Protein AF-A0A1U7Y5A4-F1 (afdb_monomer)

Sequence (460 aa):
MAQNDIEDMLDNLRRIKIRGHDLNNIKIKTLEMELRFLSTFLKYHHLLLPDSLVKIAKKAQLIDEMLQSVFDECKTNLNVERLVSQLLEFIEGNTSLRYNFELNHSHLSEYMDCLDKNLNDVQMFFELDATEWILELDATEWTNEMLQLNRFLEQVKIIQKKMKFLRYLYATEINSYIDHEKLEGLETRIQFMADNVGQFCLALWLTKVEDDIDSDEDTDEDENDLVSKPPYLLCLIKLVELEMKKTFLGEIRASKFSQSRTFKKQKFPKDFSKQLHSLLVCLKCKKRNNFSDTISVRNINVAIEFLLVFLADVPNHVINGKKLNEVLEEVGALVGDVLCLIHSSIIKDDTSKINLCFIQILEKTENLKAQLERYYKSLKFTPSQFPTAGGLTFLSSLLRKLNTMIKSKLGLDFMMKPHIVILEKELSYLTSVFRAIAKVQHEHEILKDLQRHTINLAYE

Foldseek 3Di:
DLLVLLVVVLVVLVVVVVVPPPDPVLLSLVLNLLSLLLSLCLVVVLLADLVLLVLVLVSLVVSLVSCCVVCVVVVDPRDSVVSSVVSNVSSVPPPPPRFADDQDPVRLLVLLVSLLVLLVSLLVVVVSVVVVVVVPDDDPVVPPVVVVVVVQNVLSVVLSVLSVVLSCCCVPPNVPQDDVVLCLLLVLLSVVLSSLSSNLSSCSSSVVVVVVDPPPDPPPPPDSVLSNGSLLSLLSSLLSLLSVLVCCVPRVVVDPVVVDPSNVDDDGGVLSLVSLLSLLVVLVVLQVVQDDPDPLSVLVVVLSVLSNLCSVQPLCVLDPPVVSSVLVSLSSNLSSLSSSLSSCSSHDDPPPVSSVSSVVSNVSSVVSVVVVVVSVVVPDDDCVQADPDDLLRRLVSLLVVLVVVLVDPPSCPGSNNVVSVVVSVVSVVLSVVLVVVVVVPDDDPPNVVVSVVVSVVSVD

Nearest PDB structures (foldseek):
  8s5z-assembly1_A  TM=1.627E-01  e=8.752E+00  Homo sapiens

Secondary structure (DSSP, 8-state):
-HHHHHHHHHHHHHHHHHTT-S--HHHHHHHHHHHHHHHHHHHTGGG--HHHHHHHHHHHHHHHHHHHHHHHHHT----HHHHHHHHHHHHHHGGG-TT-----HHHHHHHHHHHHHHHHHHHHHHHHHHHHHTTT--TTTHHHHHHHHHHHHHHHHHHHHHHHHHHHHIIIIITTTS-HHHHHHHHHHHHHHHHHHHHHHHHHHHGGGTTTS-------SSSHHHHT-HHHHHHHHHHHHHHHHHHHHHT-TTSTTTTSGGGTS-PPPTTHHHHHHHHHHHHHHHHHHH----HHHHHHHHHHHHHHHHHHT--TTTS-HHHHHHHHHHHHHHHHHHHHHHHHHHH---HHHHHHHHHHHHHHHHHHHHHHHHHHGGG---GGGS-SS-THHHHHHHHHHHHHHHH--SS-TTTTHHHHHHHHHHHHHHHHHHHHHTTSTTS-HHHHHHHHHHHHHHH-

Structure (mmCIF, N/CA/C/O backbone):
data_AF-A0A1U7Y5A4-F1
#
_entry.id   AF-A0A1U7Y5A4-F1
#
loop_
_atom_site.group_PDB
_atom_site.id
_atom_site.type_symbol
_atom_site.label_atom_id
_atom_site.label_alt_id
_atom_site.label_comp_id
_atom_site.label_asym_id
_atom_site.label_entity_id
_atom_site.label_seq_id
_atom_site.pdbx_PDB_ins_code
_atom_site.Cartn_x
_atom_site.Cartn_y
_atom_site.Cartn_z
_atom_site.occupancy
_atom_site.B_iso_or_equiv
_atom_site.auth_seq_id
_atom_site.auth_comp_id
_atom_site.auth_asym_id
_atom_site.auth_atom_id
_atom_site.pdbx_PDB_model_num
ATOM 1 N N . MET A 1 1 ? 10.182 -13.863 -26.834 1.00 54.16 1 MET A N 1
ATOM 2 C CA . MET A 1 1 ? 10.701 -13.499 -28.170 1.00 54.16 1 MET A CA 1
ATOM 3 C C . MET A 1 1 ? 10.794 -11.982 -28.288 1.00 54.16 1 MET A C 1
ATOM 5 O O . MET A 1 1 ? 11.910 -11.504 -28.395 1.00 54.16 1 MET A O 1
ATOM 9 N N . ALA A 1 2 ? 9.697 -11.246 -28.063 1.00 62.25 2 ALA A N 1
ATOM 10 C CA . ALA A 1 2 ? 9.689 -9.775 -28.051 1.00 62.25 2 ALA A CA 1
ATOM 11 C C . ALA A 1 2 ? 10.698 -9.111 -27.082 1.00 62.25 2 ALA A C 1
ATOM 13 O O . ALA A 1 2 ? 11.257 -8.070 -27.398 1.00 62.25 2 ALA A O 1
ATOM 14 N N . GLN A 1 3 ? 10.977 -9.708 -25.916 1.00 69.25 3 GLN A N 1
ATOM 15 C CA . GLN A 1 3 ? 11.890 -9.103 -24.934 1.00 69.25 3 GLN A CA 1
ATOM 16 C C . GLN A 1 3 ? 13.355 -9.036 -25.408 1.00 69.25 3 GLN A C 1
ATOM 18 O O . GLN A 1 3 ? 14.006 -8.016 -25.207 1.00 69.25 3 GLN A O 1
ATOM 23 N N . ASN A 1 4 ? 13.849 -10.078 -26.085 1.00 74.00 4 ASN A N 1
ATOM 24 C CA . ASN A 1 4 ? 15.214 -10.084 -26.628 1.00 74.00 4 ASN A CA 1
ATOM 25 C C . ASN A 1 4 ? 15.365 -9.025 -27.729 1.00 74.00 4 ASN A C 1
ATOM 27 O O . ASN A 1 4 ? 16.381 -8.344 -27.797 1.00 74.00 4 ASN A O 1
ATOM 31 N N . ASP A 1 5 ? 14.319 -8.840 -28.538 1.00 75.81 5 ASP A N 1
ATOM 32 C CA . ASP A 1 5 ? 14.296 -7.830 -29.595 1.00 75.81 5 ASP A CA 1
ATOM 33 C C . ASP A 1 5 ? 14.356 -6.401 -29.013 1.00 75.81 5 ASP A C 1
ATOM 35 O O . ASP A 1 5 ? 15.044 -5.542 -29.562 1.00 75.81 5 ASP A O 1
ATOM 39 N N . ILE A 1 6 ? 13.704 -6.139 -27.870 1.00 78.94 6 ILE A N 1
ATOM 40 C CA . ILE A 1 6 ? 13.806 -4.841 -27.174 1.00 78.94 6 ILE A CA 1
ATOM 41 C C . ILE A 1 6 ? 15.206 -4.628 -26.584 1.00 78.94 6 ILE A C 1
ATOM 43 O O . ILE A 1 6 ? 15.750 -3.525 -26.670 1.00 78.94 6 ILE A O 1
ATOM 47 N N . GLU A 1 7 ? 15.811 -5.661 -25.996 1.00 82.31 7 GLU A N 1
ATOM 48 C CA . GLU A 1 7 ? 17.176 -5.576 -25.460 1.00 82.31 7 GLU A CA 1
ATOM 49 C C . GLU A 1 7 ? 18.200 -5.270 -26.566 1.00 82.31 7 GLU A C 1
ATOM 51 O O . GLU A 1 7 ? 19.029 -4.369 -26.401 1.00 82.31 7 GLU A O 1
ATOM 56 N N . ASP A 1 8 ? 18.074 -5.916 -27.729 1.00 82.06 8 ASP A N 1
ATOM 57 C CA . ASP A 1 8 ? 18.900 -5.640 -28.909 1.00 82.06 8 ASP A CA 1
ATOM 58 C C . ASP A 1 8 ? 18.742 -4.184 -29.395 1.00 82.06 8 ASP A C 1
ATOM 60 O O . ASP A 1 8 ? 19.724 -3.522 -29.754 1.00 82.06 8 ASP A O 1
ATOM 64 N N . MET A 1 9 ? 17.518 -3.641 -29.382 1.00 81.19 9 MET A N 1
ATOM 65 C CA . MET A 1 9 ? 17.252 -2.236 -29.726 1.00 81.19 9 MET A CA 1
ATOM 66 C C . MET A 1 9 ? 17.930 -1.274 -28.743 1.00 81.19 9 MET A C 1
ATOM 68 O O . MET A 1 9 ? 18.610 -0.333 -29.164 1.00 81.19 9 MET A O 1
ATOM 72 N N . LEU A 1 10 ? 17.804 -1.526 -27.437 1.00 85.06 10 LEU A N 1
ATOM 73 C CA . LEU A 1 10 ? 18.434 -0.714 -26.392 1.00 85.06 10 LEU A CA 1
ATOM 74 C C . LEU A 1 10 ? 19.963 -0.690 -26.534 1.00 85.06 10 LEU A C 1
ATOM 76 O O . LEU A 1 10 ? 20.587 0.367 -26.396 1.00 85.06 10 LEU A O 1
ATOM 80 N N . ASP A 1 11 ? 20.580 -1.825 -26.861 1.00 84.81 11 ASP A N 1
ATOM 81 C CA . ASP A 1 11 ? 22.022 -1.899 -27.097 1.00 84.81 11 ASP A CA 1
ATOM 82 C C . ASP A 1 11 ? 22.460 -1.138 -28.355 1.00 84.81 11 ASP A C 1
ATOM 84 O O . ASP A 1 11 ? 23.515 -0.491 -28.356 1.00 84.81 11 ASP A O 1
ATOM 88 N N . ASN A 1 12 ? 21.640 -1.127 -29.406 1.00 82.19 12 ASN A N 1
ATOM 89 C CA . ASN A 1 12 ? 21.899 -0.305 -30.587 1.00 82.19 12 ASN A CA 1
ATOM 90 C C . ASN A 1 12 ? 21.788 1.198 -30.285 1.00 82.19 12 ASN A C 1
ATOM 92 O O . ASN A 1 12 ? 22.681 1.954 -30.677 1.00 82.19 12 ASN A O 1
ATOM 96 N N . LEU A 1 13 ? 20.789 1.636 -29.509 1.00 83.38 13 LEU A N 1
ATOM 97 C CA . LEU A 1 13 ? 20.677 3.035 -29.068 1.00 83.38 13 LEU A CA 1
ATOM 98 C C . LEU A 1 13 ? 21.901 3.476 -28.248 1.00 83.38 13 LEU A C 1
ATOM 100 O O . LEU A 1 13 ? 22.420 4.578 -28.443 1.00 83.38 13 LEU A O 1
ATOM 104 N N . ARG A 1 14 ? 22.435 2.601 -27.383 1.00 84.06 14 ARG A N 1
ATOM 105 C CA . ARG A 1 14 ? 23.690 2.863 -26.651 1.00 84.06 14 ARG A CA 1
ATOM 106 C C . ARG A 1 14 ? 24.876 3.051 -27.595 1.00 84.06 14 ARG A C 1
ATOM 108 O O . ARG A 1 14 ? 25.672 3.968 -27.398 1.00 84.06 14 ARG A O 1
ATOM 115 N N . ARG A 1 15 ? 24.997 2.220 -28.638 1.00 81.25 15 ARG A N 1
ATOM 116 C CA . ARG A 1 15 ? 26.063 2.348 -29.650 1.00 81.25 15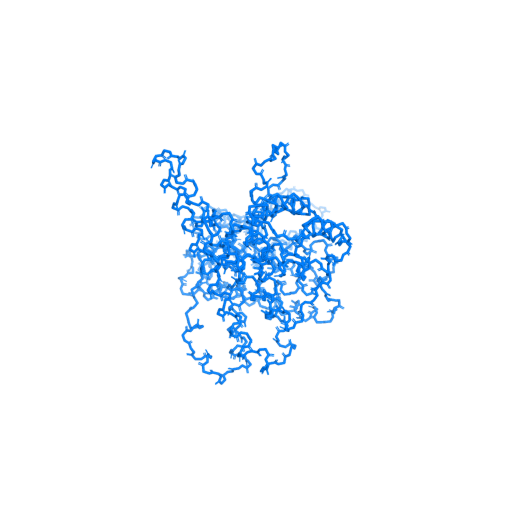 ARG A CA 1
ATOM 117 C C . ARG A 1 15 ? 25.953 3.654 -30.433 1.00 81.25 15 ARG A C 1
ATOM 119 O O . ARG A 1 15 ? 26.980 4.284 -30.679 1.00 81.25 15 ARG A O 1
ATOM 126 N N . ILE A 1 16 ? 24.737 4.069 -30.789 1.00 78.31 16 ILE A N 1
ATOM 127 C CA . ILE A 1 16 ? 24.482 5.344 -31.474 1.00 78.31 16 ILE A CA 1
ATOM 128 C C . ILE A 1 16 ? 24.934 6.518 -30.597 1.00 78.31 16 ILE A C 1
ATOM 130 O O . ILE A 1 16 ? 25.695 7.364 -31.066 1.00 78.31 16 ILE A O 1
ATOM 134 N N . LYS A 1 17 ? 24.576 6.521 -29.303 1.00 76.81 17 LYS A N 1
ATOM 135 C CA . LYS A 1 17 ? 25.017 7.556 -28.347 1.00 76.81 17 LYS A CA 1
ATOM 136 C C . LYS A 1 17 ? 26.540 7.665 -28.242 1.00 76.81 17 LYS A C 1
ATOM 138 O O . LYS A 1 17 ? 27.069 8.771 -28.213 1.00 76.81 17 LYS A O 1
ATOM 143 N N . ILE A 1 18 ? 27.250 6.536 -28.204 1.00 76.50 18 ILE A N 1
ATOM 144 C CA . ILE A 1 18 ? 28.721 6.512 -28.102 1.00 76.50 18 ILE A CA 1
ATOM 145 C C . ILE A 1 18 ? 29.389 7.073 -29.367 1.00 76.50 18 ILE A C 1
ATOM 147 O O . ILE A 1 18 ? 30.458 7.672 -29.278 1.00 76.50 18 ILE A O 1
ATOM 151 N N . ARG A 1 19 ? 28.773 6.900 -30.544 1.00 68.50 19 ARG A N 1
ATOM 152 C CA . ARG A 1 19 ? 29.326 7.380 -31.822 1.00 68.50 19 ARG A CA 1
ATOM 153 C C . ARG A 1 19 ? 29.217 8.894 -32.025 1.00 68.50 19 ARG A C 1
ATOM 155 O O . ARG A 1 19 ? 29.830 9.390 -32.962 1.00 68.50 19 ARG A O 1
ATOM 162 N N . GLY A 1 20 ? 28.498 9.618 -31.164 1.00 60.09 20 GLY A N 1
ATOM 163 C CA . GLY A 1 20 ? 28.491 11.085 -31.152 1.00 60.09 20 GLY A CA 1
ATOM 164 C C . GLY A 1 20 ? 27.917 11.741 -32.412 1.00 60.09 20 GLY A C 1
ATOM 165 O O . GLY A 1 20 ? 28.325 12.847 -32.745 1.00 60.09 20 GLY A O 1
ATOM 166 N N . HIS A 1 21 ? 27.012 11.070 -33.130 1.00 57.66 21 HIS A N 1
ATOM 167 C CA . HIS A 1 21 ? 26.299 11.694 -34.248 1.00 57.66 21 HIS A CA 1
ATOM 168 C C . HIS A 1 21 ? 25.457 12.893 -33.756 1.00 57.66 21 HIS A C 1
ATOM 170 O O . HIS A 1 21 ? 24.889 12.811 -32.667 1.00 57.66 21 HIS A O 1
ATOM 176 N N . ASP A 1 22 ? 25.348 13.954 -34.575 1.00 56.41 22 ASP A N 1
ATOM 177 C CA . ASP A 1 22 ? 24.505 15.169 -34.415 1.00 56.41 22 ASP A CA 1
ATOM 178 C C . ASP A 1 22 ? 22.985 14.862 -34.432 1.00 56.41 22 ASP A C 1
ATOM 180 O O . ASP A 1 22 ? 22.178 15.527 -35.077 1.00 56.41 22 ASP A O 1
ATOM 184 N N . LEU A 1 23 ? 22.575 13.795 -33.756 1.00 59.44 23 LEU A N 1
ATOM 185 C CA . LEU A 1 23 ? 21.186 13.381 -33.633 1.00 59.44 23 LEU A CA 1
ATOM 186 C C . LEU A 1 23 ? 20.519 14.160 -32.507 1.00 59.44 23 LEU A C 1
ATOM 188 O O . LEU A 1 23 ? 21.163 14.566 -31.533 1.00 59.44 23 LEU A O 1
ATOM 192 N N . ASN A 1 24 ? 19.198 14.304 -32.600 1.00 69.25 24 ASN A N 1
ATOM 193 C CA . ASN A 1 24 ? 18.410 14.883 -31.525 1.00 69.25 24 ASN A CA 1
ATOM 194 C C . ASN A 1 24 ? 18.475 13.959 -30.291 1.00 69.25 24 ASN A C 1
ATOM 196 O O . ASN A 1 24 ? 17.692 13.023 -30.138 1.00 69.25 24 ASN A O 1
ATOM 200 N N . ASN A 1 25 ? 19.457 14.200 -29.415 1.00 76.75 25 ASN A N 1
ATOM 201 C CA . ASN A 1 25 ? 19.742 13.418 -28.207 1.00 76.75 25 ASN A CA 1
ATOM 202 C C . ASN A 1 25 ? 18.502 13.274 -27.308 1.00 76.75 25 ASN A C 1
ATOM 204 O O . ASN A 1 25 ? 18.385 12.296 -26.571 1.00 76.75 25 ASN A O 1
ATOM 208 N N . ILE A 1 26 ? 17.568 14.227 -27.396 1.00 77.69 26 ILE A N 1
ATOM 209 C CA . ILE A 1 26 ? 16.266 14.171 -26.731 1.00 77.69 26 ILE A CA 1
ATOM 210 C C . ILE A 1 26 ? 15.450 12.996 -27.284 1.00 77.69 26 ILE A C 1
ATOM 212 O O . ILE A 1 26 ? 15.131 12.099 -26.512 1.00 77.69 26 ILE A O 1
ATOM 216 N N . LYS A 1 27 ? 15.236 12.901 -28.608 1.00 79.56 27 LYS A N 1
ATOM 217 C CA . LYS A 1 27 ? 14.501 11.785 -29.246 1.00 79.56 27 LYS A CA 1
ATOM 218 C C . LYS A 1 27 ? 15.059 10.411 -28.866 1.00 79.56 27 LYS A C 1
ATOM 220 O O . LYS A 1 27 ? 14.300 9.516 -28.508 1.00 79.56 27 LYS A O 1
ATOM 225 N N . ILE A 1 28 ? 16.387 10.246 -28.889 1.00 82.31 28 ILE A N 1
ATOM 226 C CA . ILE A 1 28 ? 17.037 8.972 -28.531 1.00 82.31 28 ILE A CA 1
ATOM 227 C C . ILE A 1 28 ? 16.805 8.634 -27.051 1.00 82.31 28 ILE A C 1
ATOM 229 O O . ILE A 1 28 ? 16.566 7.477 -26.709 1.00 82.31 28 ILE A O 1
ATOM 233 N N . LYS A 1 29 ? 16.894 9.622 -26.150 1.00 83.81 29 LYS A N 1
ATOM 234 C CA . LYS A 1 29 ? 16.603 9.417 -24.723 1.00 83.81 29 LYS A CA 1
ATOM 235 C C . LYS A 1 29 ? 15.133 9.077 -24.490 1.00 83.81 29 LYS A C 1
ATOM 237 O O . LYS A 1 29 ? 14.874 8.169 -23.707 1.00 83.81 29 LYS A O 1
ATOM 242 N N . THR A 1 30 ? 14.208 9.747 -25.175 1.00 84.38 30 THR A N 1
ATOM 243 C CA . THR A 1 30 ? 12.770 9.457 -25.092 1.00 84.38 30 THR A CA 1
ATOM 244 C C . THR A 1 30 ? 12.477 8.033 -25.542 1.00 84.38 30 THR A C 1
ATOM 246 O O . THR A 1 30 ? 11.886 7.268 -24.787 1.00 84.38 30 THR A O 1
ATOM 249 N N . LEU A 1 31 ? 12.996 7.630 -26.704 1.00 85.81 31 LEU A N 1
ATOM 250 C CA . LEU A 1 31 ? 12.829 6.274 -27.222 1.00 85.81 31 LEU A CA 1
ATOM 251 C C . LEU A 1 31 ? 13.416 5.207 -26.281 1.00 85.81 31 LEU A C 1
ATOM 253 O O . LEU A 1 31 ? 12.807 4.164 -26.061 1.00 85.81 31 LEU A O 1
ATOM 257 N N . GLU A 1 32 ? 14.587 5.465 -25.689 1.00 87.31 32 GLU A N 1
ATOM 258 C CA . GLU A 1 32 ? 15.184 4.547 -24.716 1.00 87.31 32 GLU A CA 1
ATOM 259 C C . GLU A 1 32 ? 14.283 4.336 -23.487 1.00 87.31 32 GLU A C 1
ATOM 261 O O . GLU A 1 32 ? 14.165 3.207 -23.013 1.00 87.31 32 GLU A O 1
ATOM 266 N N . MET A 1 33 ? 13.641 5.392 -22.973 1.00 87.06 33 MET A N 1
ATOM 267 C CA . MET A 1 33 ? 12.700 5.274 -21.850 1.00 87.06 33 MET A CA 1
ATOM 268 C C . MET A 1 33 ? 11.452 4.484 -22.239 1.00 87.06 33 MET A C 1
ATOM 270 O O . MET A 1 33 ? 11.075 3.555 -21.530 1.00 87.06 33 MET A O 1
ATOM 274 N N . GLU A 1 34 ? 10.841 4.822 -23.375 1.00 87.12 34 GLU A N 1
ATOM 275 C CA . GLU A 1 34 ? 9.633 4.164 -23.883 1.00 87.12 34 GLU A CA 1
ATOM 276 C C . GLU A 1 34 ? 9.851 2.645 -24.040 1.00 87.12 34 GLU A C 1
ATOM 278 O O . GLU A 1 34 ? 9.052 1.839 -23.559 1.00 87.12 34 GLU A O 1
ATOM 283 N N . LEU A 1 35 ? 10.999 2.233 -24.596 1.00 86.88 35 LEU A N 1
ATOM 284 C CA . LEU A 1 35 ? 11.376 0.820 -24.720 1.00 86.88 35 LEU A CA 1
ATOM 285 C C . LEU A 1 35 ? 11.576 0.121 -23.366 1.00 86.88 35 LEU A C 1
ATOM 287 O O . LEU A 1 35 ? 11.227 -1.052 -23.223 1.00 86.88 35 LEU A O 1
ATOM 291 N N . ARG A 1 36 ? 12.125 0.806 -22.354 1.00 87.25 36 ARG A N 1
ATOM 292 C CA . ARG A 1 36 ? 12.312 0.230 -21.008 1.00 87.25 36 ARG A CA 1
ATOM 293 C C . ARG A 1 36 ? 10.992 0.046 -20.264 1.00 87.25 36 ARG A C 1
ATOM 295 O O . ARG A 1 36 ? 10.801 -1.002 -19.635 1.00 87.25 36 ARG A O 1
ATOM 302 N N . PHE A 1 37 ? 10.077 1.013 -20.361 1.00 86.19 37 PHE A N 1
ATOM 303 C CA . PHE A 1 37 ? 8.724 0.864 -19.823 1.00 86.19 37 PHE A CA 1
ATOM 304 C C . PHE A 1 37 ? 8.026 -0.323 -20.477 1.00 86.19 37 PHE A C 1
ATOM 306 O O . PHE A 1 37 ? 7.614 -1.251 -19.779 1.00 86.19 37 PHE A O 1
ATOM 313 N N . LEU A 1 38 ? 8.000 -0.350 -21.811 1.00 84.06 38 LEU A N 1
ATOM 314 C CA . LEU A 1 38 ? 7.412 -1.436 -22.583 1.00 84.06 38 LEU A CA 1
ATOM 315 C C . LEU A 1 38 ? 8.007 -2.799 -22.192 1.00 84.06 38 LEU A C 1
ATOM 317 O O . LEU A 1 38 ? 7.266 -3.721 -21.853 1.00 84.06 38 LEU A O 1
ATOM 321 N N . SER A 1 39 ? 9.339 -2.920 -22.141 1.00 83.50 39 SER A N 1
ATOM 322 C CA . SER A 1 39 ? 10.015 -4.153 -21.716 1.00 83.50 39 SER A CA 1
ATOM 323 C C . SER A 1 39 ? 9.577 -4.615 -20.327 1.00 83.50 39 SER A C 1
ATOM 325 O O . SER A 1 39 ? 9.433 -5.818 -20.100 1.00 83.50 39 SER A O 1
ATOM 327 N N . THR A 1 40 ? 9.384 -3.685 -19.390 1.00 83.56 40 THR A N 1
ATOM 328 C CA . THR A 1 40 ? 8.951 -4.019 -18.030 1.00 83.56 40 THR A CA 1
ATOM 329 C C . THR A 1 40 ? 7.544 -4.600 -18.034 1.00 83.56 40 THR A C 1
ATOM 331 O O . THR A 1 40 ? 7.315 -5.652 -17.439 1.00 83.56 40 THR A O 1
ATOM 334 N N . PHE A 1 41 ? 6.605 -3.952 -18.721 1.00 81.00 41 PHE A N 1
ATOM 335 C CA . PHE A 1 41 ? 5.202 -4.370 -18.716 1.00 81.00 41 PHE A CA 1
ATOM 336 C C . PHE A 1 41 ? 4.938 -5.636 -19.537 1.00 81.00 41 PHE A C 1
ATOM 338 O O . PHE A 1 41 ? 3.995 -6.365 -19.239 1.00 81.00 41 PHE A O 1
ATOM 345 N N . LEU A 1 42 ? 5.809 -5.969 -20.493 1.00 78.00 42 LEU A N 1
ATOM 346 C CA . LEU A 1 42 ? 5.808 -7.289 -21.132 1.00 78.00 42 LEU A CA 1
ATOM 347 C C . LEU A 1 42 ? 6.285 -8.385 -20.175 1.00 78.00 42 LEU A C 1
ATOM 349 O O . LEU A 1 42 ? 5.671 -9.451 -20.098 1.00 78.00 42 LEU A O 1
ATOM 353 N N . LYS A 1 43 ? 7.368 -8.129 -19.422 1.00 79.31 43 LYS A N 1
ATOM 354 C CA . LYS A 1 43 ? 7.894 -9.089 -18.437 1.00 79.31 43 LYS A CA 1
ATOM 355 C C . LYS A 1 43 ? 6.883 -9.330 -17.308 1.00 79.31 43 LYS A C 1
ATOM 357 O O . LYS A 1 43 ? 6.698 -10.471 -16.894 1.00 79.31 43 LYS A O 1
ATOM 362 N N . TYR A 1 44 ? 6.202 -8.277 -16.852 1.00 78.88 44 TYR A N 1
ATOM 363 C CA . TYR A 1 44 ? 5.252 -8.294 -15.732 1.00 78.88 44 TYR A CA 1
ATOM 364 C C . TYR A 1 44 ? 3.820 -7.989 -16.194 1.00 78.88 44 TYR A C 1
ATOM 366 O O . TYR A 1 44 ? 3.163 -7.059 -15.725 1.00 78.88 44 TYR A O 1
ATOM 374 N N . HIS A 1 45 ? 3.336 -8.793 -17.139 1.00 75.50 45 HIS A N 1
ATOM 375 C CA . HIS A 1 45 ? 2.027 -8.624 -17.774 1.00 75.50 45 HIS A CA 1
ATOM 376 C C . HIS A 1 45 ? 0.833 -8.817 -16.824 1.00 75.50 45 HIS A C 1
ATOM 378 O O . HIS A 1 45 ? -0.282 -8.423 -17.162 1.00 75.50 45 HIS A O 1
ATOM 384 N N . HIS A 1 46 ? 1.048 -9.366 -15.621 1.00 74.69 46 HIS A N 1
ATOM 385 C CA . HIS A 1 46 ? 0.025 -9.472 -14.571 1.00 74.69 46 HIS A CA 1
ATOM 386 C C . HIS A 1 46 ? -0.490 -8.104 -14.097 1.00 74.69 46 HIS A C 1
ATOM 388 O O . HIS A 1 46 ? -1.557 -8.019 -13.497 1.00 74.69 46 HIS A O 1
ATOM 394 N N . LEU A 1 47 ? 0.250 -7.031 -14.387 1.00 72.00 47 LEU A N 1
ATOM 395 C CA . LEU A 1 47 ? -0.143 -5.652 -14.105 1.00 72.00 47 LEU A CA 1
ATOM 396 C C . LEU A 1 47 ? -1.086 -5.065 -15.157 1.00 72.00 47 LEU A C 1
ATOM 398 O O . LEU A 1 47 ? -1.691 -4.025 -14.923 1.00 72.00 47 LEU A O 1
ATOM 402 N N . LEU A 1 48 ? -1.203 -5.666 -16.336 1.00 73.38 48 LEU A N 1
ATOM 403 C CA . LEU A 1 48 ? -1.976 -5.056 -17.408 1.00 73.38 48 LEU A CA 1
ATOM 404 C C . LEU A 1 48 ? -3.466 -5.227 -17.120 1.00 73.38 48 LEU A C 1
ATOM 406 O O . LEU A 1 48 ? -3.942 -6.351 -16.989 1.00 73.38 48 LEU A O 1
ATOM 410 N N . LEU A 1 49 ? -4.223 -4.131 -17.044 1.00 69.56 49 LEU A N 1
ATOM 411 C CA . LEU A 1 49 ? -5.690 -4.140 -16.977 1.00 69.56 49 LEU A CA 1
ATOM 412 C C . LEU A 1 49 ? -6.277 -4.299 -18.393 1.00 69.56 49 LEU A C 1
ATOM 414 O O . LEU A 1 49 ? -5.546 -4.117 -19.368 1.00 69.56 49 LEU A O 1
ATOM 418 N N . PRO A 1 50 ? -7.533 -4.755 -18.572 1.00 67.06 50 PRO A N 1
ATOM 419 C CA . PRO A 1 50 ? -8.075 -4.965 -19.918 1.00 67.06 50 PRO A CA 1
ATOM 420 C C . PRO A 1 50 ? -8.088 -3.642 -20.682 1.00 67.06 50 PRO A C 1
ATOM 422 O O . PRO A 1 50 ? -7.589 -3.557 -21.802 1.00 67.06 50 PRO A O 1
ATOM 425 N N . ASP A 1 51 ? -8.496 -2.591 -19.982 1.00 68.25 51 ASP A N 1
ATOM 426 C CA . ASP A 1 51 ? -8.642 -1.238 -20.509 1.00 68.25 51 ASP A CA 1
ATOM 427 C C . ASP A 1 51 ? -7.286 -0.591 -20.839 1.00 68.25 51 ASP A C 1
ATOM 429 O O . ASP A 1 51 ? -7.194 0.287 -21.697 1.00 68.25 51 ASP A O 1
ATOM 433 N N . SER A 1 52 ? -6.191 -1.060 -20.223 1.00 72.00 52 SER A N 1
ATOM 434 C CA . SER A 1 52 ? -4.849 -0.559 -20.529 1.00 72.00 52 SER A CA 1
ATOM 435 C C . SER A 1 52 ? -4.270 -1.160 -21.813 1.00 72.00 52 SER A C 1
ATOM 437 O O . SER A 1 52 ? -3.356 -0.573 -22.384 1.00 72.00 52 SER A O 1
ATOM 439 N N . LEU A 1 53 ? -4.773 -2.305 -22.296 1.00 74.69 53 LEU A N 1
ATOM 440 C CA . LEU A 1 53 ? -4.221 -2.974 -23.484 1.00 74.69 53 LEU A CA 1
ATOM 441 C C . LEU A 1 53 ? -4.356 -2.116 -24.745 1.00 74.69 53 LEU A C 1
ATOM 443 O O . LEU A 1 53 ? -3.409 -2.027 -25.523 1.00 74.69 53 LEU A O 1
ATOM 447 N N . VAL A 1 54 ? -5.493 -1.436 -24.914 1.00 75.38 54 VAL A N 1
ATOM 448 C CA . VAL A 1 54 ? -5.726 -0.531 -26.052 1.00 75.38 54 VAL A CA 1
ATOM 449 C C . VAL A 1 54 ? -4.734 0.635 -26.023 1.00 75.38 54 VAL A C 1
ATOM 451 O O . VAL A 1 54 ? -4.119 0.957 -27.039 1.00 75.38 54 VAL A O 1
ATOM 454 N N . LYS A 1 55 ? -4.522 1.235 -24.845 1.00 78.94 55 LYS A N 1
ATOM 455 C CA . LYS A 1 55 ? -3.559 2.332 -24.658 1.00 78.94 55 LYS A CA 1
ATOM 456 C C . LYS A 1 55 ? -2.120 1.873 -24.925 1.00 78.94 55 LYS A C 1
ATOM 458 O O . LYS A 1 55 ? -1.355 2.587 -25.566 1.00 78.94 55 LYS A O 1
ATOM 463 N N . ILE A 1 56 ? -1.763 0.660 -24.501 1.00 77.88 56 ILE A N 1
ATOM 464 C CA . ILE A 1 56 ? -0.441 0.069 -24.757 1.00 77.88 56 ILE A CA 1
ATOM 465 C C . ILE A 1 56 ? -0.237 -0.209 -26.247 1.00 77.88 56 ILE A C 1
ATOM 467 O O . ILE A 1 56 ? 0.845 0.056 -26.761 1.00 77.88 56 ILE A O 1
ATOM 471 N N . ALA A 1 57 ? -1.258 -0.697 -26.957 1.00 76.25 57 ALA A N 1
ATOM 472 C CA . ALA A 1 57 ? -1.181 -0.907 -28.401 1.00 76.25 57 ALA A CA 1
ATOM 473 C C . ALA A 1 57 ? -0.913 0.413 -29.147 1.00 76.25 57 ALA A C 1
ATOM 475 O O . ALA A 1 57 ? -0.026 0.464 -29.998 1.00 76.25 57 ALA A O 1
ATOM 476 N N . LYS A 1 58 ? -1.594 1.502 -28.761 1.00 79.00 58 LYS A N 1
ATOM 477 C CA . LYS A 1 58 ? -1.311 2.852 -29.280 1.00 79.00 58 LYS A CA 1
ATOM 478 C C . LYS A 1 58 ? 0.118 3.303 -28.955 1.00 79.00 58 LYS A C 1
ATOM 480 O O . LYS A 1 58 ? 0.828 3.770 -29.839 1.00 79.00 58 LYS A O 1
ATOM 485 N N . LYS A 1 59 ? 0.588 3.104 -27.716 1.00 82.44 59 LYS A N 1
ATOM 486 C CA . LYS A 1 59 ? 1.988 3.387 -27.348 1.00 82.44 59 LYS A CA 1
ATOM 487 C C . LYS A 1 59 ? 2.988 2.598 -28.188 1.00 82.44 59 LYS A C 1
ATOM 489 O O . LYS A 1 59 ? 3.999 3.157 -28.594 1.00 82.44 59 LYS A O 1
ATOM 494 N N . ALA A 1 60 ? 2.716 1.327 -28.470 1.00 78.69 60 ALA A N 1
ATOM 495 C CA . ALA A 1 60 ? 3.586 0.507 -29.305 1.00 78.69 60 ALA A CA 1
ATOM 496 C C . ALA A 1 60 ? 3.689 1.049 -30.743 1.00 78.69 60 ALA A C 1
ATOM 498 O O . ALA A 1 60 ? 4.780 1.031 -31.306 1.00 78.69 60 ALA A O 1
ATOM 499 N N . GLN A 1 61 ? 2.597 1.584 -31.303 1.00 78.00 61 GLN A N 1
ATOM 500 C CA . GLN A 1 61 ? 2.609 2.263 -32.607 1.00 78.00 61 GLN A CA 1
ATOM 501 C C . GLN A 1 61 ? 3.440 3.554 -32.575 1.00 78.00 61 GLN A C 1
ATOM 503 O O . GLN A 1 61 ? 4.283 3.758 -33.439 1.00 78.00 61 GLN A O 1
ATOM 508 N N . LEU A 1 62 ? 3.296 4.384 -31.537 1.00 83.12 62 LEU A N 1
ATOM 509 C CA . LEU A 1 62 ? 4.134 5.583 -31.383 1.00 83.12 62 LEU A CA 1
ATOM 510 C C . LEU A 1 62 ? 5.626 5.231 -31.260 1.00 83.12 62 LEU A C 1
ATOM 512 O O . LEU A 1 62 ? 6.485 5.907 -31.822 1.00 83.12 62 LEU A O 1
ATOM 516 N N . ILE A 1 63 ? 5.947 4.148 -30.548 1.00 81.62 63 ILE A N 1
ATOM 517 C CA . ILE A 1 63 ? 7.321 3.644 -30.437 1.00 81.62 63 ILE A CA 1
ATOM 518 C C . ILE A 1 63 ? 7.859 3.205 -31.805 1.00 81.62 63 ILE A C 1
ATOM 520 O O . ILE A 1 63 ? 9.026 3.467 -32.087 1.00 81.62 63 ILE A O 1
ATOM 524 N N . ASP A 1 64 ? 7.041 2.578 -32.656 1.00 79.44 64 ASP A N 1
ATOM 525 C CA . ASP A 1 64 ? 7.415 2.232 -34.035 1.00 79.44 64 ASP A CA 1
ATOM 526 C C . ASP A 1 64 ? 7.792 3.479 -34.838 1.00 79.44 64 ASP A C 1
ATOM 528 O O . ASP A 1 64 ? 8.898 3.567 -35.366 1.00 79.44 64 ASP A O 1
ATOM 532 N N . GLU A 1 65 ? 6.940 4.503 -34.834 1.00 82.56 65 GLU A N 1
ATOM 533 C CA . GLU A 1 65 ? 7.208 5.767 -35.530 1.00 82.56 65 GLU A CA 1
ATOM 534 C C . GLU A 1 65 ? 8.504 6.434 -35.037 1.00 82.56 65 GLU A C 1
ATOM 536 O O . GLU A 1 65 ? 9.326 6.906 -35.833 1.00 82.56 65 GLU A O 1
ATOM 541 N N . MET A 1 66 ? 8.740 6.422 -33.719 1.00 82.94 66 MET A N 1
ATOM 542 C CA . MET A 1 66 ? 9.985 6.914 -33.125 1.00 82.94 66 MET A CA 1
ATOM 543 C C . MET A 1 66 ? 11.201 6.085 -33.554 1.00 82.94 66 MET A C 1
ATOM 545 O O . MET A 1 66 ? 12.265 6.652 -33.818 1.00 82.94 66 MET A O 1
ATOM 549 N N . LEU A 1 67 ? 11.064 4.758 -33.618 1.00 79.56 67 LEU A N 1
ATOM 550 C CA . LEU A 1 67 ? 12.115 3.852 -34.074 1.00 79.56 67 LEU A CA 1
ATOM 551 C C . LEU A 1 67 ? 12.470 4.132 -35.533 1.00 79.56 67 LEU A C 1
ATOM 553 O O . LEU A 1 67 ? 13.654 4.311 -35.819 1.00 79.56 67 LEU A O 1
ATOM 557 N N . GLN A 1 68 ? 11.478 4.245 -36.420 1.00 79.38 68 GLN A N 1
ATOM 558 C CA . GLN A 1 68 ? 11.701 4.596 -37.825 1.00 79.38 68 GLN A CA 1
ATOM 559 C C . GLN A 1 68 ? 12.411 5.946 -37.938 1.00 79.38 68 GLN A C 1
ATOM 561 O O . GLN A 1 68 ? 13.465 6.028 -38.559 1.00 79.38 68 GLN A O 1
ATOM 566 N N . SER A 1 69 ? 11.939 6.985 -37.235 1.00 81.75 69 SER A N 1
ATOM 567 C CA . SER A 1 69 ? 12.585 8.307 -37.270 1.00 81.75 69 SER A CA 1
ATOM 568 C C . SER A 1 69 ? 14.050 8.269 -36.820 1.00 81.75 69 SER A C 1
ATOM 570 O O . SER A 1 69 ? 14.886 8.914 -37.448 1.00 81.75 69 SER A O 1
ATOM 572 N N . VAL A 1 70 ? 14.384 7.553 -35.742 1.00 77.81 70 VAL A N 1
ATOM 573 C CA . VAL A 1 70 ? 15.764 7.501 -35.223 1.00 77.81 7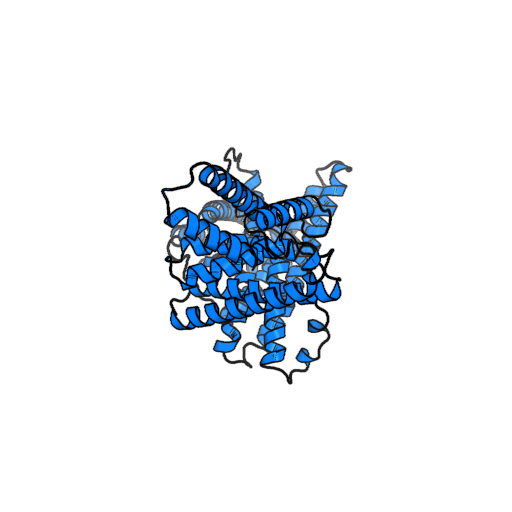0 VAL A CA 1
ATOM 574 C C . VAL A 1 70 ? 16.665 6.643 -36.113 1.00 77.81 70 VAL A C 1
ATOM 576 O O . VAL A 1 70 ? 17.833 6.978 -36.325 1.00 77.81 70 VAL A O 1
ATOM 579 N N . PHE A 1 71 ? 16.155 5.523 -36.624 1.00 75.12 71 PHE A N 1
ATOM 580 C CA . PHE A 1 71 ? 16.961 4.545 -37.347 1.00 75.12 71 PHE A CA 1
ATOM 581 C C . PHE A 1 71 ? 17.037 4.783 -38.861 1.00 75.12 71 PHE A C 1
ATOM 583 O O . PHE A 1 71 ? 18.072 4.442 -39.441 1.00 75.12 71 PHE A O 1
ATOM 590 N N . ASP A 1 72 ? 16.062 5.453 -39.482 1.00 70.69 72 ASP A N 1
ATOM 591 C CA . ASP A 1 72 ? 16.181 5.979 -40.851 1.00 70.69 72 ASP A CA 1
ATOM 592 C C . ASP A 1 72 ? 17.300 7.024 -40.936 1.00 70.69 72 ASP A C 1
ATOM 594 O O . ASP A 1 72 ? 18.130 6.989 -41.850 1.00 70.69 72 ASP A O 1
ATOM 598 N N . GLU A 1 73 ? 17.404 7.896 -39.926 1.00 66.31 73 GLU A N 1
ATOM 599 C CA . GLU A 1 73 ? 18.522 8.837 -39.781 1.00 66.31 73 GLU A CA 1
ATOM 600 C C . GLU A 1 73 ? 19.874 8.101 -39.603 1.00 66.31 73 GLU A C 1
ATOM 602 O O . GLU A 1 73 ? 20.917 8.601 -40.035 1.00 66.31 73 GLU A O 1
ATOM 607 N N . CYS A 1 74 ? 19.873 6.884 -39.034 1.00 61.88 74 CYS A N 1
ATOM 608 C CA . CYS A 1 74 ? 21.078 6.095 -38.728 1.00 61.88 74 CYS A CA 1
ATOM 609 C C . CYS A 1 74 ? 21.425 4.974 -39.735 1.00 61.88 74 CYS A C 1
ATOM 611 O O . CYS A 1 74 ? 22.492 4.367 -39.599 1.00 61.88 74 CYS A O 1
ATOM 613 N N . LYS A 1 75 ? 20.572 4.682 -40.730 1.00 59.91 75 LYS A N 1
ATOM 614 C CA . LYS A 1 75 ? 20.723 3.583 -41.714 1.00 59.91 75 LYS A CA 1
ATOM 615 C C . LYS A 1 75 ? 21.049 2.215 -41.089 1.00 59.91 75 LYS A C 1
ATOM 617 O O . LYS A 1 75 ? 22.024 1.561 -41.468 1.00 59.91 75 LYS A O 1
ATOM 622 N N . THR A 1 76 ? 20.256 1.767 -40.120 1.00 60.16 76 THR A N 1
ATOM 623 C CA . THR A 1 76 ? 20.430 0.450 -39.470 1.00 60.16 76 THR A CA 1
ATOM 624 C C . THR A 1 76 ? 19.385 -0.573 -39.925 1.00 60.16 76 THR A C 1
ATOM 626 O O . THR A 1 76 ? 18.209 -0.250 -40.011 1.00 60.16 76 THR A O 1
ATOM 629 N N . ASN A 1 77 ? 19.787 -1.835 -40.124 1.00 56.31 77 ASN A N 1
ATOM 630 C CA . ASN A 1 77 ? 18.917 -2.937 -40.575 1.00 56.31 77 ASN A CA 1
ATOM 631 C C . ASN A 1 77 ? 18.107 -3.590 -39.430 1.00 56.31 77 ASN A C 1
ATOM 633 O O . ASN A 1 77 ? 18.229 -4.795 -39.202 1.00 56.31 77 ASN A O 1
ATOM 637 N N . LEU A 1 78 ? 17.328 -2.820 -38.668 1.00 61.91 78 LEU A N 1
ATOM 638 C CA . LEU A 1 78 ? 16.475 -3.368 -37.604 1.00 61.91 78 LEU A CA 1
ATOM 639 C C . LEU A 1 78 ? 15.055 -3.629 -38.114 1.00 61.91 78 LEU A C 1
ATOM 641 O O . LEU A 1 78 ? 14.467 -2.795 -38.791 1.00 61.91 78 LEU A O 1
ATOM 645 N N . ASN A 1 79 ? 14.506 -4.802 -37.788 1.00 66.06 79 ASN A N 1
ATOM 646 C CA . ASN A 1 79 ? 13.157 -5.192 -38.197 1.00 66.06 79 ASN A CA 1
ATOM 647 C C . ASN A 1 79 ? 12.135 -4.737 -37.146 1.00 66.06 79 ASN A C 1
ATOM 649 O O . ASN A 1 79 ? 11.748 -5.506 -36.265 1.00 66.06 79 ASN A O 1
ATOM 653 N N . VAL A 1 80 ? 11.756 -3.462 -37.225 1.00 61.38 80 VAL A N 1
ATOM 654 C CA . VAL A 1 80 ? 10.813 -2.828 -36.295 1.00 61.38 80 VAL A CA 1
ATOM 655 C C . VAL A 1 80 ? 9.396 -3.397 -36.450 1.00 61.38 80 VAL A C 1
ATOM 657 O O . VAL A 1 80 ? 8.749 -3.699 -35.449 1.00 61.38 80 VAL A O 1
ATOM 660 N N . GLU A 1 81 ? 8.963 -3.685 -37.683 1.00 65.12 81 GLU A N 1
ATOM 661 C CA . GLU A 1 81 ? 7.654 -4.295 -37.973 1.00 65.12 81 GLU A CA 1
ATOM 662 C C . GLU A 1 81 ? 7.453 -5.633 -37.243 1.00 65.12 81 GLU A C 1
ATOM 664 O O . GLU A 1 81 ? 6.365 -5.925 -36.734 1.00 65.12 81 GLU A O 1
ATOM 669 N N . ARG A 1 82 ? 8.514 -6.448 -37.136 1.00 70.94 82 ARG A N 1
ATOM 670 C CA . ARG A 1 82 ? 8.483 -7.705 -36.374 1.00 70.94 82 ARG A CA 1
ATOM 671 C C . ARG A 1 82 ? 8.227 -7.462 -34.892 1.00 70.94 82 ARG A C 1
ATOM 673 O O . ARG A 1 82 ? 7.449 -8.203 -34.295 1.00 70.94 82 ARG A O 1
ATOM 680 N N . LEU A 1 83 ? 8.878 -6.460 -34.304 1.00 64.44 83 LEU A N 1
ATOM 681 C CA . LEU A 1 83 ? 8.714 -6.132 -32.891 1.00 64.44 83 LEU A CA 1
ATOM 682 C C . LEU A 1 83 ? 7.268 -5.703 -32.618 1.00 64.44 83 LEU A C 1
ATOM 684 O O . LEU A 1 83 ? 6.625 -6.279 -31.749 1.00 64.44 83 LEU A O 1
ATOM 688 N N . VAL A 1 84 ? 6.729 -4.771 -33.407 1.00 62.41 84 VAL A N 1
ATOM 689 C CA . VAL A 1 84 ? 5.342 -4.289 -33.273 1.00 62.41 84 VAL A CA 1
ATOM 690 C C . VAL A 1 84 ? 4.338 -5.432 -33.408 1.00 62.41 84 VAL A C 1
ATOM 692 O O . VAL A 1 84 ? 3.451 -5.577 -32.569 1.00 62.41 84 VAL A O 1
ATOM 695 N N . SER A 1 85 ? 4.520 -6.300 -34.405 1.00 69.38 85 SER A N 1
ATOM 696 C CA . SER A 1 85 ? 3.638 -7.452 -34.626 1.00 69.38 85 SER A CA 1
ATOM 697 C C . SER A 1 85 ? 3.656 -8.426 -33.444 1.00 69.38 85 SER A C 1
ATOM 699 O O . SER A 1 85 ? 2.603 -8.854 -32.980 1.00 69.38 85 SER A O 1
ATOM 701 N N . GLN A 1 86 ? 4.840 -8.731 -32.903 1.00 67.75 86 GLN A N 1
ATOM 702 C CA . GLN A 1 86 ? 4.975 -9.612 -31.738 1.00 67.75 86 GLN A CA 1
ATOM 703 C C . GLN A 1 86 ? 4.396 -9.000 -30.458 1.00 67.75 86 GLN A C 1
ATOM 705 O O . GLN A 1 86 ? 3.918 -9.728 -29.588 1.00 67.75 86 GLN A O 1
ATOM 710 N N . LEU A 1 87 ? 4.453 -7.674 -30.317 1.00 64.75 87 LEU A N 1
ATOM 711 C CA . LEU A 1 87 ? 3.857 -6.961 -29.189 1.00 64.75 87 LEU A CA 1
ATOM 712 C C . LEU A 1 87 ? 2.332 -6.999 -29.254 1.00 64.75 87 LEU A C 1
ATOM 714 O O . LEU A 1 87 ? 1.695 -7.288 -28.245 1.00 64.75 87 LEU A O 1
ATOM 718 N N . LEU A 1 88 ? 1.754 -6.760 -30.432 1.00 67.06 88 LEU A N 1
ATOM 719 C CA . LEU A 1 88 ? 0.309 -6.843 -30.643 1.00 67.06 88 LEU A CA 1
ATOM 720 C C . LEU A 1 88 ? -0.205 -8.274 -30.428 1.00 67.06 88 LEU A C 1
ATOM 722 O O . LEU A 1 88 ? -1.168 -8.466 -29.691 1.00 67.06 88 LEU A O 1
ATOM 726 N N . GLU A 1 89 ? 0.501 -9.281 -30.950 1.00 69.88 89 GLU A N 1
ATOM 727 C CA . GLU A 1 89 ? 0.170 -10.697 -30.732 1.00 69.88 89 GLU A CA 1
ATOM 728 C C . GLU A 1 89 ? 0.239 -11.080 -29.239 1.00 69.88 89 GLU A C 1
ATOM 730 O O . GLU A 1 89 ? -0.625 -11.790 -28.720 1.00 69.88 89 GLU A O 1
ATOM 735 N N . PHE A 1 90 ? 1.230 -10.558 -28.505 1.00 66.38 90 PHE A N 1
ATOM 736 C CA . PHE A 1 90 ? 1.342 -10.753 -27.057 1.00 66.38 90 PHE A CA 1
ATOM 737 C C . PHE A 1 90 ? 0.186 -10.103 -26.281 1.00 66.38 90 PHE A C 1
ATOM 739 O O . PHE A 1 90 ? -0.299 -10.672 -25.301 1.00 66.38 90 PHE A O 1
ATOM 746 N N . ILE A 1 91 ? -0.248 -8.913 -26.697 1.00 64.06 91 ILE A N 1
ATOM 747 C CA . ILE A 1 91 ? -1.349 -8.168 -26.075 1.00 64.06 91 ILE A CA 1
ATOM 748 C C . ILE A 1 91 ? -2.687 -8.885 -26.315 1.00 64.06 91 ILE A C 1
ATOM 750 O O . ILE A 1 91 ? -3.478 -9.017 -25.379 1.00 64.06 91 ILE A O 1
ATOM 754 N N . GLU A 1 92 ? -2.915 -9.414 -27.521 1.00 63.75 92 GLU A N 1
ATOM 755 C CA . GLU A 1 92 ? -4.124 -10.172 -27.873 1.00 63.75 92 GLU A CA 1
ATOM 756 C C . GLU A 1 92 ? -4.188 -11.540 -27.170 1.00 63.75 92 GLU A C 1
ATOM 758 O O . GLU A 1 92 ? -5.238 -11.921 -26.645 1.00 63.75 92 GLU A O 1
ATOM 763 N N . GLY A 1 93 ? -3.064 -12.263 -27.085 1.00 60.69 93 GLY A N 1
ATOM 764 C CA . GLY A 1 93 ? -3.009 -13.620 -26.524 1.00 60.69 93 GLY A CA 1
ATOM 765 C C . GLY A 1 93 ? -3.135 -13.721 -24.994 1.00 60.69 93 GLY A C 1
ATOM 766 O O . GLY A 1 93 ? -3.534 -14.767 -24.480 1.00 60.69 93 GLY A O 1
ATOM 767 N N . ASN A 1 94 ? -2.830 -12.655 -24.243 1.00 55.47 94 ASN A N 1
ATOM 768 C CA . ASN A 1 94 ? -2.731 -12.682 -22.770 1.00 55.47 94 ASN A CA 1
ATOM 769 C C . ASN A 1 94 ? -3.979 -12.196 -22.014 1.00 55.47 94 ASN A C 1
ATOM 771 O O . ASN A 1 94 ? -3.930 -11.898 -20.817 1.00 55.47 94 ASN A O 1
ATOM 775 N N . THR A 1 95 ? -5.138 -12.163 -22.663 1.00 52.00 95 THR A N 1
ATOM 776 C CA . THR A 1 95 ? -6.414 -11.829 -22.010 1.00 52.00 95 THR A CA 1
ATOM 777 C C . THR A 1 95 ? -6.843 -12.844 -20.932 1.00 52.00 95 THR A C 1
ATOM 779 O O . THR A 1 95 ? -7.650 -12.495 -20.075 1.00 52.00 95 THR A O 1
ATOM 782 N N . SER A 1 96 ? -6.275 -14.060 -20.898 1.00 48.47 96 SER A N 1
ATOM 783 C CA . SER A 1 96 ? -6.738 -15.165 -20.032 1.00 48.47 96 SER A CA 1
ATOM 784 C C . SER A 1 96 ? -5.914 -15.462 -18.760 1.00 48.47 96 SER A C 1
ATOM 786 O O . SER A 1 96 ? -6.422 -16.143 -17.873 1.00 48.47 96 SER A O 1
ATOM 788 N N . LEU A 1 97 ? -4.680 -14.953 -18.606 1.00 48.75 97 LEU A N 1
ATOM 789 C CA . LEU A 1 97 ? -3.745 -15.372 -17.529 1.00 48.75 97 LEU A CA 1
ATOM 790 C C . LEU A 1 97 ? -3.682 -14.431 -16.303 1.00 48.75 97 LEU A C 1
ATOM 792 O O . LEU A 1 97 ? -2.805 -14.549 -15.450 1.00 48.75 97 LEU A O 1
ATOM 796 N N . ARG A 1 98 ? -4.635 -13.503 -16.186 1.00 52.31 98 ARG A N 1
ATOM 797 C CA . ARG A 1 98 ? -4.550 -12.283 -15.356 1.00 52.31 98 ARG A CA 1
ATOM 798 C C . ARG A 1 98 ? -4.604 -12.439 -13.831 1.00 52.31 98 ARG A C 1
ATOM 800 O O . ARG A 1 98 ? -4.357 -11.451 -13.150 1.00 52.31 98 ARG A O 1
ATOM 807 N N . TYR A 1 99 ? -4.911 -13.614 -13.276 1.00 47.34 99 TYR A N 1
ATOM 808 C CA . TYR A 1 99 ? -5.298 -13.698 -11.855 1.00 47.34 99 TYR A CA 1
ATOM 809 C C . TYR A 1 99 ? -4.470 -14.624 -10.952 1.00 47.34 99 TYR A C 1
ATOM 811 O O . TYR A 1 99 ? -4.720 -14.631 -9.754 1.00 47.34 99 TYR A O 1
ATOM 819 N N . ASN A 1 100 ? -3.443 -15.321 -11.458 1.00 49.25 100 ASN A N 1
ATOM 820 C CA . ASN A 1 100 ? -2.707 -16.333 -10.674 1.00 49.25 100 ASN A CA 1
ATOM 821 C C . ASN A 1 100 ? -1.172 -16.203 -10.755 1.00 49.25 100 ASN A C 1
ATOM 823 O O . ASN A 1 100 ? -0.467 -17.212 -10.816 1.00 49.25 100 ASN A O 1
ATOM 827 N N . PHE A 1 101 ? -0.627 -14.983 -10.804 1.00 53.75 101 PHE A N 1
ATOM 828 C CA . PHE A 1 101 ? 0.827 -14.800 -10.846 1.00 53.75 101 PHE A CA 1
ATOM 829 C C . PHE A 1 101 ? 1.419 -14.721 -9.432 1.00 53.75 101 PHE A C 1
ATOM 831 O O . PHE A 1 101 ? 1.333 -13.692 -8.765 1.00 53.75 101 PHE A O 1
ATOM 838 N N . GLU A 1 102 ? 2.024 -15.818 -8.973 1.00 56.66 102 GLU A N 1
ATOM 839 C CA . GLU A 1 102 ? 2.804 -15.855 -7.733 1.00 56.66 102 GLU A CA 1
ATOM 840 C C . GLU A 1 102 ? 4.277 -15.546 -8.049 1.00 56.66 102 GLU A C 1
ATOM 842 O O . GLU A 1 102 ? 4.977 -16.321 -8.708 1.00 56.66 102 GLU A O 1
ATOM 847 N N . LEU A 1 103 ? 4.761 -14.388 -7.594 1.00 60.84 103 LEU A N 1
ATOM 848 C CA . LEU A 1 103 ? 6.180 -14.047 -7.671 1.00 60.84 103 LEU A CA 1
ATOM 849 C C . LEU A 1 103 ? 6.937 -14.811 -6.581 1.00 60.84 103 LEU A C 1
ATOM 851 O O . LEU A 1 103 ? 6.776 -14.546 -5.393 1.00 60.84 103 LEU A O 1
ATOM 855 N N . ASN A 1 104 ? 7.793 -15.751 -6.985 1.00 63.03 104 ASN A N 1
ATOM 856 C CA . ASN A 1 104 ? 8.738 -16.381 -6.062 1.00 63.03 104 ASN A CA 1
ATOM 857 C C . ASN A 1 104 ? 9.767 -15.350 -5.532 1.00 63.03 104 ASN A C 1
ATOM 859 O O . ASN A 1 104 ? 9.944 -14.271 -6.106 1.00 63.03 104 ASN A O 1
ATOM 863 N N . HIS A 1 105 ? 10.496 -15.689 -4.461 1.00 61.38 105 HIS A N 1
ATOM 864 C CA . HIS A 1 105 ? 11.428 -14.760 -3.798 1.00 61.38 105 HIS A CA 1
ATOM 865 C C . HIS A 1 105 ? 12.492 -14.163 -4.734 1.00 61.38 105 HIS A C 1
ATOM 867 O O . HIS A 1 105 ? 12.798 -12.972 -4.644 1.00 61.38 105 HIS A O 1
ATOM 873 N N . SER A 1 106 ? 13.054 -14.970 -5.644 1.00 62.66 106 SER A N 1
ATOM 874 C CA . SER A 1 106 ? 14.026 -14.491 -6.637 1.00 62.66 106 SER A CA 1
ATOM 875 C C . SER A 1 106 ? 13.406 -13.467 -7.585 1.00 62.66 106 SER A C 1
ATOM 877 O O . SER A 1 106 ? 14.010 -12.431 -7.857 1.00 62.66 106 SER A O 1
ATOM 879 N N . HIS A 1 107 ? 12.175 -13.709 -8.030 1.00 75.62 107 HIS A N 1
ATOM 880 C CA . HIS A 1 107 ? 11.500 -12.837 -8.977 1.00 75.62 107 HIS A CA 1
ATOM 881 C C . HIS A 1 107 ? 11.027 -11.535 -8.315 1.00 75.62 107 HIS A C 1
ATOM 883 O O . HIS A 1 107 ? 11.026 -10.496 -8.969 1.00 75.62 107 HIS A O 1
ATOM 889 N N . LEU A 1 108 ? 10.684 -11.545 -7.021 1.00 81.88 108 LEU A N 1
ATOM 890 C CA . LEU A 1 108 ? 10.266 -10.334 -6.307 1.00 81.88 108 LEU A CA 1
ATOM 891 C C . LEU A 1 108 ? 11.401 -9.299 -6.198 1.00 81.88 108 LEU A C 1
ATOM 893 O O . LEU A 1 108 ? 11.172 -8.101 -6.380 1.00 81.88 108 LEU A O 1
ATOM 897 N N . SER A 1 109 ? 12.636 -9.744 -5.934 1.00 83.38 109 SER A N 1
ATOM 898 C CA . SER A 1 109 ? 13.794 -8.839 -5.907 1.00 83.38 109 SER A CA 1
ATOM 899 C C . SER A 1 109 ? 14.072 -8.242 -7.287 1.00 83.38 109 SER A C 1
ATOM 901 O O . SER A 1 109 ? 14.258 -7.030 -7.400 1.00 83.38 109 SER A O 1
ATOM 903 N N . GLU A 1 110 ? 14.071 -9.073 -8.333 1.00 86.06 110 GLU A N 1
ATOM 904 C CA . GLU A 1 110 ? 14.240 -8.611 -9.716 1.00 86.06 110 GLU A CA 1
ATOM 905 C C . GLU A 1 110 ? 13.141 -7.635 -10.141 1.00 86.06 110 GLU A C 1
ATOM 907 O O . GLU A 1 110 ? 13.398 -6.669 -10.862 1.00 86.06 110 GLU A O 1
ATOM 912 N N . TYR A 1 111 ? 11.909 -7.879 -9.698 1.00 86.75 111 TYR A N 1
ATOM 913 C CA . TYR A 1 111 ? 10.779 -7.016 -9.985 1.00 86.75 111 TYR A CA 1
ATOM 914 C C . TYR A 1 111 ? 10.952 -5.643 -9.338 1.00 86.75 111 TYR A C 1
ATOM 916 O O . TYR A 1 111 ? 10.851 -4.629 -10.029 1.00 86.75 111 TYR A O 1
ATOM 924 N N . MET A 1 112 ? 11.333 -5.589 -8.059 1.00 88.88 112 MET A N 1
ATOM 925 C CA . MET A 1 112 ? 11.651 -4.322 -7.396 1.00 88.88 112 MET A CA 1
ATOM 926 C C . MET A 1 112 ? 12.818 -3.573 -8.060 1.00 88.88 112 MET A C 1
ATOM 928 O O . MET A 1 112 ? 12.763 -2.348 -8.153 1.00 88.88 112 MET A O 1
ATOM 932 N N . ASP A 1 113 ? 13.846 -4.273 -8.555 1.00 89.38 113 ASP A N 1
ATOM 933 C CA . ASP A 1 113 ? 14.945 -3.652 -9.314 1.00 89.38 113 ASP A CA 1
ATOM 934 C C . ASP A 1 113 ? 14.473 -3.089 -10.668 1.00 89.38 113 ASP A C 1
ATOM 936 O O . ASP A 1 113 ? 14.992 -2.079 -11.146 1.00 89.38 113 ASP A O 1
ATOM 940 N N . CYS A 1 114 ? 13.473 -3.713 -11.293 1.00 87.25 114 CYS A N 1
ATOM 941 C CA . CYS A 1 114 ? 12.849 -3.209 -12.515 1.00 87.25 114 CYS A CA 1
ATOM 942 C C . CYS A 1 114 ? 12.020 -1.947 -12.245 1.00 87.25 114 CYS A C 1
ATOM 944 O O . CYS A 1 114 ? 12.177 -0.941 -12.933 1.00 87.25 114 CYS A O 1
ATOM 946 N N . LEU A 1 115 ? 11.193 -1.971 -11.197 1.00 88.69 115 LEU A N 1
ATOM 947 C CA . LEU A 1 115 ? 10.408 -0.812 -10.768 1.00 88.69 115 LEU A CA 1
ATOM 948 C C . LEU A 1 115 ? 11.300 0.365 -10.378 1.00 88.69 115 LEU A C 1
ATOM 950 O O . LEU A 1 115 ? 10.967 1.511 -10.662 1.00 88.69 115 LEU A O 1
ATOM 954 N N . ASP A 1 116 ? 12.456 0.097 -9.772 1.00 91.25 116 ASP A N 1
ATOM 955 C CA . ASP A 1 116 ? 13.428 1.138 -9.466 1.00 91.25 116 ASP A CA 1
ATOM 956 C C . ASP A 1 116 ? 13.929 1.878 -10.714 1.00 91.25 116 ASP A C 1
ATOM 958 O O . ASP A 1 116 ? 14.034 3.110 -10.707 1.00 91.25 116 ASP A O 1
ATOM 962 N N . LYS A 1 117 ? 14.222 1.124 -11.781 1.00 89.12 117 LYS A N 1
ATOM 963 C CA . LYS A 1 117 ? 14.620 1.685 -13.077 1.00 89.12 117 LYS A CA 1
ATOM 964 C C . LYS A 1 117 ? 13.479 2.498 -13.678 1.00 89.12 117 LYS A C 1
ATOM 966 O O . LYS A 1 117 ? 13.711 3.638 -14.057 1.00 89.12 117 LYS A O 1
ATOM 971 N N . ASN A 1 118 ? 12.251 1.984 -13.649 1.00 88.50 118 ASN A N 1
ATOM 972 C CA . ASN A 1 118 ? 11.086 2.716 -14.148 1.00 88.50 118 ASN A CA 1
ATOM 973 C C . ASN A 1 118 ? 10.835 4.015 -13.374 1.00 88.50 118 ASN A C 1
ATOM 975 O O . ASN A 1 118 ? 10.595 5.044 -13.987 1.00 88.50 118 ASN A O 1
ATOM 979 N N . LEU A 1 119 ? 10.957 4.022 -12.044 1.00 90.19 119 LEU A N 1
ATOM 980 C CA . LEU A 1 119 ? 10.836 5.248 -11.242 1.00 90.19 119 LEU A CA 1
ATOM 981 C C . LEU A 1 119 ? 11.951 6.264 -11.537 1.00 90.19 119 LEU A C 1
ATOM 983 O O . LEU A 1 119 ? 11.746 7.467 -11.362 1.00 90.19 119 LEU A O 1
ATOM 987 N N . ASN A 1 120 ? 13.134 5.799 -11.947 1.00 89.44 120 ASN A N 1
ATOM 988 C CA . ASN A 1 120 ? 14.201 6.667 -12.442 1.00 89.44 120 ASN A CA 1
ATOM 989 C C . ASN A 1 120 ? 13.856 7.238 -13.824 1.00 89.44 120 ASN A C 1
ATOM 991 O O . ASN A 1 120 ? 14.056 8.425 -14.065 1.00 89.44 120 ASN A O 1
ATOM 995 N N . ASP A 1 121 ? 13.324 6.400 -14.710 1.00 86.38 121 ASP A N 1
ATOM 996 C CA . ASP A 1 121 ? 12.928 6.797 -16.057 1.00 86.38 121 ASP A CA 1
ATOM 997 C C . ASP A 1 121 ? 11.736 7.767 -16.017 1.00 86.38 121 ASP A C 1
ATOM 999 O O . ASP A 1 121 ? 11.757 8.751 -16.741 1.00 86.38 121 ASP A O 1
ATOM 1003 N N . VAL A 1 122 ? 10.783 7.607 -15.088 1.00 83.25 122 VAL A N 1
ATOM 1004 C CA . VAL A 1 122 ? 9.722 8.595 -14.804 1.00 83.25 122 VAL A CA 1
ATOM 1005 C C . VAL A 1 122 ? 10.319 9.967 -14.480 1.00 83.25 122 VAL A C 1
ATOM 1007 O O . VAL A 1 122 ? 9.876 10.978 -15.014 1.00 83.25 122 VAL A O 1
ATOM 1010 N N . GLN A 1 123 ? 11.326 10.025 -13.604 1.00 82.81 123 GLN A N 1
ATOM 1011 C CA . GLN A 1 123 ? 11.959 11.300 -13.247 1.00 82.81 123 GLN A CA 1
ATOM 1012 C C . GLN A 1 123 ? 12.623 11.943 -14.465 1.00 82.81 123 GLN A C 1
ATOM 1014 O O . GLN A 1 123 ? 12.415 13.126 -14.717 1.00 82.81 123 GLN A O 1
ATOM 1019 N N . MET A 1 124 ? 13.369 11.154 -15.241 1.00 82.00 124 MET A N 1
ATOM 1020 C CA . MET A 1 124 ? 14.026 11.634 -16.456 1.00 82.00 124 MET A CA 1
ATOM 1021 C C . MET A 1 124 ? 13.013 12.081 -17.516 1.00 82.00 124 MET A C 1
ATOM 1023 O O . MET A 1 124 ? 13.250 13.071 -18.202 1.00 82.00 124 MET A O 1
ATOM 1027 N N . PHE A 1 125 ? 11.884 11.381 -17.628 1.00 76.75 125 PHE A N 1
ATOM 1028 C CA . PHE A 1 125 ? 10.802 11.709 -18.546 1.00 76.75 125 PHE A CA 1
ATOM 1029 C C . PHE A 1 125 ? 10.245 13.100 -18.260 1.00 76.75 125 PHE A C 1
ATOM 1031 O O . PHE A 1 125 ? 10.241 13.939 -19.151 1.00 76.75 125 PHE A O 1
ATOM 1038 N N . PHE A 1 126 ? 9.883 13.387 -17.009 1.00 73.94 126 PHE A N 1
ATOM 1039 C CA . PHE A 1 126 ? 9.389 14.710 -16.623 1.00 73.94 126 PHE A CA 1
ATOM 1040 C C . PHE A 1 126 ? 10.454 15.809 -16.699 1.00 73.94 126 PHE A C 1
ATOM 1042 O O . PHE A 1 126 ? 10.118 16.955 -16.975 1.00 73.94 126 PHE A O 1
ATOM 1049 N N . GLU A 1 127 ? 11.732 15.493 -16.472 1.00 73.94 127 GLU A N 1
ATOM 1050 C CA . GLU A 1 127 ? 12.823 16.455 -16.676 1.00 73.94 127 GLU A CA 1
ATOM 1051 C C . GLU A 1 127 ? 12.988 16.830 -18.160 1.00 73.94 127 GLU A C 1
ATOM 1053 O O . GLU A 1 127 ? 13.263 17.989 -18.462 1.00 73.94 127 GLU A O 1
ATOM 1058 N N . LEU A 1 128 ? 12.794 15.875 -19.078 1.00 72.75 128 LEU A N 1
ATOM 1059 C CA . LEU A 1 128 ? 12.822 16.114 -20.526 1.00 72.75 128 LEU A CA 1
ATOM 1060 C C . LEU A 1 128 ? 11.565 16.851 -21.008 1.00 72.75 128 LEU A C 1
ATOM 1062 O O . LEU A 1 128 ? 11.682 17.817 -21.758 1.00 72.75 128 LEU A O 1
ATOM 1066 N N . ASP A 1 129 ? 10.387 16.456 -20.531 1.00 66.38 129 ASP A N 1
ATOM 1067 C CA . ASP A 1 129 ? 9.116 17.094 -20.894 1.00 66.38 129 ASP A CA 1
ATOM 1068 C C . ASP A 1 129 ? 9.069 18.548 -20.407 1.00 66.38 129 ASP A C 1
ATOM 1070 O O . ASP A 1 129 ? 8.741 19.459 -21.161 1.00 66.38 129 ASP A O 1
ATOM 1074 N N . ALA A 1 130 ? 9.536 18.803 -19.179 1.00 63.66 130 ALA A N 1
ATOM 1075 C CA . ALA A 1 130 ? 9.666 20.158 -18.658 1.00 63.66 130 ALA A CA 1
ATOM 1076 C C . ALA A 1 130 ? 10.579 21.029 -19.535 1.00 63.66 130 ALA A C 1
ATOM 1078 O O . ALA A 1 130 ? 10.312 22.216 -19.683 1.00 63.66 130 ALA A O 1
ATOM 1079 N N . THR A 1 131 ? 11.640 20.475 -20.140 1.00 63.50 131 THR A N 1
ATOM 1080 C CA . THR A 1 131 ? 12.493 21.245 -21.063 1.00 63.50 131 THR A CA 1
ATOM 1081 C C . THR A 1 131 ? 11.835 21.575 -22.399 1.00 63.50 131 THR A C 1
ATOM 1083 O O . THR A 1 131 ? 12.181 22.597 -22.987 1.00 63.50 131 THR A O 1
ATOM 1086 N N . GLU A 1 132 ? 10.891 20.755 -22.855 1.00 60.28 132 GLU A N 1
ATOM 1087 C CA . GLU A 1 132 ? 10.116 20.983 -24.078 1.00 60.28 132 GLU A CA 1
ATOM 1088 C C . GLU A 1 132 ? 9.018 22.033 -23.830 1.00 60.28 132 GLU A C 1
ATOM 1090 O O . GLU A 1 132 ? 8.920 23.012 -24.567 1.00 60.28 132 GLU A O 1
ATOM 1095 N N . TRP A 1 133 ? 8.320 21.938 -22.692 1.00 56.91 133 TRP A N 1
ATOM 1096 C CA . TRP A 1 133 ? 7.285 22.890 -22.264 1.00 56.91 133 TRP A CA 1
ATOM 1097 C C . TRP A 1 133 ? 7.827 24.307 -21.982 1.00 56.91 133 TRP A C 1
ATOM 1099 O O . TRP A 1 133 ? 7.100 25.286 -22.143 1.00 56.91 133 TRP A O 1
ATOM 1109 N N . ILE A 1 134 ? 9.113 24.452 -21.612 1.00 56.41 134 ILE A N 1
ATOM 1110 C CA . ILE A 1 134 ? 9.793 25.758 -21.396 1.00 56.41 134 ILE A CA 1
ATOM 1111 C C . ILE A 1 134 ? 9.755 26.659 -22.634 1.00 56.41 134 ILE A C 1
ATOM 1113 O O . ILE A 1 134 ? 9.906 27.875 -22.509 1.00 56.41 134 ILE A O 1
ATOM 1117 N N . LEU A 1 135 ? 9.531 26.096 -23.819 1.00 55.47 135 LEU A N 1
ATOM 1118 C CA . LEU A 1 135 ? 9.542 26.844 -25.068 1.00 55.47 135 LEU A CA 1
ATOM 1119 C C . LEU A 1 135 ? 8.177 27.452 -25.446 1.00 55.47 135 LEU A C 1
ATOM 1121 O O . LEU A 1 135 ? 8.153 28.277 -26.358 1.00 55.47 135 LEU A O 1
ATOM 1125 N N . GLU A 1 136 ? 7.074 27.105 -24.761 1.00 55.47 136 GLU A N 1
ATOM 1126 C CA . GLU A 1 136 ? 5.713 27.334 -25.294 1.00 55.47 136 GLU A CA 1
ATOM 1127 C C . GLU A 1 136 ? 4.725 28.139 -24.407 1.00 55.47 136 GLU A C 1
ATOM 1129 O O . GLU A 1 136 ? 3.660 28.500 -24.905 1.00 55.47 136 GLU A O 1
ATOM 1134 N N . LEU A 1 137 ? 5.038 28.512 -23.152 1.00 56.28 137 LEU A N 1
ATOM 1135 C CA . LEU A 1 137 ? 4.066 29.147 -22.221 1.00 56.28 137 LEU A CA 1
ATOM 1136 C C . LEU A 1 137 ? 4.479 30.511 -21.614 1.00 56.28 137 LEU A C 1
ATOM 1138 O O . LEU A 1 137 ? 5.658 30.812 -21.436 1.00 56.28 137 LEU A O 1
ATOM 1142 N N . ASP A 1 138 ? 3.474 31.329 -21.253 1.00 58.16 138 ASP A N 1
ATOM 1143 C CA . ASP A 1 138 ? 3.610 32.655 -20.615 1.00 58.16 138 ASP A CA 1
ATOM 1144 C C . ASP A 1 138 ? 3.885 32.559 -19.090 1.00 58.16 138 ASP A C 1
ATOM 1146 O O . ASP A 1 138 ? 3.449 31.643 -18.391 1.00 58.16 138 ASP A O 1
ATOM 1150 N N . ALA A 1 139 ? 4.629 33.519 -18.536 1.00 58.84 139 ALA A N 1
ATOM 1151 C CA . ALA A 1 139 ? 5.441 33.352 -17.320 1.00 58.84 139 ALA A CA 1
ATOM 1152 C C . ALA A 1 139 ? 4.684 33.250 -15.972 1.00 58.84 139 ALA A C 1
ATOM 1154 O O . ALA A 1 139 ? 5.319 33.018 -14.938 1.00 58.84 139 ALA A O 1
ATOM 1155 N N . THR A 1 140 ? 3.362 33.458 -15.925 1.00 58.22 140 THR A N 1
ATOM 1156 C CA . THR A 1 140 ? 2.614 33.602 -14.653 1.00 58.22 140 THR A CA 1
ATOM 1157 C C . THR A 1 140 ? 1.795 32.372 -14.236 1.00 58.22 140 THR A C 1
ATOM 1159 O O . THR A 1 140 ? 1.843 32.022 -13.053 1.00 58.22 140 THR A O 1
ATOM 1162 N N . GLU A 1 141 ? 1.147 31.652 -15.161 1.00 55.94 141 GLU A N 1
ATOM 1163 C CA . GLU A 1 141 ? 0.498 30.345 -14.890 1.00 55.94 141 GLU A CA 1
ATOM 1164 C C . GLU A 1 141 ? 1.526 29.242 -14.568 1.00 55.94 141 GLU A C 1
ATOM 1166 O O . GLU A 1 141 ? 1.324 28.425 -13.666 1.00 55.94 141 GLU A O 1
ATOM 1171 N N . TRP A 1 142 ? 2.715 29.354 -15.167 1.00 60.56 142 TRP A N 1
ATOM 1172 C CA . TRP A 1 142 ? 3.894 28.502 -14.985 1.00 60.56 142 TRP A CA 1
ATOM 1173 C C . TRP A 1 142 ? 4.259 28.188 -13.521 1.00 60.56 142 TRP A C 1
ATOM 1175 O O . TRP A 1 142 ? 4.702 27.090 -13.172 1.00 60.56 142 TRP A O 1
ATOM 1185 N N . THR A 1 143 ? 4.130 29.167 -12.623 1.00 62.59 143 THR A N 1
ATOM 1186 C CA . THR A 1 143 ? 4.727 29.075 -11.278 1.00 62.59 143 THR A CA 1
ATOM 1187 C C . THR A 1 143 ? 4.025 28.076 -10.357 1.00 62.59 143 THR A C 1
ATOM 1189 O O . THR A 1 143 ? 4.690 27.428 -9.543 1.00 62.59 143 THR A O 1
ATOM 1192 N N . ASN A 1 144 ? 2.705 27.917 -10.484 1.00 66.56 144 ASN A N 1
ATOM 1193 C CA . ASN A 1 144 ? 1.929 27.020 -9.627 1.00 66.56 144 ASN A CA 1
ATOM 1194 C C . ASN A 1 144 ? 2.031 25.563 -10.089 1.00 66.56 144 ASN A C 1
ATOM 1196 O O . ASN A 1 144 ? 2.250 24.680 -9.257 1.00 66.56 144 ASN A O 1
ATOM 1200 N N . GLU A 1 145 ? 1.933 25.317 -11.392 1.00 67.44 145 GLU A N 1
ATOM 1201 C CA . GLU A 1 145 ? 2.038 23.982 -11.990 1.00 67.44 145 GLU A CA 1
ATOM 1202 C C . GLU A 1 145 ? 3.442 23.405 -11.822 1.00 67.44 145 GLU A C 1
ATOM 1204 O O . GLU A 1 145 ? 3.601 22.289 -11.326 1.00 67.44 145 GLU A O 1
ATOM 1209 N N . MET A 1 146 ? 4.485 24.206 -12.069 1.00 70.25 146 MET A N 1
ATOM 1210 C CA . MET A 1 146 ? 5.867 23.782 -11.842 1.00 70.25 146 MET A CA 1
ATOM 1211 C C . MET A 1 146 ? 6.122 23.444 -10.366 1.00 70.25 146 MET A C 1
ATOM 1213 O O . MET A 1 146 ? 6.875 22.525 -10.038 1.00 70.25 146 MET A O 1
ATOM 1217 N N . LEU A 1 147 ? 5.491 24.162 -9.433 1.00 73.00 147 LEU A N 1
ATOM 1218 C CA . LEU A 1 147 ? 5.603 23.868 -8.006 1.00 73.00 147 LEU A CA 1
ATOM 1219 C C . LEU A 1 147 ? 4.871 22.569 -7.626 1.00 73.00 147 LEU A C 1
ATOM 1221 O O . LEU A 1 147 ? 5.343 21.839 -6.749 1.00 73.00 147 LEU A O 1
ATOM 1225 N N . GLN A 1 148 ? 3.749 22.258 -8.278 1.00 74.81 148 GLN A N 1
ATOM 1226 C CA . GLN A 1 148 ? 3.049 20.982 -8.120 1.00 74.81 148 GLN A CA 1
ATOM 1227 C C . GLN A 1 148 ? 3.859 19.817 -8.702 1.00 74.81 148 GLN A C 1
ATOM 1229 O O . GLN A 1 148 ? 4.081 18.838 -7.986 1.00 74.81 148 GLN A O 1
ATOM 1234 N N . LEU A 1 149 ? 4.394 19.958 -9.918 1.00 76.88 149 LEU A N 1
ATOM 1235 C CA . LEU A 1 149 ? 5.261 18.968 -10.562 1.00 76.88 149 LEU A CA 1
ATOM 1236 C C . LEU A 1 149 ? 6.522 18.699 -9.730 1.00 76.88 149 LEU A C 1
ATOM 1238 O O . LEU A 1 149 ? 6.860 17.551 -9.453 1.00 76.88 149 LEU A O 1
ATOM 1242 N N . ASN A 1 150 ? 7.178 19.748 -9.226 1.00 78.69 150 ASN A N 1
ATOM 1243 C CA . ASN A 1 150 ? 8.338 19.596 -8.345 1.00 78.69 150 ASN A CA 1
ATOM 1244 C C . ASN A 1 150 ? 7.989 18.844 -7.053 1.00 78.69 150 ASN A C 1
ATOM 1246 O O . ASN A 1 150 ? 8.734 17.963 -6.622 1.00 78.69 150 ASN A O 1
ATOM 1250 N N . ARG A 1 151 ? 6.844 19.149 -6.425 1.00 81.94 151 ARG A N 1
ATOM 1251 C CA . ARG A 1 151 ? 6.376 18.404 -5.241 1.00 81.94 151 ARG A CA 1
ATOM 1252 C C . ARG A 1 151 ? 6.104 16.939 -5.571 1.00 81.94 151 ARG A C 1
ATOM 1254 O O . ARG A 1 151 ? 6.429 16.079 -4.753 1.00 81.94 151 ARG A O 1
ATOM 1261 N N . PHE A 1 152 ? 5.521 16.664 -6.733 1.00 83.44 152 PHE A N 1
ATOM 1262 C CA . PHE A 1 152 ? 5.261 15.314 -7.217 1.00 83.44 152 PHE A CA 1
ATOM 1263 C C . PHE A 1 152 ? 6.566 14.533 -7.431 1.00 83.44 152 PHE A C 1
ATOM 1265 O O . PHE A 1 152 ? 6.741 13.463 -6.848 1.00 83.44 152 PHE A O 1
ATOM 1272 N N . LEU A 1 153 ? 7.534 15.104 -8.155 1.00 83.62 153 LEU A N 1
ATOM 1273 C CA . LEU A 1 153 ? 8.842 14.487 -8.402 1.00 83.62 153 LEU A CA 1
ATOM 1274 C C . LEU A 1 153 ? 9.617 14.215 -7.111 1.00 83.62 153 LEU A C 1
ATOM 1276 O O . LEU A 1 153 ? 10.228 13.157 -6.963 1.00 83.62 153 LEU A O 1
ATOM 1280 N N . GLU A 1 154 ? 9.557 15.120 -6.133 1.00 86.69 154 GLU A N 1
ATOM 1281 C CA . GLU A 1 154 ? 10.157 14.869 -4.821 1.00 86.69 154 GLU A CA 1
ATOM 1282 C C . GLU A 1 154 ? 9.495 13.689 -4.096 1.00 86.69 154 GLU A C 1
ATOM 1284 O O . GLU A 1 154 ? 10.184 12.891 -3.455 1.00 86.69 154 GLU A O 1
ATOM 1289 N N . GLN A 1 155 ? 8.178 13.504 -4.229 1.00 87.81 155 GLN A N 1
ATOM 1290 C CA . GLN A 1 155 ? 7.507 12.322 -3.683 1.00 87.81 155 GLN A CA 1
ATOM 1291 C C . GLN A 1 155 ? 7.936 11.037 -4.403 1.00 87.81 155 GLN A C 1
ATOM 1293 O O . GLN A 1 155 ? 8.228 10.050 -3.725 1.00 87.81 155 GLN A O 1
ATOM 1298 N N . VAL A 1 156 ? 8.067 11.057 -5.734 1.00 88.69 156 VAL A N 1
ATOM 1299 C CA . VAL A 1 156 ? 8.590 9.927 -6.528 1.00 88.69 156 VAL A CA 1
ATOM 1300 C C . VAL A 1 156 ? 10.012 9.558 -6.089 1.00 88.69 156 VAL A C 1
ATOM 1302 O O . VAL A 1 156 ? 10.289 8.391 -5.806 1.00 88.69 156 VAL A O 1
ATOM 1305 N N . LYS A 1 157 ? 10.896 10.547 -5.899 1.00 90.94 157 LYS A N 1
ATOM 1306 C CA . LYS A 1 157 ? 12.257 10.335 -5.370 1.00 90.94 157 LYS A CA 1
ATOM 1307 C C . LYS A 1 157 ? 12.251 9.702 -3.981 1.00 90.94 157 LYS A C 1
ATOM 1309 O O . LYS A 1 157 ? 13.092 8.852 -3.677 1.00 90.94 157 LYS A O 1
ATOM 1314 N N . ILE A 1 158 ? 11.331 10.116 -3.107 1.00 91.19 158 ILE A N 1
ATOM 1315 C CA . ILE A 1 158 ? 11.190 9.531 -1.767 1.00 91.19 158 ILE A CA 1
ATOM 1316 C C . ILE A 1 158 ? 10.728 8.073 -1.863 1.00 91.19 158 ILE A C 1
ATOM 1318 O O . ILE A 1 158 ? 11.296 7.227 -1.166 1.00 91.19 158 ILE A O 1
ATOM 1322 N N . ILE A 1 159 ? 9.738 7.775 -2.710 1.00 91.88 159 ILE A N 1
ATOM 1323 C CA . ILE A 1 159 ? 9.244 6.411 -2.957 1.00 91.88 159 ILE A CA 1
ATOM 1324 C C . ILE A 1 159 ? 10.391 5.528 -3.434 1.00 91.88 159 ILE A C 1
ATOM 1326 O O . ILE A 1 159 ? 10.687 4.523 -2.790 1.00 91.88 159 ILE A O 1
ATOM 1330 N N . GLN A 1 160 ? 11.105 5.957 -4.476 1.00 92.69 160 GLN A N 1
ATOM 1331 C CA . GLN A 1 160 ? 12.228 5.220 -5.044 1.00 92.69 160 GLN A CA 1
ATOM 1332 C C . GLN A 1 160 ? 13.307 4.923 -3.990 1.00 92.69 160 GLN A C 1
ATOM 1334 O O . GLN A 1 160 ? 13.709 3.776 -3.798 1.00 92.69 160 GLN A O 1
ATOM 1339 N N . LYS A 1 161 ? 13.743 5.936 -3.225 1.00 92.62 161 LYS A N 1
ATOM 1340 C CA . LYS A 1 161 ? 14.744 5.757 -2.155 1.00 92.62 161 LYS A CA 1
ATOM 1341 C C . LYS A 1 161 ? 14.281 4.771 -1.085 1.00 92.62 161 LYS A C 1
ATOM 1343 O O . LYS A 1 161 ? 15.079 3.956 -0.619 1.00 92.62 161 LYS A O 1
ATOM 1348 N N . LYS A 1 162 ? 13.011 4.844 -0.677 1.00 91.25 162 LYS A N 1
ATOM 1349 C CA . LYS A 1 162 ? 12.448 3.922 0.315 1.00 91.25 162 LYS A CA 1
ATOM 1350 C C . LYS A 1 162 ? 12.349 2.502 -0.234 1.00 91.25 162 LYS A C 1
ATOM 1352 O O . LYS A 1 162 ? 12.741 1.581 0.472 1.00 91.25 162 LYS A O 1
ATOM 1357 N N . MET A 1 163 ? 11.914 2.321 -1.478 1.00 91.56 163 MET A N 1
ATOM 1358 C CA . MET A 1 163 ? 11.884 1.009 -2.125 1.00 91.56 163 MET A CA 1
ATOM 1359 C C . MET A 1 163 ? 13.273 0.384 -2.223 1.00 91.56 163 MET A C 1
ATOM 1361 O O . MET A 1 163 ? 13.443 -0.750 -1.785 1.00 91.56 163 MET A O 1
ATOM 1365 N N . LYS A 1 164 ? 14.290 1.132 -2.684 1.00 91.44 164 LYS A N 1
ATOM 1366 C CA . LYS A 1 164 ? 15.691 0.663 -2.698 1.00 91.44 164 LYS A CA 1
ATOM 1367 C C . LYS A 1 164 ? 16.132 0.158 -1.332 1.00 91.44 164 LYS A C 1
ATOM 1369 O O . LYS A 1 164 ? 16.751 -0.900 -1.229 1.00 91.44 164 LYS A O 1
ATOM 1374 N N . PHE A 1 165 ? 15.818 0.929 -0.290 1.00 89.62 165 PHE A N 1
ATOM 1375 C CA . PHE A 1 165 ? 16.175 0.591 1.080 1.00 89.62 165 PHE A CA 1
ATOM 1376 C C . PHE A 1 165 ? 15.463 -0.677 1.567 1.00 89.62 165 PHE A C 1
ATOM 1378 O O . PHE A 1 165 ? 16.116 -1.561 2.115 1.00 89.62 165 PHE A O 1
ATOM 1385 N N . LEU A 1 166 ? 14.151 -0.790 1.340 1.00 89.38 166 LEU A N 1
ATOM 1386 C CA . LEU A 1 166 ? 13.374 -1.972 1.718 1.00 89.38 166 LEU A CA 1
ATOM 1387 C C . LEU A 1 166 ? 13.840 -3.221 0.970 1.00 89.38 166 LEU A C 1
ATOM 1389 O O . LEU A 1 166 ? 14.032 -4.257 1.595 1.00 89.38 166 LEU A O 1
ATOM 1393 N N . ARG A 1 167 ? 14.082 -3.112 -0.339 1.00 90.50 167 ARG A N 1
ATOM 1394 C CA . ARG A 1 167 ? 14.614 -4.199 -1.166 1.00 90.50 167 ARG A CA 1
ATOM 1395 C C . ARG A 1 167 ? 15.969 -4.673 -0.654 1.00 90.50 167 ARG A C 1
ATOM 1397 O O . ARG A 1 167 ? 16.150 -5.869 -0.461 1.00 90.50 167 ARG A O 1
ATOM 1404 N N . TYR A 1 168 ? 16.897 -3.743 -0.402 1.00 89.12 168 TYR A N 1
ATOM 1405 C CA . TYR A 1 168 ? 18.197 -4.062 0.193 1.00 89.12 168 TYR A CA 1
ATOM 1406 C C . TYR A 1 168 ? 18.006 -4.835 1.497 1.00 89.12 168 TYR A C 1
ATOM 1408 O O . TYR A 1 168 ? 18.503 -5.944 1.628 1.00 89.12 168 TYR A O 1
ATOM 1416 N N . LEU A 1 169 ? 17.216 -4.283 2.419 1.00 86.25 169 LEU A N 1
ATOM 1417 C CA . LEU A 1 169 ? 17.014 -4.867 3.736 1.00 86.25 169 LEU A CA 1
ATOM 1418 C C . LEU A 1 169 ? 16.376 -6.260 3.660 1.00 86.25 169 LEU A C 1
ATOM 1420 O O . LEU A 1 169 ? 16.824 -7.176 4.342 1.00 86.25 169 LEU A O 1
ATOM 1424 N N . TYR A 1 170 ? 15.363 -6.434 2.813 1.00 87.31 170 TYR A N 1
ATOM 1425 C CA . TYR A 1 170 ? 14.720 -7.725 2.600 1.00 87.31 170 TYR A CA 1
ATOM 1426 C C . TYR A 1 170 ? 15.708 -8.755 2.038 1.00 87.31 170 TYR A C 1
ATOM 1428 O O . TYR A 1 170 ? 15.877 -9.825 2.621 1.00 87.31 170 TYR A O 1
ATOM 1436 N N . ALA A 1 171 ? 16.405 -8.417 0.951 1.00 86.19 171 ALA A N 1
ATOM 1437 C CA . ALA A 1 171 ? 17.305 -9.339 0.267 1.00 86.19 171 ALA A CA 1
ATOM 1438 C C . ALA A 1 171 ? 18.537 -9.709 1.107 1.00 86.19 171 ALA A C 1
ATOM 1440 O O . ALA A 1 171 ? 18.975 -10.856 1.061 1.00 86.19 171 ALA A O 1
ATOM 1441 N N . THR A 1 172 ? 19.104 -8.762 1.864 1.00 82.94 172 THR A N 1
ATOM 1442 C CA . THR A 1 172 ? 20.366 -8.989 2.585 1.00 82.94 172 THR A CA 1
ATOM 1443 C C . THR A 1 172 ? 20.187 -9.412 4.032 1.00 82.94 172 THR A C 1
ATOM 1445 O O . THR A 1 172 ? 21.048 -10.116 4.542 1.00 82.94 172 THR A O 1
ATOM 1448 N N . GLU A 1 173 ? 19.119 -8.988 4.713 1.00 82.44 173 GLU A N 1
ATOM 1449 C CA . GLU A 1 173 ? 18.959 -9.230 6.155 1.00 82.44 173 GLU A CA 1
ATOM 1450 C C . GLU A 1 173 ? 17.823 -10.200 6.493 1.00 82.44 173 GLU A C 1
ATOM 1452 O O . GLU A 1 173 ? 17.788 -10.684 7.619 1.00 82.44 173 GLU A O 1
ATOM 1457 N N . ILE A 1 174 ? 16.884 -10.473 5.575 1.00 82.81 174 ILE A N 1
ATOM 1458 C CA . ILE A 1 174 ? 15.630 -11.173 5.908 1.00 82.81 174 ILE A CA 1
ATOM 1459 C C . ILE A 1 174 ? 15.459 -12.482 5.128 1.00 82.81 174 ILE A C 1
ATOM 1461 O O . ILE A 1 174 ? 15.339 -13.534 5.750 1.00 82.81 174 ILE A O 1
ATOM 1465 N N . ASN A 1 175 ? 15.459 -12.426 3.792 1.00 79.19 175 ASN A N 1
ATOM 1466 C CA . ASN A 1 175 ? 14.967 -13.493 2.906 1.00 79.19 175 ASN A CA 1
ATOM 1467 C C . ASN A 1 175 ? 15.630 -14.872 3.121 1.00 79.19 175 ASN A C 1
ATOM 1469 O O . ASN A 1 175 ? 14.998 -15.898 2.915 1.00 79.19 175 ASN A O 1
ATOM 1473 N N . SER A 1 176 ? 16.883 -14.910 3.582 1.00 80.88 176 SER A N 1
ATOM 1474 C CA . SER A 1 176 ? 17.624 -16.163 3.821 1.00 80.88 176 SER A CA 1
ATOM 1475 C C . SER A 1 176 ? 17.814 -16.511 5.303 1.00 80.88 176 SER A C 1
ATOM 1477 O O . SER A 1 176 ? 18.483 -17.493 5.619 1.00 80.88 176 SER A O 1
ATOM 1479 N N . TYR A 1 177 ? 17.288 -15.690 6.216 1.00 82.50 177 TYR A N 1
ATOM 1480 C CA . TYR A 1 177 ? 17.512 -15.814 7.663 1.00 82.50 177 TYR A CA 1
ATOM 1481 C C . TYR A 1 177 ? 16.259 -16.202 8.450 1.00 82.50 177 TYR A C 1
ATOM 1483 O O . TYR A 1 177 ? 16.366 -16.513 9.636 1.00 82.50 177 TYR A O 1
ATOM 1491 N N . ILE A 1 178 ? 15.083 -16.159 7.823 1.00 83.69 178 ILE A N 1
ATOM 1492 C CA . ILE A 1 178 ? 13.794 -16.428 8.460 1.00 83.69 178 ILE A CA 1
ATOM 1493 C C . ILE A 1 178 ? 13.029 -17.452 7.626 1.00 83.69 178 ILE A C 1
ATOM 1495 O O . ILE A 1 178 ? 13.024 -17.378 6.400 1.00 83.69 178 ILE A O 1
ATOM 1499 N N . ASP A 1 179 ? 12.351 -18.376 8.305 1.00 84.38 179 ASP A N 1
ATOM 1500 C CA . ASP A 1 179 ? 11.471 -19.356 7.674 1.00 84.38 179 ASP A CA 1
ATOM 1501 C C . ASP A 1 179 ? 10.379 -18.677 6.830 1.00 84.38 179 ASP A C 1
ATOM 1503 O O . ASP A 1 179 ? 9.714 -17.743 7.288 1.00 84.38 179 ASP A O 1
ATOM 1507 N N . HIS A 1 180 ? 10.134 -19.203 5.628 1.00 80.75 180 HIS A N 1
ATOM 1508 C CA . HIS A 1 180 ? 9.167 -18.641 4.677 1.00 80.75 180 HIS A CA 1
ATOM 1509 C C . HIS A 1 180 ? 7.757 -18.467 5.260 1.00 80.75 180 HIS A C 1
ATOM 1511 O O . HIS A 1 180 ? 7.102 -17.464 4.996 1.00 80.75 180 HIS A O 1
ATOM 1517 N N . GLU A 1 181 ? 7.302 -19.380 6.123 1.00 81.44 181 GLU A N 1
ATOM 1518 C CA . GLU A 1 181 ? 5.990 -19.271 6.782 1.00 81.44 181 GLU A CA 1
ATOM 1519 C C . GLU A 1 181 ? 5.860 -17.991 7.624 1.00 81.44 181 GLU A C 1
ATOM 1521 O O . GLU A 1 181 ? 4.799 -17.374 7.688 1.00 81.44 181 GLU A O 1
ATOM 1526 N N . LYS A 1 182 ? 6.957 -17.541 8.236 1.00 83.62 182 LYS A N 1
ATOM 1527 C CA . LYS A 1 182 ? 6.980 -16.313 9.038 1.00 83.62 182 LYS A CA 1
ATOM 1528 C C . LYS A 1 182 ? 7.152 -15.059 8.181 1.00 83.62 182 LYS A C 1
ATOM 1530 O O . LYS A 1 182 ? 6.834 -13.964 8.645 1.00 83.62 182 LYS A O 1
ATOM 1535 N N . LEU A 1 183 ? 7.646 -15.210 6.950 1.00 87.00 183 LEU A N 1
ATOM 1536 C CA . LEU A 1 183 ? 7.807 -14.129 5.977 1.00 87.00 183 LEU A CA 1
ATOM 1537 C C . LEU A 1 183 ? 6.576 -13.902 5.105 1.00 87.00 183 LEU A C 1
ATOM 1539 O O . LEU A 1 183 ? 6.440 -12.805 4.569 1.00 87.00 183 LEU A O 1
ATOM 1543 N N . GLU A 1 184 ? 5.661 -14.867 5.021 1.00 84.38 184 GLU A N 1
ATOM 1544 C CA . GLU A 1 184 ? 4.497 -14.825 4.127 1.00 84.38 184 GLU A CA 1
ATOM 1545 C C . GLU A 1 184 ? 3.711 -13.504 4.236 1.00 84.38 184 GLU A C 1
ATOM 1547 O O . GLU A 1 184 ? 3.369 -12.875 3.230 1.00 84.38 184 GLU A O 1
ATOM 1552 N N . GLY A 1 185 ? 3.492 -13.012 5.460 1.00 87.00 185 GLY A N 1
ATOM 1553 C CA . GLY A 1 185 ? 2.828 -11.728 5.689 1.00 87.00 185 GLY A CA 1
ATOM 1554 C C . GLY A 1 185 ? 3.642 -10.513 5.222 1.00 87.00 185 GLY A C 1
ATOM 1555 O O . GLY A 1 185 ? 3.071 -9.530 4.745 1.00 87.00 185 GLY A O 1
ATOM 1556 N N . LEU A 1 186 ? 4.967 -10.530 5.359 1.00 90.62 186 LEU A N 1
ATOM 1557 C CA . LEU A 1 186 ? 5.830 -9.448 4.878 1.00 90.62 186 LEU A CA 1
ATOM 1558 C C . LEU A 1 186 ? 5.900 -9.448 3.347 1.00 90.62 186 LEU A C 1
ATOM 1560 O O . LEU A 1 186 ? 5.753 -8.400 2.725 1.00 90.62 186 LEU A O 1
ATOM 1564 N N . GLU A 1 187 ? 6.074 -10.618 2.749 1.00 88.19 187 GLU A N 1
ATOM 1565 C CA . GLU A 1 187 ? 6.190 -10.808 1.302 1.00 88.19 187 GLU A CA 1
ATOM 1566 C C . GLU A 1 187 ? 4.920 -10.407 0.580 1.00 88.19 187 GLU A C 1
ATOM 1568 O O . GLU A 1 187 ? 4.983 -9.634 -0.370 1.00 88.19 187 GLU A O 1
ATOM 1573 N N . THR A 1 188 ? 3.766 -10.809 1.111 1.00 88.19 188 THR A N 1
ATOM 1574 C CA . THR A 1 188 ? 2.460 -10.381 0.605 1.00 88.19 188 THR A CA 1
ATOM 1575 C C . THR A 1 188 ? 2.347 -8.853 0.556 1.00 88.19 188 THR A C 1
ATOM 1577 O O . THR A 1 188 ? 1.857 -8.285 -0.419 1.00 88.19 188 THR A O 1
ATOM 1580 N N . ARG A 1 189 ? 2.840 -8.149 1.585 1.00 91.69 189 ARG A N 1
ATOM 1581 C CA . ARG A 1 189 ? 2.815 -6.676 1.624 1.00 91.69 189 ARG A CA 1
ATOM 1582 C C . ARG A 1 189 ? 3.819 -6.052 0.661 1.00 91.69 189 ARG A C 1
ATOM 1584 O O . ARG A 1 189 ? 3.499 -5.030 0.058 1.00 91.69 189 ARG A O 1
ATOM 1591 N N . ILE A 1 190 ? 5.016 -6.630 0.526 1.00 91.88 190 ILE A N 1
ATOM 1592 C CA . ILE A 1 190 ? 6.022 -6.165 -0.439 1.00 91.88 190 ILE A CA 1
ATOM 1593 C C . ILE A 1 190 ? 5.485 -6.331 -1.859 1.00 91.88 190 ILE A C 1
ATOM 1595 O O . ILE A 1 190 ? 5.550 -5.379 -2.629 1.00 91.88 190 ILE A O 1
ATOM 1599 N N . GLN A 1 191 ? 4.913 -7.493 -2.173 1.00 88.88 191 GLN A N 1
ATOM 1600 C CA . GLN A 1 191 ? 4.315 -7.790 -3.467 1.00 88.88 191 GLN A CA 1
ATOM 1601 C C . GLN A 1 191 ? 3.191 -6.805 -3.789 1.00 88.88 191 GLN A C 1
ATOM 1603 O O . GLN A 1 191 ? 3.249 -6.117 -4.803 1.00 88.88 191 GLN A O 1
ATOM 1608 N N . PHE A 1 192 ? 2.233 -6.638 -2.871 1.00 88.75 192 PHE A N 1
ATOM 1609 C CA . PHE A 1 192 ? 1.145 -5.679 -3.045 1.00 88.75 192 PHE A CA 1
ATOM 1610 C C . PHE A 1 192 ? 1.667 -4.251 -3.264 1.00 88.75 192 PHE A C 1
ATOM 1612 O O . PHE A 1 192 ? 1.199 -3.544 -4.153 1.00 88.75 192 PHE A O 1
ATOM 1619 N N . MET A 1 193 ? 2.653 -3.809 -2.477 1.00 92.62 193 MET A N 1
ATOM 1620 C CA . MET A 1 193 ? 3.279 -2.494 -2.646 1.00 92.62 193 MET A CA 1
ATOM 1621 C C . MET A 1 193 ? 3.956 -2.361 -4.017 1.00 92.62 193 MET A C 1
ATOM 1623 O O . MET A 1 193 ? 3.737 -1.358 -4.695 1.00 92.62 193 MET A O 1
ATOM 1627 N N . ALA A 1 194 ? 4.723 -3.368 -4.438 1.00 91.12 194 ALA A N 1
ATOM 1628 C CA . ALA A 1 194 ? 5.420 -3.383 -5.719 1.00 91.12 194 ALA A CA 1
ATOM 1629 C C . ALA A 1 194 ? 4.436 -3.335 -6.896 1.00 91.12 194 ALA A C 1
ATOM 1631 O O . ALA A 1 194 ? 4.618 -2.527 -7.801 1.00 91.12 194 ALA A O 1
ATOM 1632 N N . ASP A 1 195 ? 3.346 -4.101 -6.849 1.00 87.56 195 ASP A N 1
ATOM 1633 C CA . ASP A 1 195 ? 2.309 -4.060 -7.884 1.00 87.56 195 ASP A CA 1
ATOM 1634 C C . ASP A 1 195 ? 1.658 -2.687 -8.001 1.00 87.56 195 ASP A C 1
ATOM 1636 O O . ASP A 1 195 ? 1.501 -2.184 -9.109 1.00 87.56 195 ASP A O 1
ATOM 1640 N N . ASN A 1 196 ? 1.355 -2.023 -6.882 1.00 88.62 196 ASN A N 1
ATOM 1641 C CA . ASN A 1 196 ? 0.801 -0.666 -6.923 1.00 88.62 196 ASN A CA 1
ATOM 1642 C C . ASN A 1 196 ? 1.814 0.359 -7.468 1.00 88.62 196 ASN A C 1
ATOM 1644 O O . ASN A 1 196 ? 1.424 1.295 -8.160 1.00 88.62 196 ASN A O 1
ATOM 1648 N N . VAL A 1 197 ? 3.116 0.181 -7.218 1.00 90.12 197 VAL A N 1
ATOM 1649 C CA . VAL A 1 197 ? 4.163 1.005 -7.851 1.00 90.12 197 VAL A CA 1
ATOM 1650 C C . VAL A 1 197 ? 4.258 0.724 -9.353 1.00 90.12 197 VAL A C 1
ATOM 1652 O O . VAL A 1 197 ? 4.445 1.655 -10.136 1.00 90.12 197 VAL A O 1
ATOM 1655 N N . GLY A 1 198 ? 4.101 -0.534 -9.765 1.00 88.50 198 GLY A N 1
ATOM 1656 C CA . GLY A 1 198 ? 4.012 -0.929 -11.168 1.00 88.50 198 GLY A CA 1
ATOM 1657 C C . GLY A 1 198 ? 2.833 -0.265 -11.876 1.00 88.50 198 GLY A C 1
ATOM 1658 O O . GLY A 1 198 ? 3.031 0.349 -12.920 1.00 88.50 198 GLY A O 1
ATOM 1659 N N . GLN A 1 199 ? 1.644 -0.297 -11.263 1.00 85.75 199 GLN A N 1
ATOM 1660 C CA . GLN A 1 199 ? 0.450 0.404 -11.755 1.00 85.75 199 GLN A CA 1
ATOM 1661 C C . GLN A 1 199 ? 0.665 1.914 -11.861 1.00 85.75 199 GLN A C 1
ATOM 1663 O O . GLN A 1 199 ? 0.301 2.524 -12.859 1.00 85.75 199 GLN A O 1
ATOM 1668 N N . PHE A 1 200 ? 1.307 2.523 -10.864 1.00 87.25 200 PHE A N 1
ATOM 1669 C CA . PHE A 1 200 ? 1.656 3.940 -10.908 1.00 87.25 200 PHE A CA 1
ATOM 1670 C C . PHE A 1 200 ? 2.595 4.275 -12.076 1.00 87.25 200 PHE A C 1
ATOM 1672 O O . PHE A 1 200 ? 2.357 5.239 -12.799 1.00 87.25 200 PHE A O 1
ATOM 1679 N N . CYS A 1 201 ? 3.636 3.467 -12.303 1.00 87.19 201 CYS A N 1
ATOM 1680 C CA . CYS A 1 201 ? 4.525 3.651 -13.452 1.00 87.19 201 CYS A CA 1
ATOM 1681 C C . CYS A 1 201 ? 3.782 3.454 -14.783 1.00 87.19 201 CYS A C 1
ATOM 1683 O O . CYS A 1 201 ? 4.063 4.172 -15.737 1.00 87.19 201 CYS A O 1
ATOM 1685 N N . LEU A 1 202 ? 2.844 2.502 -14.845 1.00 84.88 202 LEU A N 1
ATOM 1686 C CA . LEU A 1 202 ? 2.026 2.245 -16.031 1.00 84.88 202 LEU A CA 1
ATOM 1687 C C . LEU A 1 202 ? 1.138 3.449 -16.343 1.00 84.88 202 LEU A C 1
ATOM 1689 O O . LEU A 1 202 ? 1.145 3.928 -17.470 1.00 84.88 202 LEU A O 1
ATOM 1693 N N . ALA A 1 203 ? 0.429 3.966 -15.339 1.00 83.75 203 ALA A N 1
ATOM 1694 C CA . ALA A 1 203 ? -0.433 5.134 -15.483 1.00 83.75 203 ALA A CA 1
ATOM 1695 C C . ALA A 1 203 ? 0.345 6.345 -16.019 1.00 83.75 203 ALA A C 1
ATOM 1697 O O . ALA A 1 203 ? -0.089 6.965 -16.982 1.00 83.75 203 ALA A O 1
ATOM 1698 N N . LEU A 1 204 ? 1.530 6.621 -15.459 1.00 82.69 204 LEU A N 1
ATOM 1699 C CA . LEU A 1 204 ? 2.394 7.714 -15.917 1.00 82.69 204 LEU A CA 1
ATOM 1700 C C . LEU A 1 204 ? 2.925 7.520 -17.335 1.00 82.69 204 LEU A C 1
ATOM 1702 O O . LEU A 1 204 ? 3.038 8.474 -18.098 1.00 82.69 204 LEU A O 1
ATOM 1706 N N . TRP A 1 205 ? 3.274 6.286 -17.692 1.00 83.44 205 TRP A N 1
ATOM 1707 C CA . TRP A 1 205 ? 3.726 5.983 -19.041 1.00 83.44 205 TRP A CA 1
ATOM 1708 C C . TRP A 1 205 ? 2.609 6.208 -20.072 1.00 83.44 205 TRP A C 1
ATOM 1710 O O . TRP A 1 205 ? 2.871 6.692 -21.174 1.00 83.44 205 TRP A O 1
ATOM 1720 N N . LEU A 1 206 ? 1.358 5.911 -19.707 1.00 80.94 206 LEU A N 1
ATOM 1721 C CA . LEU A 1 206 ? 0.195 6.022 -20.588 1.00 80.94 206 LEU A CA 1
ATOM 1722 C C . LEU A 1 206 ? -0.432 7.427 -20.655 1.00 80.94 206 LEU A C 1
ATOM 1724 O O . LEU A 1 206 ? -1.235 7.646 -21.558 1.00 80.94 206 LEU A O 1
ATOM 1728 N N . THR A 1 207 ? -0.057 8.374 -19.783 1.00 74.56 207 THR A N 1
ATOM 1729 C CA . THR A 1 207 ? -0.699 9.705 -19.679 1.00 74.56 207 THR A CA 1
ATOM 1730 C C . THR A 1 207 ? -0.749 10.460 -21.014 1.00 74.56 207 THR A C 1
ATOM 1732 O O . THR A 1 207 ? -1.798 10.963 -21.384 1.00 74.56 207 THR A O 1
ATOM 1735 N N . LYS A 1 208 ? 0.325 10.443 -21.819 1.00 63.53 208 LYS A N 1
ATOM 1736 C CA . LYS A 1 208 ? 0.354 11.143 -23.125 1.00 63.53 208 LYS A CA 1
ATOM 1737 C C . LYS A 1 208 ? -0.616 10.594 -24.184 1.00 63.53 208 LYS A C 1
ATOM 1739 O O . LYS A 1 208 ? -0.784 11.221 -25.215 1.00 63.53 208 LYS A O 1
ATOM 1744 N N . VAL A 1 209 ? -1.209 9.414 -23.981 1.00 58.44 209 VAL A N 1
ATOM 1745 C CA . VAL A 1 209 ? -2.221 8.852 -24.902 1.00 58.44 209 VAL A CA 1
ATOM 1746 C C . VAL A 1 209 ? -3.636 9.301 -24.515 1.00 58.44 209 VAL A C 1
ATOM 1748 O O . VAL A 1 209 ? -4.562 9.127 -25.303 1.00 58.44 209 VAL A O 1
ATOM 1751 N N . GLU A 1 210 ? -3.823 9.844 -23.308 1.00 53.22 210 GLU A N 1
ATOM 1752 C CA . GLU A 1 210 ? -5.122 10.326 -22.820 1.00 53.22 210 GLU A CA 1
ATOM 1753 C C . GLU A 1 210 ? -5.497 11.675 -23.444 1.00 53.22 210 GLU A C 1
ATOM 1755 O O . GLU A 1 210 ? -6.661 11.863 -23.779 1.00 53.22 210 GLU A O 1
ATOM 1760 N N . ASP A 1 211 ? -4.515 12.542 -23.710 1.00 48.38 211 ASP A N 1
ATOM 1761 C CA . ASP A 1 211 ? -4.736 13.879 -24.287 1.00 48.38 211 ASP A CA 1
ATOM 1762 C C . ASP A 1 211 ? -5.172 13.859 -25.774 1.00 48.38 211 ASP A C 1
ATOM 1764 O O . ASP A 1 211 ? -5.723 14.841 -26.264 1.00 48.38 211 ASP A O 1
ATOM 1768 N N . ASP A 1 212 ? -4.980 12.738 -26.487 1.00 44.59 212 ASP A N 1
ATOM 1769 C CA . ASP A 1 212 ? -5.354 12.561 -27.908 1.00 44.59 212 ASP A CA 1
ATOM 1770 C C . ASP A 1 212 ? -6.754 11.940 -28.108 1.00 44.59 212 ASP A C 1
ATOM 1772 O O . ASP A 1 212 ? -7.187 11.693 -29.240 1.00 44.59 212 ASP A O 1
ATOM 1776 N N . ILE A 1 213 ? -7.463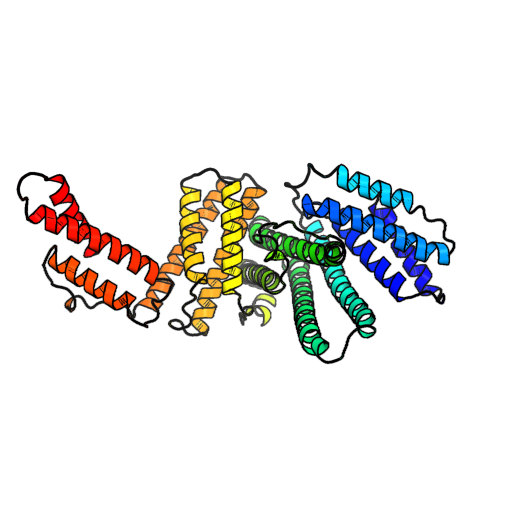 11.619 -27.023 1.00 45.78 213 ILE A N 1
ATOM 1777 C CA . ILE A 1 213 ? -8.811 11.049 -27.075 1.00 45.78 213 ILE A CA 1
ATOM 1778 C C . ILE A 1 213 ? -9.768 12.095 -26.507 1.00 45.78 213 ILE A C 1
ATOM 1780 O O . ILE A 1 213 ? -9.814 12.274 -25.291 1.00 45.78 213 ILE A O 1
ATOM 1784 N N . ASP A 1 214 ? -10.567 12.729 -27.374 1.00 43.81 214 ASP A N 1
ATOM 1785 C CA . ASP A 1 214 ? -11.807 13.418 -26.987 1.00 43.81 214 ASP A CA 1
ATOM 1786 C C . ASP A 1 214 ? -12.702 12.400 -26.258 1.00 43.81 214 ASP A C 1
ATOM 1788 O O . ASP A 1 214 ? -13.501 11.681 -26.863 1.00 43.81 214 ASP A O 1
ATOM 1792 N N . SER A 1 215 ? -12.493 12.244 -24.955 1.00 42.56 215 SER A N 1
ATOM 1793 C CA . SER A 1 215 ? -13.217 11.296 -24.121 1.00 42.56 215 SER A CA 1
ATOM 1794 C C . SER A 1 215 ? -14.406 12.015 -23.499 1.00 42.56 215 SER A C 1
ATOM 1796 O O . SER A 1 215 ? -14.401 12.388 -22.335 1.00 42.56 215 SER A O 1
ATOM 1798 N N . ASP A 1 216 ? -15.459 12.154 -24.305 1.00 39.03 216 ASP A N 1
ATOM 1799 C CA . ASP A 1 216 ? -16.847 12.390 -23.870 1.00 39.03 216 ASP A CA 1
ATOM 1800 C C . ASP A 1 216 ? -17.449 11.132 -23.188 1.00 39.03 216 ASP A C 1
ATOM 1802 O O . ASP A 1 216 ? -18.639 10.838 -23.307 1.00 39.03 216 ASP A O 1
ATOM 1806 N N . GLU A 1 217 ? -16.637 10.343 -22.483 1.00 41.72 217 GLU A N 1
ATOM 1807 C CA . GLU A 1 217 ? -17.124 9.226 -21.681 1.00 41.72 217 GLU A CA 1
ATOM 1808 C C . GLU A 1 217 ? -16.903 9.549 -20.208 1.00 41.72 217 GLU A C 1
ATOM 1810 O O . GLU A 1 217 ? -15.784 9.504 -19.699 1.00 41.72 217 GLU A O 1
ATOM 1815 N N . ASP A 1 218 ? -18.016 9.862 -19.538 1.00 40.00 218 ASP A N 1
ATOM 1816 C CA . ASP A 1 218 ? -18.194 9.819 -18.088 1.00 40.00 218 ASP A CA 1
ATOM 1817 C C . ASP A 1 218 ? -17.863 8.399 -17.575 1.00 40.00 218 ASP A C 1
ATOM 1819 O O . ASP A 1 218 ? -18.745 7.613 -17.224 1.00 40.00 218 ASP A O 1
ATOM 1823 N N . THR A 1 219 ? -16.589 8.010 -17.569 1.00 38.84 219 THR A N 1
ATOM 1824 C CA . THR A 1 219 ? -16.140 6.862 -16.783 1.00 38.84 219 THR A CA 1
ATOM 1825 C C . THR A 1 219 ? -16.112 7.293 -15.329 1.00 38.84 219 THR A C 1
ATOM 1827 O O . THR A 1 219 ? -15.312 8.152 -14.959 1.00 38.84 219 THR A O 1
ATOM 1830 N N . ASP A 1 220 ? -17.007 6.701 -14.536 1.00 35.59 220 ASP A N 1
ATOM 1831 C CA . ASP A 1 220 ? -17.107 6.859 -13.087 1.00 35.59 220 ASP A CA 1
ATOM 1832 C C . ASP A 1 220 ? -15.716 7.037 -12.440 1.00 35.59 220 ASP A C 1
ATOM 1834 O O . ASP A 1 220 ? -14.844 6.173 -12.559 1.00 35.59 220 ASP A O 1
ATOM 1838 N N . GLU A 1 221 ? -15.517 8.160 -11.739 1.00 40.09 221 GLU A N 1
ATOM 1839 C CA . GLU A 1 221 ? -14.267 8.597 -11.079 1.00 40.09 221 GLU A CA 1
ATOM 1840 C C . GLU A 1 221 ? -13.703 7.618 -10.017 1.00 40.09 221 GLU A C 1
ATOM 1842 O O . GLU A 1 221 ? -12.685 7.881 -9.372 1.00 40.09 221 GLU A O 1
ATOM 1847 N N . ASP A 1 222 ? -14.313 6.457 -9.810 1.00 46.56 222 ASP A N 1
ATOM 1848 C CA . ASP A 1 222 ? -14.174 5.686 -8.583 1.00 46.56 222 ASP A CA 1
ATOM 1849 C C . ASP A 1 222 ? -13.476 4.336 -8.811 1.00 46.56 222 ASP A C 1
ATOM 1851 O O . ASP A 1 222 ? -14.119 3.297 -8.877 1.00 46.56 222 ASP A O 1
ATOM 1855 N N . GLU A 1 223 ? -12.137 4.353 -8.910 1.00 42.09 223 GLU A N 1
ATOM 1856 C CA . GLU A 1 223 ? -11.205 3.357 -8.313 1.00 42.09 223 GLU A CA 1
ATOM 1857 C C . GLU A 1 223 ? -9.740 3.575 -8.765 1.00 42.09 223 GLU A C 1
ATOM 1859 O O . GLU A 1 223 ? -8.809 3.301 -7.998 1.00 42.09 223 GLU A O 1
ATOM 1864 N N . ASN A 1 224 ? -9.513 4.137 -9.961 1.00 42.25 224 ASN A N 1
ATOM 1865 C CA . ASN A 1 224 ? -8.170 4.350 -10.532 1.00 42.25 224 ASN A CA 1
ATOM 1866 C C . ASN A 1 224 ? -7.439 5.610 -10.020 1.00 42.25 224 ASN A C 1
ATOM 1868 O O . ASN A 1 224 ? -6.210 5.667 -10.078 1.00 42.25 224 ASN A O 1
ATOM 1872 N N . ASP A 1 225 ? -8.146 6.588 -9.444 1.00 52.38 225 ASP A N 1
ATOM 1873 C CA . ASP A 1 225 ? -7.553 7.860 -8.990 1.00 52.38 225 ASP A CA 1
ATOM 1874 C C . ASP A 1 225 ? -6.781 7.753 -7.647 1.00 52.38 225 ASP A C 1
ATOM 1876 O O . ASP A 1 225 ? -6.036 8.655 -7.247 1.00 52.38 225 ASP A O 1
ATOM 1880 N N . LEU A 1 226 ? -6.909 6.626 -6.927 1.00 49.44 226 LEU A N 1
ATOM 1881 C CA . LEU A 1 226 ? -6.170 6.385 -5.677 1.00 49.44 226 LEU A CA 1
ATOM 1882 C C . LEU A 1 226 ? -4.776 5.779 -5.920 1.00 49.44 226 LEU A C 1
ATOM 1884 O O . LEU A 1 226 ? -3.802 6.169 -5.270 1.00 49.44 226 LEU A O 1
ATOM 1888 N N . VAL A 1 227 ? -4.684 4.813 -6.842 1.00 50.62 227 VAL A N 1
ATOM 1889 C CA . VAL A 1 227 ? -3.466 4.023 -7.119 1.00 50.62 227 VAL A CA 1
ATOM 1890 C C . VAL A 1 227 ? -2.394 4.866 -7.821 1.00 50.62 227 VAL A C 1
ATOM 1892 O O . VAL A 1 227 ? -1.199 4.615 -7.662 1.00 50.62 227 VAL A O 1
ATOM 1895 N N . SER A 1 228 ? -2.803 5.933 -8.505 1.00 56.78 228 SER A N 1
ATOM 1896 C CA . SER A 1 228 ? -1.941 6.848 -9.258 1.00 56.78 228 SER A CA 1
ATOM 1897 C C . SER A 1 228 ? -1.268 7.940 -8.410 1.00 56.78 228 SER A C 1
ATOM 1899 O O . SER A 1 228 ? -0.531 8.768 -8.949 1.00 56.78 228 SER A O 1
ATOM 1901 N N . LYS A 1 229 ? -1.467 7.968 -7.080 1.00 76.56 229 LYS A N 1
ATOM 1902 C CA . LYS A 1 229 ? -0.995 9.082 -6.234 1.00 76.56 229 LYS A CA 1
ATOM 1903 C C . LYS A 1 229 ? 0.165 8.690 -5.304 1.00 76.56 229 LYS A C 1
ATOM 1905 O O . LYS A 1 229 ? 0.031 7.779 -4.480 1.00 76.56 229 LYS A O 1
ATOM 1910 N N . PRO A 1 230 ? 1.288 9.437 -5.305 1.00 83.81 230 PRO A N 1
ATOM 1911 C CA . PRO A 1 230 ? 2.434 9.133 -4.446 1.00 83.81 230 PRO A CA 1
ATOM 1912 C C . PRO A 1 230 ? 2.133 9.027 -2.930 1.00 83.81 230 PRO A C 1
ATOM 1914 O O . PRO A 1 230 ? 2.735 8.175 -2.269 1.00 83.81 230 PRO A O 1
ATOM 1917 N N . PRO A 1 231 ? 1.210 9.812 -2.325 1.00 86.50 231 PRO A N 1
ATOM 1918 C CA . PRO A 1 231 ? 0.846 9.650 -0.913 1.00 86.50 231 PRO A CA 1
ATOM 1919 C C . PRO A 1 231 ? 0.314 8.255 -0.557 1.00 86.50 231 PRO A C 1
ATOM 1921 O O . PRO A 1 231 ? 0.601 7.756 0.534 1.00 86.50 231 PRO A O 1
ATOM 1924 N N . TYR A 1 232 ? -0.422 7.617 -1.469 1.00 89.12 232 TYR A N 1
ATOM 1925 C CA . TYR A 1 232 ? -0.935 6.263 -1.284 1.00 89.12 232 TYR A CA 1
ATOM 1926 C C . TYR A 1 232 ? 0.205 5.234 -1.319 1.00 89.12 232 TYR A C 1
ATOM 1928 O O . TYR A 1 232 ? 0.336 4.420 -0.404 1.00 89.12 232 TYR A O 1
ATOM 1936 N N . LEU A 1 233 ? 1.132 5.347 -2.274 1.00 91.44 233 LEU A N 1
ATOM 1937 C CA . LEU A 1 233 ? 2.323 4.487 -2.329 1.00 91.44 233 LEU A CA 1
ATOM 1938 C C . LEU A 1 233 ? 3.199 4.626 -1.076 1.00 91.44 233 LEU A C 1
ATOM 1940 O O . LEU A 1 233 ? 3.687 3.633 -0.533 1.00 91.44 233 LEU A O 1
ATOM 1944 N N . LEU A 1 234 ? 3.351 5.845 -0.547 1.00 91.69 234 LEU A N 1
ATOM 1945 C CA . LEU A 1 234 ? 4.043 6.081 0.725 1.00 91.69 234 LEU A CA 1
ATOM 1946 C C . LEU A 1 234 ? 3.332 5.420 1.916 1.00 91.69 234 LEU A C 1
ATOM 1948 O O . LEU A 1 234 ? 4.004 5.006 2.864 1.00 91.69 234 LEU A O 1
ATOM 1952 N N . CYS A 1 235 ? 2.001 5.308 1.884 1.00 92.62 235 CYS A N 1
ATOM 1953 C CA . CYS A 1 235 ? 1.230 4.557 2.873 1.00 92.62 235 CYS A CA 1
ATOM 1954 C C . CYS A 1 235 ? 1.531 3.053 2.783 1.00 92.62 235 CYS A C 1
ATOM 1956 O O . CYS A 1 235 ? 1.862 2.449 3.803 1.00 92.62 235 CYS A O 1
ATOM 1958 N N . LEU A 1 236 ? 1.532 2.467 1.580 1.00 93.81 236 LEU A N 1
ATOM 1959 C CA . LEU A 1 236 ? 1.864 1.049 1.374 1.00 93.81 236 LEU A CA 1
ATOM 1960 C C . LEU A 1 236 ? 3.301 0.723 1.793 1.00 93.81 236 LEU A C 1
ATOM 1962 O O . LEU A 1 236 ? 3.535 -0.228 2.538 1.00 93.81 236 LEU A O 1
ATOM 1966 N N . ILE A 1 237 ? 4.261 1.567 1.410 1.00 93.31 237 ILE A N 1
ATOM 1967 C CA . ILE A 1 237 ? 5.648 1.476 1.882 1.00 93.31 237 ILE A CA 1
ATOM 1968 C C . ILE A 1 237 ? 5.696 1.507 3.413 1.00 93.31 237 ILE A C 1
ATOM 1970 O O . ILE A 1 237 ? 6.459 0.763 4.033 1.00 93.31 237 ILE A O 1
ATOM 1974 N N . LYS A 1 238 ? 4.865 2.343 4.049 1.00 93.00 238 LYS A N 1
ATOM 1975 C CA . LYS A 1 238 ? 4.824 2.422 5.506 1.00 93.00 238 LYS A CA 1
ATOM 1976 C C . LYS A 1 238 ? 4.283 1.144 6.150 1.00 93.00 238 LYS A C 1
ATOM 1978 O O . LYS A 1 238 ? 4.791 0.766 7.202 1.00 93.00 238 LYS A O 1
ATOM 1983 N N . LEU A 1 239 ? 3.320 0.464 5.528 1.00 94.50 239 LEU A N 1
ATOM 1984 C CA . LEU A 1 239 ? 2.843 -0.848 5.981 1.00 94.50 239 LEU A CA 1
ATOM 1985 C C . LEU A 1 239 ? 3.948 -1.910 5.915 1.00 94.50 239 LEU A C 1
ATOM 1987 O O . LEU A 1 239 ? 4.123 -2.667 6.869 1.00 94.50 239 LEU A O 1
ATOM 1991 N N . VAL A 1 240 ? 4.746 -1.916 4.843 1.00 93.75 240 VAL A N 1
ATOM 1992 C CA . VAL A 1 240 ? 5.916 -2.803 4.725 1.00 93.75 240 VAL A CA 1
ATOM 1993 C C . VAL A 1 240 ? 6.942 -2.504 5.822 1.00 93.75 240 VAL A C 1
ATOM 1995 O O . VAL A 1 240 ? 7.416 -3.420 6.489 1.00 93.75 240 VAL A O 1
ATOM 1998 N N . GLU A 1 241 ? 7.252 -1.228 6.079 1.00 91.69 241 GLU A N 1
ATOM 1999 C CA . GLU A 1 241 ? 8.168 -0.834 7.162 1.00 91.69 241 GLU A CA 1
ATOM 2000 C C . GLU A 1 241 ? 7.699 -1.315 8.546 1.00 91.69 241 GLU A C 1
ATOM 2002 O O . GLU A 1 241 ? 8.529 -1.679 9.384 1.00 91.69 241 GLU A O 1
ATOM 2007 N N . LEU A 1 242 ? 6.386 -1.286 8.807 1.00 91.56 242 LEU A N 1
ATOM 2008 C CA . LEU A 1 242 ? 5.802 -1.759 10.065 1.00 91.56 242 LEU A CA 1
ATOM 2009 C C . LEU A 1 242 ? 5.984 -3.270 10.230 1.00 91.56 242 LEU A C 1
ATOM 2011 O O . LEU A 1 242 ? 6.445 -3.713 11.285 1.00 91.56 242 LEU A O 1
ATOM 2015 N N . GLU A 1 243 ? 5.703 -4.049 9.186 1.00 92.12 243 GLU A N 1
ATOM 2016 C CA . GLU A 1 243 ? 5.874 -5.503 9.246 1.00 92.12 243 GLU A CA 1
ATOM 2017 C C . GLU A 1 243 ? 7.353 -5.901 9.317 1.00 92.12 243 GLU A C 1
ATOM 2019 O O . GLU A 1 243 ? 7.720 -6.789 10.089 1.00 92.12 243 GLU A O 1
ATOM 2024 N N . MET A 1 244 ? 8.241 -5.199 8.605 1.00 89.06 244 MET A N 1
ATOM 2025 C CA . MET A 1 244 ? 9.685 -5.412 8.735 1.00 89.06 244 MET A CA 1
ATOM 2026 C C . MET A 1 244 ? 10.154 -5.160 10.165 1.00 89.06 244 MET A C 1
ATOM 2028 O O . MET A 1 244 ? 10.875 -5.980 10.728 1.00 89.06 244 MET A O 1
ATOM 2032 N N . LYS A 1 245 ? 9.720 -4.059 10.794 1.00 86.12 245 LYS A N 1
ATOM 2033 C CA . LYS A 1 245 ? 10.055 -3.761 12.195 1.00 86.12 245 LYS A CA 1
ATOM 2034 C C . LYS A 1 245 ? 9.621 -4.891 13.127 1.00 86.12 245 LYS A C 1
ATOM 2036 O O . LYS A 1 245 ? 10.414 -5.324 13.962 1.00 86.12 245 LYS A O 1
ATOM 2041 N N . LYS A 1 246 ? 8.386 -5.378 12.977 1.00 86.62 246 LYS A N 1
ATOM 2042 C CA . LYS A 1 246 ? 7.865 -6.525 13.736 1.00 86.62 246 LYS A CA 1
ATOM 2043 C C . LYS A 1 246 ? 8.728 -7.769 13.516 1.00 86.62 246 LYS A C 1
ATOM 2045 O O . LYS A 1 246 ? 9.109 -8.411 14.488 1.00 86.62 246 LYS A O 1
ATOM 2050 N N . THR A 1 247 ? 9.109 -8.042 12.273 1.00 85.38 247 THR A N 1
ATOM 2051 C CA . THR A 1 247 ? 9.961 -9.175 11.888 1.00 85.38 247 THR A CA 1
ATOM 2052 C C . THR A 1 247 ? 11.356 -9.088 12.524 1.00 85.38 247 THR A C 1
ATOM 2054 O O . THR A 1 247 ? 11.810 -10.044 13.148 1.00 85.38 247 THR A O 1
ATOM 2057 N N . PHE A 1 248 ? 12.017 -7.923 12.494 1.00 81.88 248 PHE A N 1
ATOM 2058 C CA . PHE A 1 248 ? 13.311 -7.718 13.166 1.00 81.88 248 PHE A CA 1
ATOM 2059 C C . PHE A 1 248 ? 13.233 -7.889 14.686 1.00 81.88 248 PHE A C 1
ATOM 2061 O O . PHE A 1 248 ? 14.154 -8.425 15.300 1.00 81.88 248 PHE A O 1
ATOM 2068 N N . LEU A 1 249 ? 12.150 -7.419 15.310 1.00 79.94 249 LEU A N 1
ATOM 2069 C CA . LEU A 1 249 ? 11.947 -7.543 16.755 1.00 79.94 249 LEU A CA 1
ATOM 2070 C C . LEU A 1 249 ? 11.495 -8.948 17.175 1.00 79.94 249 LEU A C 1
ATOM 2072 O O . LEU A 1 249 ? 11.713 -9.335 18.323 1.00 79.94 249 LEU A O 1
ATOM 2076 N N . GLY A 1 250 ? 10.850 -9.701 16.289 1.00 80.62 250 GLY A N 1
ATOM 2077 C CA . GLY A 1 250 ? 10.386 -11.064 16.536 1.00 80.62 250 GLY A CA 1
ATOM 2078 C C . GLY A 1 250 ? 11.480 -12.095 16.295 1.00 80.62 250 GLY A C 1
ATOM 2079 O O . GLY A 1 250 ? 11.873 -12.798 17.224 1.00 80.62 250 GLY A O 1
ATOM 2080 N N . GLU A 1 251 ? 12.003 -12.116 15.072 1.00 82.88 251 GLU A N 1
ATOM 2081 C CA . GLU A 1 251 ? 12.791 -13.224 14.527 1.00 82.88 251 GLU A CA 1
ATOM 2082 C C . GLU A 1 251 ? 14.299 -12.944 14.528 1.00 82.88 251 GLU A C 1
ATOM 2084 O O . GLU A 1 251 ? 15.089 -13.818 14.866 1.00 82.88 251 GLU A O 1
ATOM 2089 N N . ILE A 1 252 ? 14.724 -11.707 14.233 1.00 76.12 252 ILE A N 1
ATOM 2090 C CA . ILE A 1 252 ? 16.154 -11.351 14.109 1.00 76.12 252 ILE A CA 1
ATOM 2091 C C . ILE A 1 252 ? 16.594 -10.370 15.203 1.00 76.12 252 ILE A C 1
ATOM 2093 O O . ILE A 1 252 ? 17.285 -9.374 14.962 1.00 76.12 252 ILE A O 1
ATOM 2097 N N . ARG A 1 253 ? 16.214 -10.665 16.453 1.00 71.00 253 ARG A N 1
ATOM 2098 C CA . ARG A 1 253 ? 16.470 -9.798 17.621 1.00 71.00 253 ARG A CA 1
ATOM 2099 C C . ARG A 1 253 ? 17.940 -9.415 17.791 1.00 71.00 253 ARG A C 1
ATOM 2101 O O . ARG A 1 253 ? 18.233 -8.291 18.198 1.00 71.00 253 ARG A O 1
ATOM 2108 N N . ALA A 1 254 ? 18.852 -10.333 17.471 1.00 69.25 254 ALA A N 1
ATOM 2109 C CA . ALA A 1 254 ? 20.294 -10.140 17.606 1.00 69.25 254 ALA A CA 1
ATOM 2110 C C . ALA A 1 254 ? 20.931 -9.312 16.470 1.00 69.25 254 ALA A C 1
ATOM 2112 O O . ALA A 1 254 ? 22.107 -8.962 16.569 1.00 69.25 254 ALA A O 1
ATOM 2113 N N . SER A 1 255 ? 20.191 -8.979 15.403 1.00 72.88 255 SER A N 1
ATOM 2114 C CA . SER A 1 255 ? 20.732 -8.156 14.317 1.00 72.88 255 SER A CA 1
ATOM 2115 C C . SER A 1 255 ? 21.102 -6.762 14.821 1.00 72.88 255 SER A C 1
ATOM 2117 O O . SER A 1 255 ? 20.359 -6.131 15.571 1.00 72.88 255 SER A O 1
ATOM 2119 N N . LYS A 1 256 ? 22.223 -6.215 14.336 1.00 70.81 256 LYS A N 1
ATOM 2120 C CA . LYS A 1 256 ? 22.604 -4.815 14.595 1.00 70.81 256 LYS A CA 1
ATOM 2121 C C . LYS A 1 256 ? 21.517 -3.834 14.121 1.00 70.81 256 LYS A C 1
ATOM 2123 O O . LYS A 1 256 ? 21.403 -2.735 14.668 1.00 70.81 256 LYS A O 1
ATOM 2128 N N . PHE A 1 257 ? 20.684 -4.237 13.155 1.00 69.50 257 PHE A N 1
ATOM 2129 C CA . PHE A 1 257 ? 19.562 -3.441 12.662 1.00 69.50 257 PHE A CA 1
ATOM 2130 C C . PHE A 1 257 ? 18.399 -3.329 13.651 1.00 69.50 257 PHE A C 1
ATOM 2132 O O . PHE A 1 257 ? 17.753 -2.278 13.667 1.00 69.50 257 PHE A O 1
ATOM 2139 N N . SER A 1 258 ? 18.178 -4.315 14.531 1.00 63.88 258 SER A N 1
ATOM 2140 C CA . SER A 1 258 ? 17.119 -4.253 15.556 1.00 63.88 258 SER A CA 1
ATOM 2141 C C . SER A 1 258 ? 17.341 -3.090 16.538 1.00 63.88 258 SER A C 1
ATOM 2143 O O . SER A 1 258 ? 16.398 -2.502 17.066 1.00 63.88 258 SER A O 1
ATOM 2145 N N . GLN A 1 259 ? 18.603 -2.688 16.721 1.00 63.09 259 GLN A N 1
ATOM 2146 C CA . GLN A 1 259 ? 19.013 -1.570 17.572 1.00 63.09 259 GLN A CA 1
ATOM 2147 C C . GLN A 1 259 ? 19.183 -0.247 16.807 1.00 63.09 259 GLN A C 1
ATOM 2149 O O . GLN A 1 259 ? 19.415 0.805 17.426 1.00 63.09 259 GLN A O 1
ATOM 2154 N N . SER A 1 260 ? 19.077 -0.272 15.476 1.00 66.62 260 SER A N 1
ATOM 2155 C CA . SER A 1 260 ? 19.313 0.891 14.622 1.00 66.62 260 SER A CA 1
ATOM 2156 C C . SER A 1 260 ? 18.249 1.977 14.816 1.00 66.62 260 SER A C 1
ATOM 2158 O O . SER A 1 260 ? 17.121 1.735 15.251 1.00 66.62 260 SER A O 1
ATOM 2160 N N . ARG A 1 261 ? 18.604 3.230 14.499 1.00 62.22 261 ARG A N 1
ATOM 2161 C CA . ARG A 1 261 ? 17.658 4.359 14.568 1.00 62.22 261 ARG A CA 1
ATOM 2162 C C . ARG A 1 261 ? 16.533 4.254 13.536 1.00 62.22 261 ARG A C 1
ATOM 2164 O O . ARG A 1 261 ? 15.504 4.892 13.743 1.00 62.22 261 ARG A O 1
ATOM 2171 N N . THR A 1 262 ? 16.713 3.447 12.490 1.00 66.31 262 THR A N 1
ATOM 2172 C CA . THR A 1 262 ? 15.791 3.295 11.358 1.00 66.31 262 THR A CA 1
ATOM 2173 C C . THR A 1 262 ? 14.369 2.966 11.806 1.00 66.31 262 THR A C 1
ATOM 2175 O O . THR A 1 262 ? 13.422 3.568 11.312 1.00 66.31 262 THR A O 1
ATOM 2178 N N . PHE A 1 263 ? 14.219 2.102 12.814 1.00 64.88 263 PHE A N 1
ATOM 2179 C CA . PHE A 1 263 ? 12.912 1.672 13.323 1.00 64.88 263 PHE A CA 1
ATOM 2180 C C . PHE A 1 263 ? 12.513 2.303 14.671 1.00 64.88 263 PHE A C 1
ATOM 2182 O O . PHE A 1 263 ? 11.445 2.004 15.201 1.00 64.88 263 PHE A O 1
ATOM 2189 N N . LYS A 1 264 ? 13.350 3.181 15.251 1.00 63.38 264 LYS A N 1
ATOM 2190 C CA . LYS A 1 264 ? 13.139 3.746 16.603 1.00 63.38 264 LYS A CA 1
ATOM 2191 C C . LYS A 1 264 ? 12.165 4.923 16.658 1.00 63.38 264 LYS A C 1
ATOM 2193 O O . LYS A 1 264 ? 11.551 5.143 17.696 1.00 63.38 264 LYS A O 1
ATOM 2198 N N . LYS A 1 265 ? 12.051 5.719 15.592 1.00 64.81 265 LYS A N 1
ATOM 2199 C CA . LYS A 1 265 ? 11.108 6.847 15.523 1.00 64.81 265 LYS A CA 1
ATOM 2200 C C . LYS A 1 265 ? 10.150 6.627 14.360 1.00 64.81 265 LYS A C 1
ATOM 2202 O O . LYS A 1 265 ? 10.513 6.862 13.210 1.00 64.81 265 LYS A O 1
ATOM 2207 N N . GLN A 1 266 ? 8.925 6.204 14.666 1.00 68.38 266 GLN A N 1
ATOM 2208 C CA . GLN A 1 266 ? 7.861 6.099 13.674 1.00 68.38 266 GLN A CA 1
ATOM 2209 C C . GLN A 1 266 ? 7.404 7.519 13.306 1.00 68.38 266 GLN A C 1
ATOM 2211 O O . GLN A 1 266 ? 6.707 8.186 14.067 1.00 68.38 266 GLN A O 1
ATOM 2216 N N . LYS A 1 267 ? 7.849 8.012 12.148 1.00 81.00 267 LYS A N 1
ATOM 2217 C CA . LYS A 1 267 ? 7.222 9.159 11.487 1.00 81.00 267 LYS A CA 1
ATOM 2218 C C . LYS A 1 267 ? 6.300 8.609 10.408 1.00 81.00 267 LYS A C 1
ATOM 2220 O O . LYS A 1 267 ? 6.756 7.864 9.538 1.00 81.00 267 LYS A O 1
ATOM 2225 N N . PHE A 1 268 ? 5.022 8.945 10.494 1.00 85.44 268 PHE A N 1
ATOM 2226 C CA . PHE A 1 268 ? 4.042 8.586 9.478 1.00 85.44 268 PHE A CA 1
ATOM 2227 C C . PHE A 1 268 ? 4.036 9.629 8.352 1.00 85.44 268 PHE A C 1
ATOM 2229 O O . PHE A 1 268 ? 4.334 10.803 8.615 1.00 85.44 268 PHE A O 1
ATOM 2236 N N . PRO A 1 269 ? 3.745 9.223 7.102 1.00 83.56 269 PRO A N 1
ATOM 2237 C CA . PRO A 1 269 ? 3.464 10.161 6.023 1.00 83.56 269 PRO A CA 1
ATOM 2238 C C . PRO A 1 269 ? 2.367 11.155 6.416 1.00 83.56 269 PRO A C 1
ATOM 2240 O O . PRO A 1 269 ? 1.501 10.855 7.244 1.00 83.56 269 PRO A O 1
ATOM 2243 N N . LYS A 1 270 ? 2.385 12.340 5.802 1.00 79.69 270 LYS A N 1
ATOM 2244 C CA . LYS A 1 270 ? 1.234 13.241 5.890 1.00 79.69 270 LYS A CA 1
ATOM 2245 C C . LYS A 1 270 ? 0.017 12.514 5.302 1.00 79.69 270 LYS A C 1
ATOM 2247 O O . LYS A 1 270 ? 0.164 11.770 4.338 1.00 79.69 270 LYS A O 1
ATOM 2252 N N . ASP A 1 271 ? -1.142 12.685 5.930 1.00 84.12 271 ASP A N 1
ATOM 2253 C CA . ASP A 1 271 ? -2.406 12.056 5.527 1.00 84.12 271 ASP A CA 1
ATOM 2254 C C . AS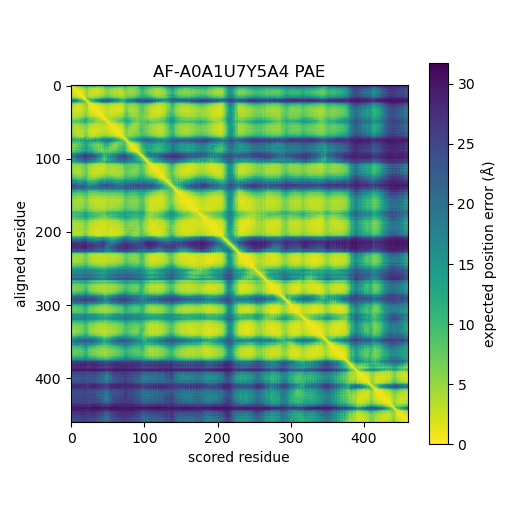P A 1 271 ? -2.416 10.517 5.609 1.00 84.12 271 ASP A C 1
ATOM 2256 O O . ASP A 1 271 ? -3.289 9.876 5.031 1.00 84.12 271 ASP A O 1
ATOM 2260 N N . PHE A 1 272 ? -1.491 9.904 6.365 1.00 89.38 272 PHE A N 1
ATOM 2261 C CA . PHE A 1 272 ? -1.409 8.444 6.515 1.00 89.38 272 PHE A CA 1
ATOM 2262 C C . PHE A 1 272 ? -2.745 7.802 6.914 1.00 89.38 272 PHE A C 1
ATOM 2264 O O . PHE A 1 272 ? -3.120 6.789 6.335 1.00 89.38 272 PHE A O 1
ATOM 2271 N N . SER A 1 273 ? -3.499 8.409 7.834 1.00 89.81 273 SER A N 1
ATOM 2272 C CA . SER A 1 273 ? -4.822 7.907 8.224 1.00 89.81 273 SER A CA 1
ATOM 2273 C C . SER A 1 273 ? -5.833 7.925 7.078 1.00 89.81 273 SER A C 1
ATOM 2275 O O . SER A 1 273 ? -6.536 6.941 6.871 1.00 89.81 273 SER A O 1
ATOM 2277 N N . LYS A 1 274 ? -5.865 9.006 6.289 1.00 89.44 274 LYS A N 1
ATOM 2278 C CA . LYS A 1 274 ? -6.719 9.125 5.100 1.00 89.44 274 LYS A CA 1
ATOM 2279 C C . LYS A 1 274 ? -6.359 8.064 4.055 1.00 89.44 274 LYS A C 1
ATOM 2281 O O . LYS A 1 274 ? -7.245 7.477 3.438 1.00 89.44 274 LYS A O 1
ATOM 2286 N N . GLN A 1 275 ? -5.067 7.789 3.877 1.00 90.69 275 GLN A N 1
ATOM 2287 C CA . GLN A 1 275 ? -4.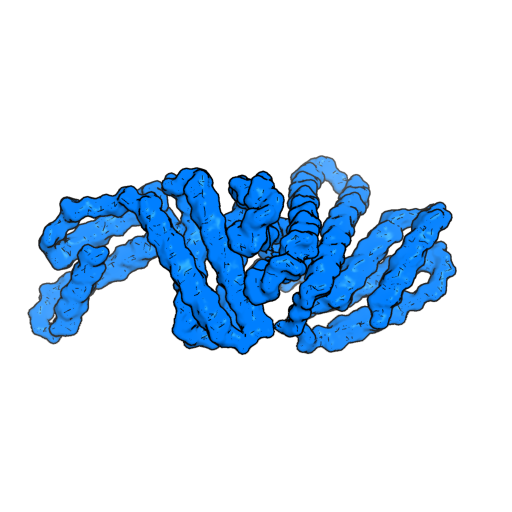605 6.754 2.950 1.00 90.69 275 GLN A CA 1
ATOM 2288 C C . GLN A 1 275 ? -4.955 5.343 3.441 1.00 90.69 275 GLN A C 1
ATOM 2290 O O . GLN A 1 275 ? -5.434 4.534 2.653 1.00 90.69 275 GLN A O 1
ATOM 2295 N N . LEU A 1 276 ? -4.818 5.064 4.743 1.00 92.75 276 LEU A N 1
ATOM 2296 C CA . LEU A 1 276 ? -5.284 3.803 5.331 1.00 92.75 276 LEU A CA 1
ATOM 2297 C C . LEU A 1 276 ? -6.800 3.628 5.187 1.00 92.75 276 LEU A C 1
ATOM 2299 O O . LEU A 1 276 ? -7.256 2.529 4.884 1.00 92.75 276 LEU A O 1
ATOM 2303 N N . HIS A 1 277 ? -7.574 4.701 5.378 1.00 90.88 277 HIS A N 1
ATOM 2304 C CA . HIS A 1 277 ? -9.022 4.677 5.176 1.00 90.88 277 HIS A CA 1
ATOM 2305 C C . HIS A 1 277 ? -9.350 4.278 3.736 1.00 90.88 277 HIS A C 1
ATOM 2307 O O . HIS A 1 277 ? -10.114 3.347 3.502 1.00 90.88 277 HIS A O 1
ATOM 2313 N N . SER A 1 278 ? -8.721 4.948 2.771 1.00 88.81 278 SER A N 1
ATOM 2314 C CA . SER A 1 278 ? -8.937 4.695 1.344 1.00 88.81 278 SER A CA 1
ATOM 2315 C C . SER A 1 278 ? -8.539 3.265 0.954 1.00 88.81 278 SER A C 1
ATOM 2317 O O . SER A 1 278 ? -9.285 2.582 0.254 1.00 88.81 278 SER A O 1
ATOM 2319 N N . LEU A 1 279 ? -7.418 2.766 1.490 1.00 89.94 279 LEU A N 1
ATOM 2320 C CA . LEU A 1 279 ? -6.997 1.376 1.317 1.00 89.94 279 LEU A CA 1
ATOM 2321 C C . LEU A 1 279 ? -8.043 0.388 1.849 1.00 89.94 279 LEU A C 1
ATOM 2323 O O . LEU A 1 279 ? -8.381 -0.572 1.163 1.00 89.94 279 LEU A O 1
ATOM 2327 N N . LEU A 1 280 ? -8.571 0.609 3.055 1.00 90.69 280 LEU A N 1
ATOM 2328 C CA . LEU A 1 280 ? -9.592 -0.265 3.636 1.00 90.69 280 LEU A CA 1
ATOM 2329 C C . LEU A 1 280 ? -10.892 -0.274 2.830 1.00 90.69 280 LEU A C 1
ATOM 2331 O O . LEU A 1 280 ? -11.497 -1.336 2.697 1.00 90.69 280 LEU A O 1
ATOM 2335 N N . VAL A 1 281 ? -11.309 0.872 2.281 1.00 88.06 281 VAL A N 1
ATOM 2336 C CA . VAL A 1 281 ? -12.469 0.944 1.379 1.00 88.06 281 VAL A CA 1
ATOM 2337 C C . VAL A 1 281 ? -12.230 0.060 0.152 1.00 88.06 281 VAL A C 1
ATOM 2339 O O . VAL A 1 281 ? -13.045 -0.819 -0.125 1.00 88.06 281 VAL A O 1
ATOM 2342 N N . CYS A 1 282 ? -11.076 0.198 -0.509 1.00 83.56 282 CYS A N 1
ATOM 2343 C CA . CYS A 1 282 ? -10.710 -0.630 -1.663 1.00 83.56 282 CYS A CA 1
ATOM 2344 C C . CYS A 1 282 ? -10.673 -2.130 -1.313 1.00 83.56 282 CYS A C 1
ATOM 2346 O O . CYS A 1 282 ? -11.239 -2.966 -2.020 1.00 83.56 282 CYS A O 1
ATOM 2348 N N . LEU A 1 283 ? -10.055 -2.489 -0.184 1.00 84.62 283 LEU A N 1
ATOM 2349 C CA . LEU A 1 283 ? -9.988 -3.874 0.288 1.00 84.62 283 LEU A CA 1
ATOM 2350 C C . LEU A 1 283 ? -11.382 -4.453 0.571 1.00 84.62 283 LEU A C 1
ATOM 2352 O O . LEU A 1 283 ? -11.647 -5.609 0.236 1.00 84.62 283 LEU A O 1
ATOM 2356 N N . LYS A 1 284 ? -12.290 -3.655 1.141 1.00 83.62 284 LYS A N 1
ATOM 2357 C CA . LYS A 1 284 ? -13.685 -4.044 1.384 1.00 83.62 284 LYS A CA 1
ATOM 2358 C C . LYS A 1 284 ? -14.435 -4.313 0.074 1.00 83.62 284 LYS A C 1
ATOM 2360 O O . LYS A 1 284 ? -15.161 -5.305 0.003 1.00 83.62 284 LYS A O 1
ATOM 2365 N N . CYS A 1 285 ? -14.234 -3.490 -0.957 1.00 78.00 285 CYS A N 1
ATOM 2366 C CA . CYS A 1 285 ? -14.812 -3.709 -2.287 1.00 78.00 285 CYS A CA 1
ATOM 2367 C C . CYS A 1 285 ? -14.270 -4.991 -2.930 1.00 78.00 285 CYS A C 1
ATOM 2369 O O . CYS A 1 285 ? -15.052 -5.873 -3.284 1.00 78.00 285 CYS A O 1
ATOM 2371 N N . LYS A 1 286 ? -12.940 -5.168 -2.967 1.00 74.19 286 LYS A N 1
ATOM 2372 C CA . LYS A 1 286 ? -12.298 -6.383 -3.505 1.00 74.19 286 LYS A CA 1
ATOM 2373 C C . LYS A 1 286 ? -12.775 -7.655 -2.810 1.00 74.19 286 LYS A C 1
ATOM 2375 O O . LYS A 1 286 ? -13.035 -8.663 -3.459 1.00 74.19 286 LYS A O 1
ATOM 2380 N N . LYS A 1 287 ? -12.945 -7.605 -1.487 1.00 71.81 287 LYS A N 1
ATOM 2381 C CA . LYS A 1 287 ? -13.489 -8.713 -0.699 1.00 71.81 287 LYS A CA 1
ATOM 2382 C C . LYS A 1 287 ? -14.904 -9.104 -1.147 1.00 71.81 287 LYS A C 1
ATOM 2384 O O . LYS A 1 287 ? -15.192 -10.293 -1.250 1.00 71.81 287 LYS A O 1
ATOM 2389 N N . ARG A 1 288 ? -15.789 -8.130 -1.399 1.00 59.22 288 ARG A N 1
ATOM 2390 C CA . ARG A 1 288 ? -17.196 -8.382 -1.766 1.00 59.22 288 ARG A CA 1
ATOM 2391 C C . ARG A 1 288 ? -17.331 -9.246 -3.023 1.00 59.22 288 ARG A C 1
ATOM 2393 O O . ARG A 1 288 ? -18.275 -10.021 -3.110 1.00 59.22 288 ARG A O 1
ATOM 2400 N N . ASN A 1 289 ? -16.380 -9.144 -3.944 1.00 58.69 289 ASN A N 1
ATOM 2401 C CA . ASN A 1 289 ? -16.403 -9.894 -5.197 1.00 58.69 289 ASN A CA 1
ATOM 2402 C C . ASN A 1 289 ? -15.915 -11.347 -5.043 1.00 58.69 289 ASN A C 1
ATOM 2404 O O . ASN A 1 289 ? -16.250 -12.183 -5.875 1.00 58.69 289 ASN A O 1
ATOM 2408 N N . ASN A 1 290 ? -15.167 -11.660 -3.976 1.00 58.47 290 ASN A N 1
ATOM 2409 C CA . ASN A 1 290 ? -14.361 -12.887 -3.906 1.00 58.47 290 ASN A CA 1
ATOM 2410 C C . ASN A 1 290 ? -14.748 -13.852 -2.774 1.00 58.47 290 ASN A C 1
ATOM 2412 O O . ASN A 1 290 ? -14.294 -14.992 -2.769 1.00 58.47 290 ASN A O 1
ATOM 2416 N N . PHE A 1 291 ? -15.571 -13.434 -1.806 1.00 60.25 291 PHE A N 1
ATOM 2417 C CA . PHE A 1 291 ? -15.923 -14.268 -0.653 1.00 60.25 291 PHE A CA 1
ATOM 2418 C C . PHE A 1 291 ? -17.407 -14.640 -0.606 1.00 60.25 291 PHE A C 1
ATOM 2420 O O . PHE A 1 291 ? -18.284 -13.791 -0.736 1.00 60.25 291 PHE A O 1
ATOM 2427 N N . SER A 1 292 ? -17.678 -15.910 -0.294 1.00 56.34 292 SER A N 1
ATOM 2428 C CA . SER A 1 292 ? -18.993 -16.379 0.158 1.00 56.34 292 SER A CA 1
ATOM 2429 C C . SER A 1 292 ? -19.289 -15.888 1.586 1.00 56.34 292 SER A C 1
ATOM 2431 O O . SER A 1 292 ? -18.391 -15.834 2.431 1.00 56.34 292 SER A O 1
ATOM 2433 N N . ASP A 1 293 ? -20.550 -15.546 1.863 1.00 57.84 293 ASP A N 1
ATOM 2434 C CA . ASP A 1 293 ? -21.060 -15.008 3.135 1.00 57.84 293 ASP A CA 1
ATOM 2435 C C . ASP A 1 293 ? -20.992 -16.034 4.294 1.00 57.84 293 ASP A C 1
ATOM 2437 O O . ASP A 1 293 ? -21.989 -16.588 4.758 1.00 57.84 293 ASP A O 1
ATOM 2441 N N . THR A 1 294 ? -19.788 -16.299 4.798 1.00 62.22 294 THR A N 1
ATOM 2442 C CA . THR A 1 294 ? -19.554 -17.143 5.981 1.00 62.22 294 THR A CA 1
ATOM 2443 C C . THR A 1 294 ? -19.522 -16.321 7.278 1.00 62.22 294 THR A C 1
ATOM 2445 O O . THR A 1 294 ? -19.332 -15.102 7.280 1.00 62.22 294 THR A O 1
ATOM 2448 N N . ILE A 1 295 ? -19.679 -16.984 8.431 1.00 60.03 295 ILE A N 1
ATOM 2449 C CA . ILE A 1 295 ? -19.614 -16.337 9.758 1.00 60.03 295 ILE A CA 1
ATOM 2450 C C . ILE A 1 295 ? -18.255 -15.638 9.971 1.00 60.03 295 ILE A C 1
ATOM 2452 O O . ILE A 1 295 ? -18.215 -14.515 10.476 1.00 60.03 295 ILE A O 1
ATOM 2456 N N . SER A 1 296 ? -17.152 -16.243 9.513 1.00 64.94 296 SER A N 1
ATOM 2457 C CA . SER A 1 296 ? -15.812 -15.637 9.557 1.00 64.94 296 SER A CA 1
ATOM 2458 C C . SER A 1 296 ? -15.759 -14.321 8.770 1.00 64.94 296 SER A C 1
ATOM 2460 O O . SER A 1 296 ? -15.286 -13.302 9.280 1.00 64.94 296 SER A O 1
ATOM 2462 N N . VAL A 1 297 ? -16.338 -14.298 7.563 1.00 67.06 297 VAL A N 1
ATOM 2463 C CA . VAL A 1 297 ? -16.417 -13.116 6.688 1.00 67.06 297 VAL A CA 1
ATOM 2464 C C . VAL A 1 297 ? -17.163 -11.956 7.354 1.00 67.06 297 VAL A C 1
ATOM 2466 O O . VAL A 1 297 ? -16.701 -10.813 7.244 1.00 67.06 297 VAL A O 1
ATOM 2469 N N . ARG A 1 298 ? -18.243 -12.231 8.101 1.00 68.31 298 ARG A N 1
ATOM 2470 C CA . ARG A 1 298 ? -18.987 -11.213 8.866 1.00 68.31 298 ARG A CA 1
ATOM 2471 C C . ARG A 1 298 ? -18.146 -10.578 9.969 1.00 68.31 298 ARG A C 1
ATOM 2473 O O . ARG A 1 298 ? -18.158 -9.358 10.102 1.00 68.31 298 ARG A O 1
ATOM 2480 N N . ASN A 1 299 ? -17.373 -11.368 10.709 1.00 72.94 299 ASN A N 1
ATOM 2481 C CA . ASN A 1 299 ? -16.567 -10.839 11.810 1.00 72.94 299 ASN A CA 1
ATOM 2482 C C . ASN A 1 299 ? -15.468 -9.882 11.316 1.00 72.94 299 ASN A C 1
ATOM 2484 O O . ASN A 1 299 ? -15.249 -8.835 11.918 1.00 72.94 299 ASN A O 1
ATOM 2488 N N . ILE A 1 300 ? -14.833 -10.159 10.172 1.00 80.00 300 ILE A N 1
ATOM 2489 C CA . ILE A 1 300 ? -13.886 -9.190 9.591 1.00 80.00 300 ILE A CA 1
ATOM 2490 C C . ILE A 1 300 ? -14.558 -7.947 9.053 1.00 80.00 300 ILE A C 1
ATOM 2492 O O . ILE A 1 300 ? -13.958 -6.882 9.131 1.00 80.00 300 ILE A O 1
ATOM 2496 N N . ASN A 1 301 ? -15.783 -8.046 8.535 1.00 82.69 301 ASN A N 1
ATOM 2497 C CA . ASN A 1 301 ? -16.509 -6.834 8.165 1.00 82.69 301 ASN A CA 1
ATOM 2498 C C . ASN A 1 301 ? -16.655 -5.923 9.385 1.00 82.69 301 ASN A C 1
ATOM 2500 O O . ASN A 1 301 ? -16.357 -4.744 9.276 1.00 82.69 301 ASN A O 1
ATOM 2504 N N . VAL A 1 302 ? -16.969 -6.468 10.565 1.00 83.31 302 VAL A N 1
ATOM 2505 C CA . VAL A 1 302 ? -17.028 -5.682 11.810 1.00 83.31 302 VAL A CA 1
ATOM 2506 C C . VAL A 1 302 ? -15.683 -5.020 12.141 1.00 83.31 302 VAL A C 1
ATOM 2508 O O . VAL A 1 302 ? -15.663 -3.848 12.515 1.00 83.31 302 VAL A O 1
ATOM 2511 N N . ALA A 1 303 ? -14.562 -5.731 11.983 1.00 88.75 303 ALA A N 1
ATOM 2512 C CA . ALA A 1 303 ? -13.233 -5.154 12.198 1.00 88.75 303 ALA A CA 1
ATOM 2513 C C . ALA A 1 303 ? -12.902 -4.043 11.184 1.00 88.75 303 ALA A C 1
ATOM 2515 O O . ALA A 1 303 ? -12.433 -2.976 11.574 1.00 88.75 303 ALA A O 1
ATOM 2516 N N . ILE A 1 304 ? -13.195 -4.262 9.898 1.00 89.94 304 ILE A N 1
ATOM 2517 C CA . ILE A 1 304 ? -13.000 -3.272 8.830 1.00 89.94 304 ILE A CA 1
ATOM 2518 C C . ILE A 1 304 ? -13.875 -2.038 9.069 1.00 89.94 304 ILE A C 1
ATOM 2520 O O . ILE A 1 304 ? -13.352 -0.930 9.015 1.00 89.94 304 ILE A O 1
ATOM 2524 N N . GLU A 1 305 ? -15.165 -2.206 9.381 1.00 88.38 305 GLU A N 1
ATOM 2525 C CA . GLU A 1 305 ? -16.065 -1.088 9.699 1.00 88.38 305 GLU A CA 1
ATOM 2526 C C . GLU A 1 305 ? -15.523 -0.270 10.866 1.00 88.38 305 GLU A C 1
ATOM 2528 O O . GLU A 1 305 ? -15.431 0.951 10.780 1.00 88.38 305 GLU A O 1
ATOM 2533 N N . PHE A 1 306 ? -15.109 -0.935 11.945 1.00 88.31 306 PHE A N 1
ATOM 2534 C CA . PHE A 1 306 ? -14.534 -0.250 13.095 1.00 88.31 306 PHE A CA 1
ATOM 2535 C C . PHE A 1 306 ? -13.312 0.598 12.706 1.00 88.31 306 PHE A C 1
ATOM 2537 O O . PHE A 1 306 ? -13.220 1.762 13.103 1.00 88.31 306 PHE A O 1
ATOM 2544 N N . LEU A 1 307 ? -12.394 0.047 11.906 1.00 92.06 307 LEU A N 1
ATOM 2545 C CA . LEU A 1 307 ? -11.206 0.772 11.455 1.00 92.06 307 LEU A CA 1
ATOM 2546 C C . LEU A 1 307 ? -11.541 1.918 10.498 1.00 92.06 307 LEU A C 1
ATOM 2548 O O . LEU A 1 307 ? -10.919 2.973 10.594 1.00 92.06 307 LEU A O 1
ATOM 2552 N N . LEU A 1 308 ? -12.519 1.741 9.607 1.00 90.25 308 LEU A N 1
ATOM 2553 C CA . LEU A 1 308 ? -12.996 2.797 8.713 1.00 90.25 308 LEU A CA 1
ATOM 2554 C C . LEU A 1 308 ? -13.555 3.972 9.512 1.00 90.25 308 LEU A C 1
ATOM 2556 O O . LEU A 1 308 ? -13.112 5.102 9.321 1.00 90.25 308 LEU A O 1
ATOM 2560 N N . VAL A 1 309 ? -14.443 3.705 10.474 1.00 84.31 309 VAL A N 1
ATOM 2561 C CA . VAL A 1 309 ? -14.974 4.755 11.355 1.00 84.31 309 VAL A CA 1
ATOM 2562 C C . VAL A 1 309 ? -13.825 5.433 12.111 1.00 84.31 309 VAL A C 1
ATOM 2564 O O . VAL A 1 309 ? -13.824 6.654 12.249 1.00 84.31 309 VAL A O 1
ATOM 2567 N N . PHE A 1 310 ? -12.817 4.672 12.564 1.00 85.31 310 PHE A N 1
ATOM 2568 C CA . PHE A 1 310 ? -11.686 5.229 13.312 1.00 85.31 310 PHE A CA 1
ATOM 2569 C C . PHE A 1 310 ? -10.813 6.146 12.461 1.00 85.31 310 PHE A C 1
ATOM 2571 O O . PHE A 1 310 ? -10.402 7.216 12.904 1.00 85.31 310 PHE A O 1
ATOM 2578 N N . LEU A 1 311 ? -10.516 5.731 11.235 1.00 88.50 311 LEU A N 1
ATOM 2579 C CA . LEU A 1 311 ? -9.635 6.468 10.340 1.00 88.50 311 LEU A CA 1
ATOM 2580 C C . LEU A 1 311 ? -10.312 7.684 9.703 1.00 88.50 311 LEU A C 1
ATOM 2582 O O . LEU A 1 311 ? -9.612 8.630 9.336 1.00 88.50 311 LEU A O 1
ATOM 2586 N N . ALA A 1 312 ? -11.642 7.675 9.597 1.00 81.94 312 ALA A N 1
ATOM 2587 C CA . ALA A 1 312 ? -12.421 8.819 9.140 1.00 81.94 312 ALA A CA 1
ATOM 2588 C C . ALA A 1 312 ? -12.390 9.988 10.142 1.00 81.94 312 ALA A C 1
ATOM 2590 O O . ALA A 1 312 ? -12.411 11.146 9.730 1.00 81.94 312 ALA A O 1
ATOM 2591 N N . ASP A 1 313 ? -12.269 9.694 11.441 1.00 74.88 313 ASP A N 1
ATOM 2592 C CA . ASP A 1 313 ? -12.187 10.691 12.513 1.00 74.88 313 ASP A CA 1
ATOM 2593 C C . ASP A 1 313 ? -11.140 10.311 13.553 1.00 74.88 313 ASP A C 1
ATOM 2595 O O . ASP A 1 313 ? -11.430 9.911 14.684 1.00 74.88 313 ASP A O 1
ATOM 2599 N N . VAL A 1 314 ? -9.880 10.426 13.140 1.00 77.75 314 VAL A N 1
ATOM 2600 C CA . VAL A 1 314 ? -8.753 10.157 14.025 1.00 77.75 314 VAL A CA 1
ATOM 2601 C C . VAL A 1 314 ? -8.779 11.159 15.186 1.00 77.75 314 VAL A C 1
ATOM 2603 O O . VAL A 1 314 ? -8.635 12.360 14.946 1.00 77.75 314 VAL A O 1
ATOM 2606 N N . PRO A 1 315 ? -8.865 10.705 16.451 1.00 68.00 315 PRO A N 1
ATOM 2607 C CA . PRO A 1 315 ? -9.168 11.562 17.598 1.00 68.00 315 PRO A CA 1
ATOM 2608 C C . PRO A 1 315 ? -7.948 12.340 18.110 1.00 68.00 315 PRO A C 1
ATOM 2610 O O . PRO A 1 315 ? -7.530 12.217 19.265 1.00 68.00 315 PRO A O 1
ATOM 2613 N N . ASN A 1 316 ? -7.351 13.157 17.245 1.00 70.69 316 ASN A N 1
ATOM 2614 C CA . ASN A 1 316 ? -6.159 13.956 17.529 1.00 70.69 316 ASN A CA 1
ATOM 2615 C C . ASN A 1 316 ? -6.397 15.074 18.566 1.00 70.69 316 ASN A C 1
ATOM 2617 O O . ASN A 1 316 ? -5.442 15.603 19.135 1.00 70.69 316 ASN A O 1
ATOM 2621 N N . HIS A 1 317 ? -7.659 15.397 18.852 1.00 66.69 317 HIS A N 1
ATOM 2622 C CA . HIS A 1 317 ? -8.097 16.322 19.898 1.00 66.69 317 HIS A CA 1
ATOM 2623 C C . HIS A 1 317 ? -8.208 15.666 21.280 1.00 66.69 317 HIS A C 1
ATOM 2625 O O . HIS A 1 317 ? -8.129 16.368 22.287 1.00 66.69 317 HIS A O 1
ATOM 2631 N N . VAL A 1 318 ? -8.386 14.340 21.350 1.00 61.53 318 VAL A N 1
ATOM 2632 C CA . VAL A 1 318 ? -8.447 13.581 22.620 1.00 61.53 318 VAL A CA 1
ATOM 2633 C C . VAL A 1 318 ? -7.100 12.938 22.940 1.00 61.53 318 VAL A C 1
ATOM 2635 O O . VAL A 1 318 ? -6.688 12.871 24.100 1.00 61.53 318 VAL A O 1
ATOM 2638 N N . ILE A 1 319 ? -6.396 12.460 21.914 1.00 71.00 319 ILE A N 1
ATOM 2639 C CA . ILE A 1 319 ? -5.153 11.710 22.053 1.00 71.00 319 ILE A CA 1
ATOM 2640 C C . ILE A 1 319 ? -3.970 12.622 21.722 1.00 71.00 319 ILE A C 1
ATOM 2642 O O . ILE A 1 319 ? -3.856 13.150 20.620 1.00 71.00 319 ILE A O 1
ATOM 2646 N N . ASN A 1 320 ? -3.044 12.782 22.672 1.00 78.75 320 ASN A N 1
ATOM 2647 C CA . ASN A 1 320 ? -1.817 13.540 22.421 1.00 78.75 320 ASN A CA 1
ATOM 2648 C C . ASN A 1 320 ? -0.958 12.891 21.316 1.00 78.75 320 ASN A C 1
ATOM 2650 O O . ASN A 1 320 ? -1.017 11.683 21.097 1.00 78.75 320 ASN A O 1
ATOM 2654 N N . GLY A 1 321 ? -0.100 13.677 20.659 1.00 78.00 321 GLY A N 1
ATOM 2655 C CA . GLY A 1 321 ? 0.625 13.222 19.465 1.00 78.00 321 GLY A CA 1
ATOM 2656 C C . GLY A 1 321 ? 1.478 11.957 19.645 1.00 78.00 321 GLY A C 1
ATOM 2657 O O . GLY A 1 321 ? 1.597 11.171 18.711 1.00 78.00 321 GLY A O 1
ATOM 2658 N N . LYS A 1 322 ? 2.047 11.710 20.837 1.00 83.81 322 LYS A N 1
ATOM 2659 C CA . LYS A 1 322 ? 2.824 10.482 21.086 1.00 83.81 322 LYS A CA 1
ATOM 2660 C C . LYS A 1 322 ? 1.918 9.251 21.122 1.00 83.81 322 LYS A C 1
ATOM 2662 O O . LYS A 1 322 ? 2.176 8.300 20.396 1.00 83.81 322 LYS A O 1
ATOM 2667 N N . LYS A 1 323 ? 0.858 9.295 21.933 1.00 85.06 323 LYS A N 1
ATOM 2668 C CA . LYS A 1 323 ? -0.118 8.201 22.033 1.00 85.06 323 LYS A CA 1
ATOM 2669 C C . LYS A 1 323 ? -0.834 7.976 20.706 1.00 85.06 323 LYS A C 1
ATOM 2671 O O . LYS A 1 323 ? -1.103 6.845 20.340 1.00 85.06 323 LYS A O 1
ATOM 2676 N N . LEU A 1 324 ? -1.098 9.047 19.959 1.00 84.19 324 LEU A N 1
ATOM 2677 C CA . LEU A 1 324 ? -1.744 8.938 18.660 1.00 84.19 324 LEU A CA 1
ATOM 2678 C C . LEU A 1 324 ? -0.865 8.182 17.661 1.00 84.19 324 LEU A C 1
ATOM 2680 O O . LEU A 1 324 ? -1.371 7.363 16.906 1.00 84.19 324 LEU A O 1
ATOM 2684 N N . ASN A 1 325 ? 0.448 8.419 17.681 1.00 86.88 325 ASN A N 1
ATOM 2685 C CA . ASN A 1 325 ? 1.377 7.659 16.851 1.00 86.88 325 ASN A CA 1
ATOM 2686 C C . ASN A 1 325 ? 1.430 6.178 17.248 1.00 86.88 325 ASN A C 1
ATOM 2688 O O . ASN A 1 325 ? 1.525 5.343 16.360 1.00 86.88 325 ASN A O 1
ATOM 2692 N N . GLU A 1 326 ? 1.354 5.857 18.544 1.00 88.69 326 GLU A N 1
ATOM 2693 C CA . GLU A 1 326 ? 1.271 4.467 19.024 1.00 88.69 326 GLU A CA 1
ATOM 2694 C C . GLU A 1 326 ? -0.002 3.789 18.483 1.00 88.69 326 GLU A C 1
ATOM 2696 O O . GLU A 1 326 ? 0.081 2.739 17.853 1.00 88.69 326 GLU A O 1
ATOM 2701 N N . VAL A 1 327 ? -1.157 4.454 18.596 1.00 89.38 327 VAL A N 1
ATOM 2702 C CA . VAL A 1 327 ? -2.437 3.970 18.048 1.00 89.38 327 VAL A CA 1
ATOM 2703 C C . VAL A 1 327 ? -2.387 3.818 16.524 1.00 89.38 327 VAL A C 1
ATOM 2705 O O . VAL A 1 327 ? -2.838 2.812 15.990 1.00 89.38 327 VAL A O 1
ATOM 2708 N N . LEU A 1 328 ? -1.823 4.786 15.795 1.00 91.00 328 LEU A N 1
ATOM 2709 C CA . LEU A 1 328 ? -1.681 4.701 14.336 1.00 91.00 328 LEU A CA 1
ATOM 2710 C C . LEU A 1 328 ? -0.710 3.596 13.901 1.00 91.00 328 LEU A C 1
ATOM 2712 O O . LEU A 1 328 ? -0.865 3.051 12.810 1.00 91.00 328 LEU A O 1
ATOM 2716 N N . GLU A 1 329 ? 0.280 3.257 14.730 1.00 92.06 329 GLU A N 1
ATOM 2717 C CA . GLU A 1 329 ? 1.163 2.113 14.502 1.00 92.06 329 GLU A CA 1
ATOM 2718 C C . GLU A 1 329 ? 0.380 0.798 14.585 1.00 92.06 329 GLU A C 1
ATOM 2720 O O . GLU A 1 329 ? 0.480 -0.028 13.677 1.00 92.06 329 GLU A O 1
ATOM 2725 N N . GLU A 1 330 ? -0.448 0.644 15.623 1.00 92.50 330 GLU A N 1
ATOM 2726 C CA . GLU A 1 330 ? -1.320 -0.521 15.816 1.00 92.50 330 GLU A CA 1
ATOM 2727 C C . GLU A 1 330 ? -2.375 -0.638 14.708 1.00 92.50 330 GLU A C 1
ATOM 2729 O O . GLU A 1 330 ? -2.548 -1.708 14.124 1.00 92.50 330 GLU A O 1
ATOM 2734 N N . VAL A 1 331 ? -3.026 0.474 14.352 1.00 93.88 331 VAL A N 1
ATOM 2735 C CA . VAL A 1 331 ? -3.996 0.533 13.249 1.00 93.88 331 VAL A CA 1
ATOM 2736 C C . VAL A 1 331 ? -3.326 0.196 11.921 1.00 93.88 331 VAL A C 1
ATOM 2738 O O . VAL A 1 331 ? -3.858 -0.607 11.163 1.00 93.88 331 VAL A O 1
ATOM 2741 N N . GLY A 1 332 ? -2.145 0.753 11.640 1.00 94.62 332 GLY A N 1
ATOM 2742 C CA . GLY A 1 332 ? -1.383 0.426 10.435 1.00 94.62 332 GLY A CA 1
ATOM 2743 C C . GLY A 1 332 ? -1.034 -1.061 10.360 1.00 94.62 332 GLY A C 1
ATOM 2744 O O . GLY A 1 332 ? -1.253 -1.687 9.325 1.00 94.62 332 GLY A O 1
ATOM 2745 N N . ALA A 1 333 ? -0.558 -1.655 11.458 1.00 94.06 333 ALA A N 1
ATOM 2746 C CA . ALA A 1 333 ? -0.277 -3.090 11.516 1.00 94.06 333 ALA A CA 1
ATOM 2747 C C . ALA A 1 333 ? -1.536 -3.931 11.236 1.00 94.06 333 ALA A C 1
ATOM 2749 O O . ALA A 1 333 ? -1.492 -4.858 10.427 1.00 94.06 333 ALA A O 1
ATOM 2750 N N . LEU A 1 334 ? -2.670 -3.557 11.834 1.00 95.19 334 LEU A N 1
ATOM 2751 C CA . LEU A 1 334 ? -3.945 -4.248 11.666 1.00 95.19 334 LEU A CA 1
ATOM 2752 C C . LEU A 1 334 ? -4.505 -4.127 10.240 1.00 95.19 334 LEU A C 1
ATOM 2754 O O . LEU A 1 334 ? -4.938 -5.126 9.671 1.00 95.19 334 LEU A O 1
ATOM 2758 N N . VAL A 1 335 ? -4.439 -2.942 9.622 1.00 95.00 335 VAL A N 1
ATOM 2759 C CA . VAL A 1 335 ? -4.783 -2.754 8.199 1.00 95.00 335 VAL A CA 1
ATOM 2760 C C . VAL A 1 335 ? -3.882 -3.610 7.314 1.00 95.00 335 VAL A C 1
ATOM 2762 O O . VAL A 1 335 ? -4.357 -4.244 6.375 1.00 95.00 335 VAL A O 1
ATOM 2765 N N . GLY A 1 336 ? -2.590 -3.682 7.639 1.00 94.06 336 GLY A N 1
ATOM 2766 C CA . GLY A 1 336 ? -1.661 -4.575 6.964 1.00 94.06 336 GLY A CA 1
ATOM 2767 C C . GLY A 1 336 ? -2.069 -6.046 7.082 1.00 94.06 336 GLY A C 1
ATOM 2768 O O . GLY A 1 336 ? -1.913 -6.779 6.114 1.00 94.06 336 GLY A O 1
ATOM 2769 N N . ASP A 1 337 ? -2.542 -6.498 8.247 1.00 92.50 337 ASP A N 1
ATOM 2770 C CA . ASP A 1 337 ? -2.995 -7.886 8.448 1.00 92.50 337 ASP A CA 1
ATOM 2771 C C . ASP A 1 337 ? -4.269 -8.182 7.638 1.00 92.50 337 ASP A C 1
ATOM 2773 O O . ASP A 1 337 ? -4.369 -9.232 7.004 1.00 92.50 337 ASP A O 1
ATOM 2777 N N . VAL A 1 338 ? -5.214 -7.234 7.599 1.00 91.25 338 VAL A N 1
ATOM 2778 C CA . VAL A 1 338 ? -6.420 -7.315 6.755 1.00 91.25 338 VAL A CA 1
ATOM 2779 C C . VAL A 1 338 ? -6.047 -7.408 5.275 1.00 91.25 338 VAL A C 1
ATOM 2781 O O . VAL A 1 338 ? -6.613 -8.225 4.549 1.00 91.25 338 VAL A O 1
ATOM 2784 N N . LEU A 1 339 ? -5.075 -6.605 4.834 1.00 90.94 339 LEU A N 1
ATOM 2785 C CA . LEU A 1 339 ? -4.549 -6.651 3.473 1.00 90.94 339 LEU A CA 1
ATOM 2786 C C . LEU A 1 339 ? -3.969 -8.024 3.145 1.00 90.94 339 LEU A C 1
ATOM 2788 O O . LEU A 1 339 ? -4.326 -8.585 2.113 1.00 90.94 339 LEU A O 1
ATOM 2792 N N . CYS A 1 340 ? -3.115 -8.569 4.017 1.00 88.31 340 CYS A N 1
ATOM 2793 C CA . CYS A 1 340 ? -2.547 -9.900 3.821 1.00 88.31 340 CYS A CA 1
ATOM 2794 C C . CYS A 1 340 ? -3.637 -10.944 3.682 1.00 88.31 340 CYS A C 1
ATOM 2796 O O . CYS A 1 340 ? -3.632 -11.690 2.719 1.00 88.31 340 CYS A O 1
ATOM 2798 N N . LEU A 1 341 ? -4.608 -10.952 4.589 1.00 86.88 341 LEU A N 1
ATOM 2799 C CA . LEU A 1 341 ? -5.685 -11.926 4.539 1.00 86.88 341 LEU A CA 1
ATOM 2800 C C . LEU A 1 341 ? -6.471 -11.859 3.220 1.00 86.88 341 LEU A C 1
ATOM 2802 O O . LEU A 1 341 ? -6.691 -12.890 2.590 1.00 86.88 341 LEU A O 1
ATOM 2806 N N . ILE A 1 342 ? -6.892 -10.662 2.800 1.00 81.94 342 ILE A N 1
ATOM 2807 C CA . ILE A 1 342 ? -7.683 -10.491 1.573 1.00 81.94 342 ILE A CA 1
ATOM 2808 C C . ILE A 1 342 ? -6.842 -10.850 0.347 1.00 81.94 342 ILE A C 1
ATOM 2810 O O . ILE A 1 342 ? -7.316 -11.560 -0.532 1.00 81.94 342 ILE A O 1
ATOM 2814 N N . HIS A 1 343 ? -5.586 -10.418 0.287 1.00 78.12 343 HIS A N 1
ATOM 2815 C CA . HIS A 1 343 ? -4.722 -10.726 -0.847 1.00 78.12 343 HIS A CA 1
ATOM 2816 C C . HIS A 1 343 ? -4.363 -12.218 -0.912 1.00 78.12 343 HIS A C 1
ATOM 2818 O O . HIS A 1 343 ? -4.513 -12.838 -1.960 1.00 78.12 343 HIS A O 1
ATOM 2824 N N . SER A 1 344 ? -3.982 -12.828 0.212 1.00 74.00 344 SER A N 1
ATOM 2825 C CA . SER A 1 344 ? -3.685 -14.260 0.293 1.00 74.00 344 SER A CA 1
ATOM 2826 C C . SER A 1 344 ? -4.901 -15.113 -0.048 1.00 74.00 344 SER A C 1
ATOM 2828 O O . SER A 1 344 ? -4.732 -16.119 -0.714 1.00 74.00 344 SER A O 1
ATOM 2830 N N . SER A 1 345 ? -6.119 -14.707 0.324 1.00 71.50 345 SER A N 1
ATOM 2831 C CA . SER A 1 345 ? -7.338 -15.444 -0.046 1.00 71.50 345 SER A CA 1
ATOM 2832 C C . SER A 1 345 ? -7.667 -15.419 -1.541 1.00 71.50 345 SER A C 1
ATOM 2834 O O . SER A 1 345 ? -8.360 -16.305 -2.025 1.00 71.50 345 SER A O 1
ATOM 2836 N N . ILE A 1 346 ? -7.184 -14.407 -2.270 1.00 67.81 346 ILE A N 1
ATOM 2837 C CA . ILE A 1 346 ? -7.353 -14.324 -3.725 1.00 67.81 346 ILE A CA 1
ATOM 2838 C C . ILE A 1 346 ? -6.405 -15.308 -4.418 1.00 67.81 346 ILE A C 1
ATOM 2840 O O . ILE A 1 346 ? -6.757 -15.874 -5.445 1.00 67.81 346 ILE A O 1
ATOM 2844 N N . ILE A 1 347 ? -5.215 -15.514 -3.847 1.00 64.00 347 ILE A N 1
ATOM 2845 C CA . ILE A 1 347 ? -4.136 -16.302 -4.457 1.00 64.00 347 ILE A CA 1
ATOM 2846 C C . ILE A 1 347 ? -4.142 -17.762 -3.971 1.00 64.00 347 ILE A C 1
ATOM 2848 O O . ILE A 1 347 ? -3.810 -18.666 -4.733 1.00 64.00 347 ILE A O 1
ATOM 2852 N N . LYS A 1 348 ? -4.495 -18.011 -2.703 1.00 63.25 348 LYS A N 1
ATOM 2853 C CA . LYS A 1 348 ? -4.362 -19.308 -2.022 1.00 63.25 348 LYS A CA 1
ATOM 2854 C C . LYS A 1 348 ? -5.670 -19.712 -1.337 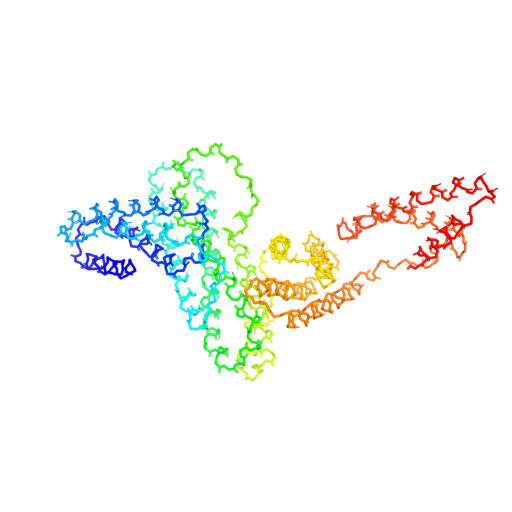1.00 63.25 348 LYS A C 1
ATOM 2856 O O . LYS A 1 348 ? -6.172 -19.000 -0.470 1.00 63.25 348 LYS A O 1
ATOM 2861 N N . ASP A 1 349 ? -6.159 -20.911 -1.647 1.00 60.16 349 ASP A N 1
ATOM 2862 C CA . ASP A 1 349 ? -7.313 -21.531 -0.980 1.00 60.16 349 ASP A CA 1
ATOM 2863 C C . ASP A 1 349 ? -6.875 -22.417 0.206 1.00 60.16 349 ASP A C 1
ATOM 2865 O O . ASP A 1 349 ? -7.050 -23.634 0.209 1.00 60.16 349 ASP A O 1
ATOM 2869 N N . ASP A 1 350 ? -6.241 -21.818 1.224 1.00 65.94 350 ASP A N 1
ATOM 2870 C CA . ASP A 1 350 ? -5.969 -22.501 2.502 1.00 65.94 350 ASP A CA 1
ATOM 2871 C C . ASP A 1 350 ? -6.930 -22.005 3.587 1.00 65.94 350 ASP A C 1
ATOM 2873 O O . ASP A 1 350 ? -6.623 -21.132 4.406 1.00 65.94 350 ASP A O 1
ATOM 2877 N N . THR A 1 351 ? -8.123 -22.599 3.602 1.00 69.06 351 THR A N 1
ATOM 2878 C CA . THR A 1 351 ? -9.204 -22.262 4.541 1.00 69.06 351 THR A CA 1
ATOM 2879 C C . THR A 1 351 ? -8.755 -22.307 6.015 1.00 69.06 351 THR A C 1
ATOM 2881 O O . THR A 1 351 ? -9.260 -21.547 6.846 1.00 69.06 351 THR A O 1
ATOM 2884 N N . SER A 1 352 ? -7.799 -23.173 6.373 1.00 68.94 352 SER A N 1
ATOM 2885 C CA . SER A 1 352 ? -7.362 -23.365 7.761 1.00 68.94 352 SER A CA 1
ATOM 2886 C C . SER A 1 352 ? -6.482 -22.216 8.269 1.00 68.94 352 SER A C 1
ATOM 2888 O O . SER A 1 352 ? -6.763 -21.647 9.329 1.00 68.94 352 SER A O 1
ATOM 2890 N N . LYS A 1 353 ? -5.481 -21.805 7.481 1.00 71.19 353 LYS A N 1
ATOM 2891 C CA . LYS A 1 353 ? -4.625 -20.646 7.781 1.00 71.19 353 LYS A CA 1
ATOM 2892 C C . LYS A 1 353 ? -5.411 -19.346 7.760 1.00 71.19 353 LYS A C 1
ATOM 2894 O O . LYS A 1 353 ? -5.243 -18.502 8.640 1.00 71.19 353 LYS A O 1
ATOM 2899 N N . ILE A 1 354 ? -6.326 -19.227 6.800 1.00 75.19 354 ILE A N 1
ATOM 2900 C CA . ILE A 1 354 ? -7.240 -18.097 6.691 1.00 75.19 354 ILE A CA 1
ATOM 2901 C C . ILE A 1 354 ? -7.994 -17.916 8.020 1.00 75.19 354 ILE A C 1
ATOM 2903 O O . ILE A 1 354 ? -7.919 -16.843 8.621 1.00 75.19 354 ILE A O 1
ATOM 2907 N N . ASN A 1 355 ? -8.633 -18.970 8.546 1.00 74.44 355 ASN A N 1
ATOM 2908 C CA . ASN A 1 355 ? -9.371 -18.919 9.817 1.00 74.44 355 ASN A CA 1
ATOM 2909 C C . ASN A 1 355 ? -8.508 -18.498 11.024 1.00 74.44 355 ASN A C 1
ATOM 2911 O O . ASN A 1 355 ? -8.990 -17.770 11.895 1.00 74.44 355 ASN A O 1
ATOM 2915 N N . LEU A 1 356 ? -7.235 -18.902 11.084 1.00 80.94 356 LEU A N 1
ATOM 2916 C CA . LEU A 1 356 ? -6.315 -18.458 12.138 1.00 80.94 356 LEU A CA 1
ATOM 2917 C C . LEU A 1 356 ? -6.055 -16.943 12.054 1.00 80.94 356 LEU A C 1
ATOM 2919 O O . LEU A 1 356 ? -6.150 -16.239 13.063 1.00 80.94 356 LEU A O 1
ATOM 2923 N N . CYS A 1 357 ? -5.773 -16.424 10.856 1.00 81.00 357 CYS A N 1
ATOM 2924 C CA . CYS A 1 357 ? -5.578 -14.990 10.638 1.00 81.00 357 CYS A CA 1
ATOM 2925 C C . CYS A 1 357 ? -6.836 -14.177 10.988 1.00 81.00 357 CYS A C 1
ATOM 2927 O O . CYS A 1 357 ? -6.721 -13.111 11.595 1.00 81.00 357 CYS A O 1
ATOM 2929 N N . PHE A 1 358 ? -8.033 -14.699 10.685 1.00 82.81 358 PHE A N 1
ATOM 2930 C CA . PHE A 1 358 ? -9.310 -14.107 11.105 1.00 82.81 358 PHE A CA 1
ATOM 2931 C C . PHE A 1 358 ? -9.357 -13.876 12.626 1.00 82.81 358 PHE A C 1
ATOM 2933 O O . PHE A 1 358 ? -9.651 -12.765 13.072 1.00 82.81 358 PHE A O 1
ATOM 2940 N N . ILE A 1 359 ? -9.035 -14.900 13.424 1.00 85.31 359 ILE A N 1
ATOM 2941 C CA . ILE A 1 359 ? -9.057 -14.819 14.894 1.00 85.31 359 ILE A CA 1
ATOM 2942 C C . ILE A 1 359 ? -8.061 -13.766 15.398 1.00 85.31 359 ILE A C 1
ATOM 2944 O O . ILE A 1 359 ? -8.413 -12.933 16.232 1.00 85.31 359 ILE A O 1
ATOM 2948 N N . GLN A 1 360 ? -6.845 -13.749 14.849 1.00 88.56 360 GLN A N 1
ATOM 2949 C CA . GLN A 1 360 ? -5.808 -12.795 15.255 1.00 88.56 360 GLN A CA 1
ATOM 2950 C C . GLN A 1 360 ? -6.185 -11.336 14.952 1.00 88.56 360 GLN A C 1
ATOM 2952 O O . GLN A 1 360 ? -5.915 -10.450 15.764 1.00 88.56 360 GLN A O 1
ATOM 2957 N N . ILE A 1 361 ? -6.811 -11.067 13.800 1.00 91.88 361 ILE A N 1
ATOM 2958 C CA . ILE A 1 361 ? -7.293 -9.722 13.434 1.00 91.88 361 ILE A CA 1
ATOM 2959 C C . ILE A 1 361 ? -8.374 -9.259 14.414 1.00 91.88 361 ILE A C 1
ATOM 2961 O O . ILE A 1 361 ? -8.359 -8.107 14.855 1.00 91.88 361 ILE A O 1
ATOM 2965 N N . LEU A 1 362 ? -9.301 -10.144 14.785 1.00 89.62 362 LEU A N 1
ATOM 2966 C CA . LEU A 1 362 ? -10.358 -9.825 15.746 1.00 89.62 362 LEU A CA 1
ATOM 2967 C C . LEU A 1 362 ? -9.790 -9.519 17.128 1.00 89.62 362 LEU A C 1
ATOM 2969 O O . LEU A 1 362 ? -10.127 -8.491 17.706 1.00 89.62 362 LEU A O 1
ATOM 2973 N N . GLU A 1 363 ? -8.880 -10.352 17.628 1.00 92.38 363 GLU A N 1
ATOM 2974 C CA . GLU A 1 363 ? -8.239 -10.133 18.925 1.00 92.38 363 GLU A CA 1
ATOM 2975 C C . GLU A 1 363 ? -7.492 -8.791 18.970 1.00 92.38 363 GLU A C 1
ATOM 2977 O O . GLU A 1 363 ? -7.654 -8.008 19.907 1.00 92.38 363 GLU A O 1
ATOM 2982 N N . LYS A 1 364 ? -6.722 -8.470 17.923 1.00 93.81 364 LYS A N 1
ATOM 2983 C CA . LYS A 1 364 ? -6.036 -7.174 17.801 1.00 93.81 364 LYS A CA 1
ATOM 2984 C C . LYS A 1 364 ? -7.015 -6.003 17.749 1.00 93.81 364 LYS A C 1
ATOM 2986 O O . LYS A 1 364 ? -6.753 -4.964 18.349 1.00 93.81 364 LYS A O 1
ATOM 2991 N N . THR A 1 365 ? -8.147 -6.178 17.071 1.00 92.69 365 THR A N 1
ATOM 2992 C CA . THR A 1 365 ? -9.206 -5.166 16.985 1.00 92.69 365 THR A CA 1
ATOM 2993 C C . THR A 1 365 ? -9.843 -4.910 18.352 1.00 92.69 365 THR A C 1
ATOM 2995 O O . THR A 1 365 ? -10.018 -3.756 18.738 1.00 92.69 365 THR A O 1
ATOM 2998 N N . GLU A 1 366 ? -10.158 -5.960 19.113 1.00 90.62 366 GLU A N 1
ATOM 2999 C CA . GLU A 1 366 ? -10.712 -5.828 20.467 1.00 90.62 366 GLU A CA 1
ATOM 3000 C C . GLU A 1 366 ? -9.701 -5.213 21.444 1.00 90.62 366 GLU A C 1
ATOM 3002 O O . GLU A 1 366 ? -10.051 -4.339 22.239 1.00 90.62 366 GLU A O 1
ATOM 3007 N N . ASN A 1 367 ? -8.420 -5.572 21.329 1.00 92.94 367 ASN A N 1
ATOM 3008 C CA . ASN A 1 367 ? -7.352 -4.939 22.103 1.00 92.94 367 ASN A CA 1
ATOM 3009 C C . ASN A 1 367 ? -7.241 -3.435 21.807 1.00 92.94 367 ASN A C 1
ATOM 3011 O O . ASN A 1 367 ? -7.146 -2.630 22.738 1.00 92.94 367 ASN A O 1
ATOM 3015 N N . LEU A 1 368 ? -7.322 -3.049 20.530 1.00 91.06 368 LEU A N 1
ATOM 3016 C CA . LEU A 1 368 ? -7.327 -1.651 20.106 1.00 91.06 368 LEU A CA 1
ATOM 3017 C C . LEU A 1 368 ? -8.556 -0.905 20.651 1.00 91.06 368 LEU A C 1
ATOM 3019 O O . LEU A 1 368 ? -8.416 0.186 21.204 1.00 91.06 368 LEU A O 1
ATOM 3023 N N . LYS A 1 369 ? -9.756 -1.498 20.586 1.00 86.62 369 LYS A N 1
ATOM 3024 C CA . LYS A 1 369 ? -10.971 -0.928 21.200 1.00 86.62 369 LYS A CA 1
ATOM 3025 C C . LYS A 1 369 ? -10.788 -0.691 22.698 1.00 86.62 369 LYS A C 1
ATOM 3027 O O . LYS A 1 369 ? -11.043 0.416 23.169 1.00 86.62 369 LYS A O 1
ATOM 3032 N N . ALA A 1 370 ? -10.290 -1.683 23.434 1.00 86.44 370 ALA A N 1
ATOM 3033 C CA . ALA A 1 370 ? -10.050 -1.571 24.871 1.00 86.44 370 ALA A CA 1
ATOM 3034 C C . ALA A 1 370 ? -8.989 -0.506 25.208 1.00 86.44 370 ALA A C 1
ATOM 3036 O O . ALA A 1 370 ? -9.079 0.180 26.233 1.00 86.44 370 ALA A O 1
ATOM 3037 N N . GLN A 1 371 ? -7.972 -0.340 24.358 1.00 84.50 371 GLN A N 1
ATOM 3038 C CA . GLN A 1 371 ? -6.975 0.721 24.493 1.00 84.50 371 GLN A CA 1
ATOM 3039 C C . GLN A 1 371 ? -7.606 2.104 24.271 1.00 84.50 371 GLN A C 1
ATOM 3041 O O . GLN A 1 371 ? -7.423 2.994 25.106 1.00 84.50 371 GLN A O 1
ATOM 3046 N N . LEU A 1 372 ? -8.394 2.270 23.204 1.00 80.19 372 LEU A N 1
ATOM 3047 C CA . LEU A 1 372 ? -9.114 3.510 22.913 1.00 80.19 372 LEU A CA 1
ATOM 3048 C C . LEU A 1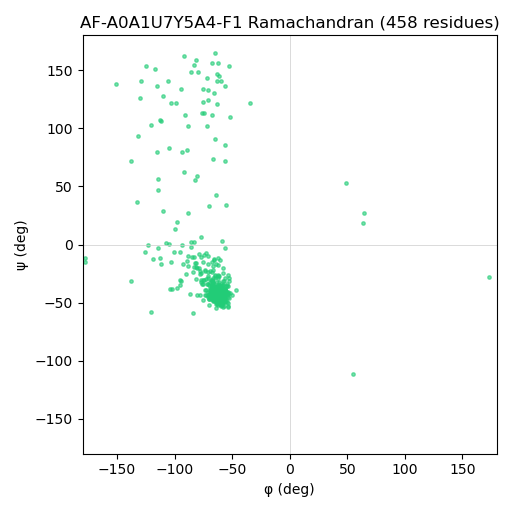 372 ? -10.101 3.860 24.026 1.00 80.19 372 LEU A C 1
ATOM 3050 O O . LEU A 1 372 ? -10.124 5.003 24.477 1.00 80.19 372 LEU A O 1
ATOM 3054 N N . GLU A 1 373 ? -10.849 2.888 24.547 1.00 76.75 373 GLU A N 1
ATOM 3055 C CA . GLU A 1 373 ? -11.777 3.088 25.662 1.00 76.75 373 GLU A CA 1
ATOM 3056 C C . GLU A 1 373 ? -11.071 3.734 26.864 1.00 76.75 373 GLU A C 1
ATOM 3058 O O . GLU A 1 373 ? -11.582 4.681 27.462 1.00 76.75 373 GLU A O 1
ATOM 3063 N N . ARG A 1 374 ? -9.836 3.309 27.183 1.00 75.69 374 ARG A N 1
ATOM 3064 C CA . ARG A 1 374 ? -9.034 3.932 28.253 1.00 75.69 374 ARG A CA 1
ATOM 3065 C C . ARG A 1 374 ? -8.730 5.403 27.985 1.00 75.69 374 ARG A C 1
ATOM 3067 O O . ARG A 1 374 ? -8.630 6.159 28.952 1.00 75.69 374 ARG A O 1
ATOM 3074 N N . TYR A 1 375 ? -8.582 5.813 26.728 1.00 71.00 375 TYR A N 1
ATOM 3075 C CA . TYR A 1 375 ? -8.381 7.214 26.354 1.00 71.00 375 TYR A CA 1
ATOM 3076 C C . TYR A 1 375 ? -9.683 8.022 26.409 1.00 71.00 375 TYR A C 1
ATOM 3078 O O . TYR A 1 375 ? -9.653 9.183 26.813 1.00 71.00 375 TYR A O 1
ATOM 3086 N N . TYR A 1 376 ? -10.823 7.393 26.115 1.00 64.94 376 TYR A N 1
ATOM 3087 C CA . TYR A 1 376 ? -12.155 8.006 26.173 1.00 64.94 376 TYR A CA 1
ATOM 3088 C C . TYR A 1 376 ? -12.823 7.974 27.560 1.00 64.94 376 TYR A C 1
ATOM 3090 O O . TYR A 1 376 ? -13.921 8.507 27.724 1.00 64.94 376 TYR A O 1
ATOM 3098 N N . LYS A 1 377 ? -12.152 7.450 28.601 1.00 58.16 377 LYS A N 1
ATOM 3099 C CA . LYS A 1 377 ? -12.637 7.414 30.004 1.00 58.16 377 LYS A CA 1
ATOM 3100 C C . LYS A 1 377 ? -13.007 8.778 30.617 1.00 58.16 377 LYS A C 1
ATOM 3102 O O . LYS A 1 377 ? -13.476 8.812 31.755 1.00 58.16 377 LYS A O 1
ATOM 3107 N N . SER A 1 378 ? -12.823 9.889 29.905 1.00 51.72 378 SER A N 1
ATOM 3108 C CA . SER A 1 378 ? -13.320 11.216 30.286 1.00 51.72 378 SER A CA 1
ATOM 3109 C C . SER A 1 378 ? -14.832 11.399 30.070 1.00 51.72 378 SER A C 1
ATOM 3111 O O . SER A 1 378 ? -15.408 12.306 30.664 1.00 51.72 378 SER A O 1
ATOM 3113 N N . LEU A 1 379 ? -15.498 10.522 29.308 1.00 53.50 379 LEU A N 1
ATOM 3114 C CA . LEU A 1 379 ? -16.956 10.523 29.085 1.00 53.50 379 LEU A CA 1
ATOM 3115 C C . LEU A 1 379 ? -17.731 9.713 30.142 1.00 53.50 379 LEU A C 1
ATOM 3117 O O . LEU A 1 379 ? -18.811 9.191 29.879 1.00 53.50 379 LEU A O 1
ATOM 3121 N N . LYS A 1 380 ? -17.194 9.581 31.361 1.00 54.44 380 LYS A N 1
ATOM 3122 C CA . LYS A 1 380 ? -17.904 8.898 32.447 1.00 54.44 380 LYS A CA 1
ATOM 3123 C C . LYS A 1 380 ? -19.123 9.708 32.872 1.00 54.44 380 LYS A C 1
ATOM 3125 O O . LYS A 1 380 ? -18.998 10.757 33.506 1.00 54.44 380 LYS A O 1
ATOM 3130 N N . PHE A 1 381 ? -20.308 9.182 32.588 1.00 59.12 381 PHE A N 1
ATOM 3131 C CA . PHE A 1 381 ? -21.514 9.643 33.253 1.00 59.12 381 PHE A CA 1
ATOM 3132 C C . PHE A 1 381 ? -21.498 9.168 34.699 1.00 59.12 381 PHE A C 1
ATOM 3134 O O . PHE A 1 381 ? -21.346 7.983 34.988 1.00 59.12 381 PHE A O 1
ATOM 3141 N N . THR A 1 382 ? -21.631 10.105 35.630 1.00 60.22 382 THR A N 1
ATOM 3142 C CA . THR A 1 382 ? -21.827 9.757 37.032 1.00 60.22 382 THR A CA 1
ATOM 3143 C C . THR A 1 382 ? -23.237 9.178 37.191 1.00 60.22 382 THR A C 1
ATOM 3145 O O . THR A 1 382 ? -24.180 9.809 36.713 1.00 60.22 382 THR A O 1
ATOM 3148 N N . PRO A 1 383 ? -23.426 8.038 37.884 1.00 57.06 383 PRO A N 1
ATOM 3149 C CA . PRO A 1 383 ? -24.753 7.453 38.111 1.00 57.06 383 PRO A CA 1
ATOM 3150 C C . PRO A 1 383 ? -25.766 8.436 38.717 1.00 57.06 383 PRO A C 1
ATOM 3152 O O . PRO A 1 383 ? -26.949 8.372 38.412 1.00 57.06 383 PRO A O 1
ATOM 3155 N N . SER A 1 384 ? -25.294 9.419 39.494 1.00 62.59 384 SER A N 1
ATOM 3156 C CA . SER A 1 384 ? -26.108 10.509 40.052 1.00 62.59 384 SER A CA 1
ATOM 3157 C C . SER A 1 384 ? -26.762 11.428 39.010 1.00 62.59 384 SER A C 1
ATOM 3159 O O . SER A 1 384 ? -27.620 12.234 39.361 1.00 62.59 384 SER A O 1
ATOM 3161 N N . GLN A 1 385 ? -26.367 11.339 37.737 1.00 68.12 385 GLN A N 1
ATOM 3162 C CA . GLN A 1 385 ? -26.964 12.098 36.634 1.00 68.12 385 GLN A CA 1
ATOM 3163 C C . GLN A 1 385 ? -28.237 11.445 36.080 1.00 68.12 385 GLN A C 1
ATOM 3165 O O . GLN A 1 385 ? -28.952 12.074 35.295 1.00 68.12 385 GLN A O 1
ATOM 3170 N N . PHE A 1 386 ? -28.524 10.205 36.481 1.00 72.81 386 PHE A N 1
ATOM 3171 C CA . PHE A 1 386 ? -29.694 9.448 36.062 1.00 72.81 386 PHE A CA 1
ATOM 3172 C C . PHE A 1 386 ? -30.602 9.140 37.260 1.00 72.81 386 PHE A C 1
ATOM 3174 O O . PHE A 1 386 ? -30.127 9.036 38.390 1.00 72.81 386 PHE A O 1
ATOM 3181 N N . PRO A 1 387 ? -31.922 9.005 37.044 1.00 70.38 387 PRO A N 1
ATOM 3182 C CA . PRO A 1 387 ? -32.818 8.571 38.104 1.00 70.38 387 PRO A CA 1
ATOM 3183 C C . PRO A 1 387 ? -32.501 7.125 38.518 1.00 70.38 387 PRO A C 1
ATOM 3185 O O . PRO A 1 387 ? -32.433 6.235 37.671 1.00 70.38 387 PRO A O 1
ATOM 3188 N N . THR A 1 388 ? -32.352 6.894 39.826 1.00 63.56 388 THR A N 1
ATOM 3189 C CA . THR A 1 388 ? -31.979 5.597 40.431 1.00 63.56 388 THR A CA 1
ATOM 3190 C C . THR A 1 388 ? -32.992 4.481 40.148 1.00 63.56 388 THR A C 1
ATOM 3192 O O . THR A 1 388 ? -32.633 3.311 40.110 1.00 63.56 388 THR A O 1
ATOM 3195 N N . ALA A 1 389 ? -34.258 4.836 39.927 1.00 61.22 389 ALA A N 1
ATOM 3196 C CA . ALA A 1 389 ? -35.322 3.943 39.482 1.00 61.22 389 ALA A CA 1
ATOM 3197 C C . ALA A 1 389 ? -36.341 4.768 38.687 1.00 61.22 389 ALA A C 1
ATOM 3199 O O . ALA A 1 389 ? -36.650 5.899 39.072 1.00 61.22 389 ALA A O 1
ATOM 3200 N N . GLY A 1 390 ? -36.852 4.242 37.569 1.00 64.06 390 GLY A N 1
ATOM 3201 C CA . GLY A 1 390 ? -37.735 5.064 36.741 1.00 64.06 390 GLY A CA 1
ATOM 3202 C C . GLY A 1 390 ? -38.365 4.459 35.489 1.00 64.06 390 GLY A C 1
ATOM 3203 O O . GLY A 1 390 ? -39.310 5.038 34.952 1.00 64.06 390 GLY A O 1
ATOM 3204 N N . GLY A 1 391 ? -37.880 3.319 34.994 1.00 79.56 391 GLY A N 1
ATOM 3205 C CA . GLY A 1 391 ? -38.400 2.736 33.756 1.00 79.56 391 GLY A CA 1
ATOM 3206 C C . GLY A 1 391 ? -38.339 3.730 32.585 1.00 79.56 391 GLY A C 1
ATOM 3207 O O . GLY A 1 391 ? -37.260 4.137 32.164 1.00 79.56 391 GLY A O 1
ATOM 3208 N N . LEU A 1 392 ? -39.492 4.196 32.092 1.00 80.12 392 LEU A N 1
ATOM 3209 C CA . LEU A 1 392 ? -39.568 5.198 31.013 1.00 80.12 392 LEU A CA 1
ATOM 3210 C C . LEU A 1 392 ? -38.952 6.565 31.367 1.00 80.12 392 LEU A C 1
ATOM 3212 O O . LEU A 1 392 ? -38.531 7.300 30.467 1.00 80.12 392 LEU A O 1
ATOM 3216 N N . THR A 1 393 ? -38.891 6.941 32.649 1.00 82.31 393 THR A N 1
ATOM 3217 C CA . THR A 1 393 ? -38.252 8.208 33.049 1.00 82.31 393 THR A CA 1
ATOM 3218 C C . THR A 1 393 ? -36.731 8.131 32.936 1.00 82.31 393 THR A C 1
ATOM 3220 O O . THR A 1 393 ? -36.102 9.131 32.592 1.00 82.31 393 THR A O 1
ATOM 3223 N N . PHE A 1 394 ? -36.144 6.943 33.118 1.00 85.94 394 PHE A N 1
ATOM 3224 C CA . PHE A 1 394 ? -34.728 6.705 32.850 1.00 85.94 394 PHE A CA 1
ATOM 3225 C C . PHE A 1 394 ? -34.419 6.854 31.355 1.00 85.94 394 PHE A C 1
ATOM 3227 O O . PHE A 1 394 ? -33.542 7.640 31.005 1.00 85.94 394 PHE A O 1
ATOM 3234 N N . LEU A 1 395 ? -35.216 6.229 30.476 1.00 85.69 395 LEU A N 1
ATOM 3235 C CA . LEU A 1 395 ? -35.088 6.391 29.018 1.00 85.69 395 LEU A CA 1
ATOM 3236 C C . LEU A 1 395 ? -35.187 7.860 28.584 1.00 85.69 395 LEU A C 1
ATOM 3238 O O . LEU A 1 395 ? -34.397 8.329 27.769 1.00 85.69 395 LEU A O 1
ATOM 3242 N N . SER A 1 396 ? -36.108 8.620 29.181 1.00 84.94 396 SER A N 1
ATOM 3243 C CA . SER A 1 396 ? -36.253 10.056 28.904 1.00 84.94 396 SER A CA 1
ATOM 3244 C C . SER A 1 396 ? -35.013 10.860 29.336 1.00 84.94 396 SER A C 1
ATOM 3246 O O . SER A 1 396 ? -34.582 11.773 28.627 1.00 84.94 396 SER A O 1
ATOM 3248 N N . SER A 1 397 ? -34.405 10.519 30.479 1.00 86.31 397 SER A N 1
ATOM 3249 C CA . SER A 1 397 ? -33.149 11.133 30.932 1.00 86.31 397 SER A CA 1
ATOM 3250 C C . SER A 1 397 ? -31.955 10.744 30.057 1.00 86.31 397 SER A C 1
ATOM 3252 O O . SER A 1 397 ? -31.136 11.615 29.752 1.00 86.31 397 SER A O 1
ATOM 3254 N N . LEU A 1 398 ? -31.879 9.483 29.618 1.00 85.75 398 LEU A N 1
ATOM 3255 C CA . LEU A 1 398 ? -30.875 9.002 28.670 1.00 85.75 398 LEU A CA 1
ATOM 3256 C C . LEU A 1 398 ? -30.982 9.745 27.339 1.00 85.75 398 LEU A C 1
ATOM 3258 O O . LEU A 1 398 ? -30.006 10.361 26.924 1.00 85.75 398 LEU A O 1
ATOM 3262 N N . LEU A 1 399 ? -32.175 9.824 26.743 1.00 87.19 399 LEU A N 1
ATOM 3263 C CA . LEU A 1 399 ? -32.431 10.574 25.506 1.00 87.19 399 LEU A CA 1
ATOM 3264 C C . LEU A 1 399 ? -32.005 12.040 25.596 1.00 87.19 399 LEU A C 1
ATOM 3266 O O . LEU A 1 399 ? -31.372 12.571 24.681 1.00 87.19 399 LEU A O 1
ATOM 3270 N N . ARG A 1 400 ? -32.300 12.710 26.717 1.00 85.00 400 ARG A N 1
ATOM 3271 C CA . ARG A 1 400 ? -31.848 14.089 26.952 1.00 85.00 400 ARG A CA 1
ATOM 3272 C C . ARG A 1 400 ? -30.322 14.182 26.981 1.00 85.00 400 ARG A C 1
ATOM 3274 O O . ARG A 1 400 ? -29.751 15.157 26.486 1.00 85.00 400 ARG A O 1
ATOM 3281 N N . LYS A 1 401 ? -29.653 13.186 27.562 1.00 81.81 401 LYS A N 1
ATOM 3282 C CA . LYS A 1 401 ? -28.192 13.139 27.643 1.00 81.81 401 LYS A CA 1
ATOM 3283 C C . LYS A 1 401 ? -27.545 12.832 26.293 1.00 81.81 401 LYS A C 1
ATOM 3285 O O . LYS A 1 401 ? -26.615 13.550 25.932 1.00 81.81 401 LYS A O 1
ATOM 3290 N N . LEU A 1 402 ? -28.075 11.875 25.526 1.00 83.50 402 LEU A N 1
ATOM 3291 C CA . LEU A 1 402 ? -27.657 11.605 24.144 1.00 83.50 402 LEU A CA 1
ATOM 3292 C C . LEU A 1 402 ? -27.784 12.880 23.294 1.00 83.50 402 LEU A C 1
ATOM 3294 O O . LEU A 1 402 ? -26.813 13.314 22.687 1.00 83.50 402 LEU A O 1
ATOM 3298 N N . ASN A 1 403 ? -28.921 13.579 23.372 1.00 82.62 403 ASN A N 1
ATOM 3299 C CA . ASN A 1 403 ? -29.117 14.870 22.703 1.00 82.62 403 ASN A CA 1
ATOM 3300 C C . ASN A 1 403 ? -28.123 15.955 23.147 1.00 82.62 403 ASN A C 1
ATOM 3302 O O . ASN A 1 403 ? -27.684 16.774 22.341 1.00 82.62 403 ASN A O 1
ATOM 3306 N N . THR A 1 404 ? -27.752 15.975 24.428 1.00 80.06 404 THR A N 1
ATOM 3307 C CA . THR A 1 404 ? -26.728 16.898 24.941 1.00 80.06 404 THR A CA 1
ATOM 3308 C C . THR A 1 404 ? -25.352 16.560 24.371 1.00 80.06 404 THR A C 1
ATOM 3310 O O . THR A 1 404 ? -24.619 17.472 24.002 1.00 80.06 404 THR A O 1
ATOM 3313 N N . MET A 1 405 ? -25.015 15.273 24.249 1.00 75.12 405 MET A N 1
ATOM 3314 C CA . MET A 1 405 ? -23.774 14.821 23.616 1.00 75.12 405 MET A CA 1
ATOM 3315 C C . MET A 1 405 ? -23.715 15.183 22.134 1.00 75.12 405 MET A C 1
ATOM 3317 O O . MET A 1 405 ? -22.713 15.745 21.706 1.00 75.12 405 MET A O 1
ATOM 3321 N N . ILE A 1 406 ? -24.790 14.937 21.376 1.00 74.94 406 ILE A N 1
ATOM 3322 C CA . ILE A 1 406 ? -24.878 15.279 19.944 1.00 74.94 406 ILE A CA 1
ATOM 3323 C C . ILE A 1 406 ? -24.625 16.778 19.723 1.00 74.94 406 ILE A C 1
ATOM 3325 O O . ILE A 1 406 ? -23.982 17.165 18.748 1.00 74.94 406 ILE A O 1
ATOM 3329 N N . LYS A 1 407 ? -25.128 17.624 20.634 1.00 75.81 407 LYS A N 1
ATOM 3330 C CA . LYS A 1 407 ? -24.961 19.087 20.603 1.00 75.81 407 LYS A CA 1
ATOM 3331 C C . LYS A 1 407 ? -23.630 19.566 21.180 1.00 75.81 407 LYS A C 1
ATOM 3333 O O . LYS A 1 407 ? -23.274 20.730 20.998 1.00 75.81 407 LYS A O 1
ATOM 3338 N N . SER A 1 408 ? -22.924 18.720 21.925 1.00 66.62 408 SER A N 1
ATOM 3339 C CA . SER A 1 408 ? -21.662 19.101 22.543 1.00 66.62 408 SER A CA 1
ATOM 3340 C C . SER A 1 408 ? -20.560 19.136 21.490 1.00 66.62 408 SER A C 1
ATOM 3342 O O . SE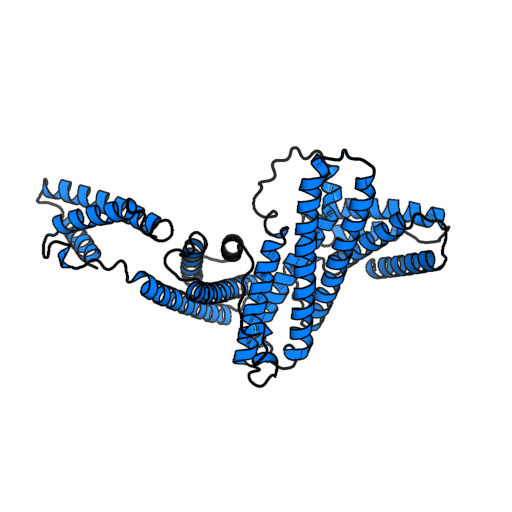R A 1 408 ? -20.406 18.201 20.717 1.00 66.62 408 SER A O 1
ATOM 3344 N N . LYS A 1 409 ? -19.758 20.203 21.508 1.00 57.66 409 LYS A N 1
ATOM 3345 C CA . LYS A 1 409 ? -18.532 20.341 20.703 1.00 57.66 409 LYS A CA 1
ATOM 3346 C C . LYS A 1 409 ? -17.356 19.543 21.287 1.00 57.66 409 LYS A C 1
ATOM 3348 O O . LYS A 1 409 ? -16.209 19.729 20.892 1.00 57.66 409 LYS A O 1
ATOM 3353 N N . LEU A 1 410 ? -17.631 18.747 22.328 1.00 56.34 410 LEU A N 1
ATOM 3354 C CA . LEU A 1 410 ? -16.674 17.793 22.865 1.00 56.34 410 LEU A CA 1
ATOM 3355 C C . LEU A 1 410 ? -16.391 16.792 21.757 1.00 56.34 410 LEU A C 1
ATOM 3357 O O . LEU A 1 410 ? -17.282 16.497 20.974 1.00 56.34 410 LEU A O 1
ATOM 3361 N N . GLY A 1 411 ? -15.164 16.293 21.723 1.00 52.62 411 GLY A N 1
ATOM 3362 C CA . GLY A 1 411 ? -14.565 15.433 20.708 1.00 52.62 411 GLY A CA 1
ATOM 3363 C C . GLY A 1 411 ? -15.235 14.106 20.328 1.00 52.62 411 GLY A C 1
ATOM 3364 O O . GLY A 1 411 ? -14.533 13.138 20.067 1.00 52.62 411 GLY A O 1
ATOM 3365 N N . LEU A 1 412 ? -16.556 14.041 20.355 1.00 54.53 412 LEU A N 1
ATOM 3366 C CA . LEU A 1 412 ? -17.443 12.958 19.964 1.00 54.53 412 LEU A CA 1
ATOM 3367 C C . LEU A 1 412 ? -17.758 12.987 18.460 1.00 54.53 412 LEU A C 1
ATOM 3369 O O . LEU A 1 412 ? -18.525 12.142 18.003 1.00 54.53 412 LEU A O 1
ATOM 3373 N N . ASP A 1 413 ? -17.239 13.982 17.732 1.00 56.59 413 ASP A N 1
ATOM 3374 C CA . ASP A 1 413 ? -17.931 14.589 16.597 1.00 56.59 413 ASP A CA 1
ATOM 3375 C C . ASP A 1 413 ? -18.139 13.679 15.380 1.00 56.59 413 ASP A C 1
ATOM 3377 O O . ASP A 1 413 ? -19.101 13.923 14.650 1.00 56.59 413 ASP A O 1
ATOM 3381 N N . PHE A 1 414 ? -17.362 12.607 15.186 1.00 54.75 414 PHE A N 1
ATOM 3382 C CA . PHE A 1 414 ? -17.614 11.710 14.057 1.00 54.75 414 PHE A CA 1
ATOM 3383 C C . PHE A 1 414 ? -17.494 10.208 14.364 1.00 54.75 414 PHE A C 1
ATOM 3385 O O . PHE A 1 414 ? -18.306 9.455 13.835 1.00 54.75 414 PHE A O 1
ATOM 3392 N N . MET A 1 415 ? -16.641 9.737 15.285 1.00 58.66 415 MET A N 1
ATOM 3393 C CA . MET A 1 415 ? -16.682 8.306 15.668 1.00 58.66 415 MET A CA 1
ATOM 3394 C C . MET A 1 415 ? -17.930 7.911 16.470 1.00 58.66 415 MET A C 1
ATOM 3396 O O . MET A 1 415 ? -18.546 6.886 16.205 1.00 58.66 415 MET A O 1
ATOM 3400 N N . MET A 1 416 ? -18.298 8.689 17.489 1.00 66.88 416 MET A N 1
ATOM 3401 C CA . MET A 1 416 ? -19.398 8.333 18.398 1.00 66.88 416 MET A CA 1
ATOM 3402 C C . MET A 1 416 ? -20.720 8.964 17.965 1.00 66.88 416 MET A C 1
ATOM 3404 O O . MET A 1 416 ? -21.778 8.377 18.176 1.00 66.88 416 MET A O 1
ATOM 3408 N N . LYS A 1 417 ? -20.682 10.147 17.342 1.00 72.50 417 LYS A N 1
ATOM 3409 C CA . LYS A 1 417 ? -21.878 10.918 16.987 1.00 72.50 417 LYS A CA 1
ATOM 3410 C C . LYS A 1 417 ? -22.867 10.160 16.093 1.00 72.50 417 LYS A C 1
ATOM 3412 O O . LYS A 1 417 ? -24.038 10.181 16.454 1.00 72.50 417 LYS A O 1
ATOM 3417 N N . PRO A 1 418 ? -22.477 9.446 15.016 1.00 71.12 418 PRO A N 1
ATOM 3418 C CA . PRO A 1 418 ? -23.424 8.676 14.209 1.00 71.12 418 PRO A CA 1
ATOM 3419 C C . PRO A 1 418 ? -24.114 7.576 15.019 1.00 71.12 418 PRO A C 1
ATOM 3421 O O . PRO A 1 418 ? -25.331 7.434 14.948 1.00 71.12 418 PRO A O 1
ATOM 3424 N N . HIS A 1 419 ? -23.368 6.854 15.861 1.00 74.25 419 HIS A N 1
ATOM 3425 C CA . HIS A 1 419 ? -23.936 5.831 16.741 1.00 74.25 419 HIS A CA 1
ATOM 3426 C C . HIS A 1 419 ? -24.855 6.435 17.805 1.00 74.25 419 HIS A C 1
ATOM 3428 O O . HIS A 1 419 ? -25.927 5.896 18.053 1.00 74.25 419 HIS A O 1
ATOM 3434 N N . ILE A 1 420 ? -24.485 7.578 18.387 1.00 78.50 420 ILE A N 1
ATOM 3435 C CA . ILE A 1 420 ? -25.327 8.311 19.339 1.00 78.50 420 ILE A CA 1
ATOM 3436 C C . ILE A 1 420 ? -26.598 8.824 18.649 1.00 78.50 420 ILE A C 1
ATOM 3438 O O . ILE A 1 420 ? -27.660 8.769 19.257 1.00 78.50 420 ILE A O 1
ATOM 3442 N N . VAL A 1 421 ? -26.518 9.293 17.399 1.00 81.06 421 VAL A N 1
ATOM 3443 C CA . VAL A 1 421 ? -27.675 9.739 16.603 1.00 81.06 421 VAL A CA 1
ATOM 3444 C C . VAL A 1 421 ? -28.608 8.569 16.293 1.00 81.06 421 VAL A C 1
ATOM 3446 O O . VAL A 1 421 ? -29.815 8.702 16.473 1.00 81.06 421 VAL A O 1
ATOM 3449 N N . ILE A 1 422 ? -28.072 7.418 15.876 1.00 83.56 422 ILE A N 1
ATOM 3450 C CA . ILE A 1 422 ? -28.868 6.200 15.662 1.00 83.56 422 ILE A CA 1
ATOM 3451 C C . ILE A 1 422 ? -29.529 5.781 16.978 1.00 83.56 422 ILE A C 1
ATOM 3453 O O . ILE A 1 422 ? -30.741 5.598 17.022 1.00 83.56 422 ILE A O 1
ATOM 3457 N N . LEU A 1 423 ? -28.757 5.696 18.063 1.00 85.75 423 LEU A N 1
ATOM 3458 C CA . LEU A 1 423 ? -29.256 5.299 19.376 1.00 85.75 423 LEU A CA 1
ATOM 3459 C C . LEU A 1 423 ? -30.336 6.260 19.892 1.00 85.75 423 LEU A C 1
ATOM 3461 O O . LEU A 1 423 ? -31.352 5.816 20.415 1.00 85.75 423 LEU A O 1
ATOM 3465 N N . GLU A 1 424 ? -30.146 7.570 19.727 1.00 89.38 424 GLU A N 1
ATOM 3466 C CA . GLU A 1 424 ? -31.133 8.589 20.091 1.00 89.38 424 GLU A CA 1
ATOM 3467 C C . GLU A 1 424 ? -32.426 8.414 19.292 1.00 89.38 424 GLU A C 1
ATOM 3469 O O . GLU A 1 424 ? -33.501 8.369 19.891 1.00 89.38 424 GLU A O 1
ATOM 3474 N N . LYS A 1 425 ? -32.326 8.215 17.974 1.00 88.38 425 LYS A N 1
ATOM 3475 C CA . LYS A 1 425 ? -33.479 8.013 17.093 1.00 88.38 425 LYS A CA 1
ATOM 3476 C C . LYS A 1 425 ? -34.263 6.749 17.454 1.00 88.38 425 LYS A C 1
ATOM 3478 O O . LYS A 1 425 ? -35.481 6.820 17.630 1.00 88.38 425 LYS A O 1
ATOM 3483 N N . GLU A 1 426 ? -33.575 5.619 17.606 1.00 89.94 426 GLU A N 1
ATOM 3484 C CA . GLU A 1 426 ? -34.185 4.327 17.945 1.00 89.94 426 GLU A CA 1
ATOM 3485 C C . GLU A 1 426 ? -34.820 4.354 19.343 1.00 89.94 426 GLU A C 1
ATOM 3487 O O . GLU A 1 426 ? -35.981 3.976 19.518 1.00 89.94 426 GLU A O 1
ATOM 3492 N N . LEU A 1 427 ? -34.115 4.884 20.351 1.00 89.25 427 LEU A N 1
ATOM 3493 C CA . LEU A 1 427 ? -34.664 5.009 21.704 1.00 89.25 427 LEU A CA 1
ATOM 3494 C C . LEU A 1 427 ? -35.829 6.001 21.769 1.00 89.25 427 LEU A C 1
ATOM 3496 O O . LEU A 1 427 ? -36.760 5.791 22.550 1.00 89.25 427 LEU A O 1
ATOM 3500 N N . SER A 1 428 ? -35.810 7.067 20.966 1.00 89.81 428 SER A N 1
ATOM 3501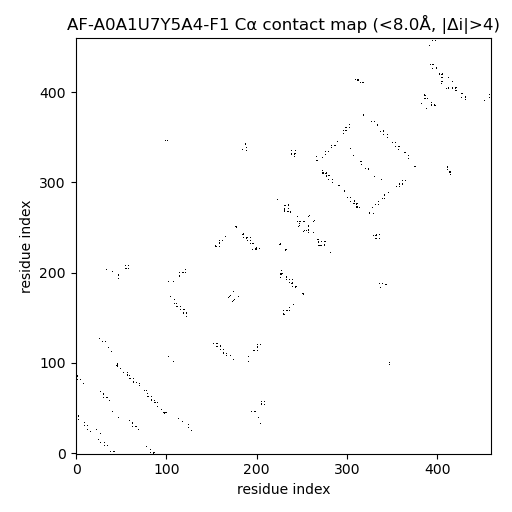 C CA . SER A 1 428 ? -36.900 8.044 20.885 1.00 89.81 428 SER A CA 1
ATOM 3502 C C . SER A 1 428 ? -38.155 7.396 20.301 1.00 89.81 428 SER A C 1
ATOM 3504 O O . SER A 1 428 ? -39.238 7.491 20.894 1.00 89.81 428 SER A O 1
ATOM 3506 N N . TYR A 1 429 ? -37.993 6.634 19.213 1.00 89.81 429 TYR A N 1
ATOM 3507 C CA . TYR A 1 429 ? -39.061 5.837 18.618 1.00 89.81 429 TYR A CA 1
ATOM 3508 C C . TYR A 1 429 ? -39.639 4.831 19.624 1.00 89.81 429 TYR A C 1
ATOM 3510 O O . TYR A 1 429 ? -40.836 4.884 19.916 1.00 89.81 429 TYR A O 1
ATOM 3518 N N . LEU A 1 430 ? -38.801 3.995 20.246 1.00 87.56 430 LEU A N 1
ATOM 3519 C CA . LEU A 1 430 ? -39.238 3.002 21.236 1.00 87.56 430 LEU A CA 1
ATOM 3520 C C . LEU A 1 430 ? -39.937 3.649 22.441 1.00 87.56 430 LEU A C 1
ATOM 3522 O O . LEU A 1 430 ? -41.000 3.198 22.868 1.00 87.56 430 LEU A O 1
ATOM 3526 N N . THR A 1 431 ? -39.406 4.763 22.953 1.00 86.75 431 THR A N 1
ATOM 3527 C CA . THR A 1 431 ? -40.024 5.506 24.063 1.00 86.75 431 THR A CA 1
ATOM 3528 C C . THR A 1 431 ? -41.414 6.030 23.690 1.00 86.75 431 THR A C 1
ATOM 3530 O O . THR A 1 431 ? -42.324 6.012 24.526 1.00 86.75 431 THR A O 1
ATOM 3533 N N . SER A 1 432 ? -41.605 6.482 22.445 1.00 86.62 432 SER A N 1
ATOM 3534 C CA . SER A 1 432 ? -42.909 6.935 21.949 1.00 86.62 432 SER A CA 1
ATOM 3535 C C . SER A 1 432 ? -43.926 5.788 21.878 1.00 86.62 432 SER A C 1
ATOM 3537 O O . SER A 1 432 ? -45.046 5.937 22.375 1.00 86.62 432 SER A O 1
ATOM 3539 N N . VAL A 1 433 ? -43.500 4.623 21.377 1.00 85.06 433 VAL A N 1
ATOM 3540 C CA . VAL A 1 433 ? -44.301 3.396 21.280 1.00 85.06 433 VAL A CA 1
ATOM 3541 C C . VAL A 1 433 ? -44.745 2.945 22.671 1.00 85.06 433 VAL A C 1
ATOM 3543 O O . VAL A 1 433 ? -45.942 2.799 22.923 1.00 85.06 433 VAL A O 1
ATOM 3546 N N . PHE A 1 434 ? -43.816 2.837 23.624 1.00 85.88 434 PHE A N 1
ATOM 3547 C CA . PHE A 1 434 ? -44.143 2.446 24.998 1.00 85.88 434 PHE A CA 1
ATOM 3548 C C . PHE A 1 434 ? -45.095 3.429 25.688 1.00 85.88 434 PHE A C 1
ATOM 3550 O O . PHE A 1 434 ? -45.978 3.010 26.435 1.00 85.88 434 PHE A O 1
ATOM 3557 N N . ARG A 1 435 ? -44.972 4.738 25.423 1.00 83.56 435 ARG A N 1
ATOM 3558 C CA . ARG A 1 435 ? -45.884 5.752 25.976 1.00 83.56 435 ARG A CA 1
ATOM 3559 C C . ARG A 1 435 ? -47.285 5.672 25.367 1.00 83.56 435 ARG A C 1
ATOM 3561 O O . ARG A 1 435 ? -48.254 5.940 26.075 1.00 83.56 435 ARG A O 1
ATOM 3568 N N . ALA A 1 436 ? -47.401 5.333 24.084 1.00 80.19 436 ALA A N 1
ATOM 3569 C CA . ALA A 1 436 ? -48.689 5.112 23.433 1.00 80.19 436 ALA A CA 1
ATOM 3570 C C . ALA A 1 436 ? -49.380 3.861 23.998 1.00 80.19 436 ALA A C 1
ATOM 3572 O O . ALA A 1 436 ? -50.542 3.925 24.387 1.00 80.19 436 ALA A O 1
ATOM 3573 N N . ILE A 1 437 ? -48.639 2.762 24.151 1.00 73.19 437 ILE A N 1
ATOM 3574 C CA . ILE A 1 437 ? -49.154 1.491 24.683 1.00 73.19 437 ILE A CA 1
ATOM 3575 C C . ILE A 1 437 ? -49.538 1.608 26.162 1.00 73.19 437 ILE A C 1
ATOM 3577 O O . ILE A 1 437 ? -50.555 1.060 26.580 1.00 73.19 437 ILE A O 1
ATOM 3581 N N . ALA A 1 438 ? -48.793 2.387 26.955 1.00 70.81 438 ALA A N 1
ATOM 3582 C CA . ALA A 1 438 ? -49.133 2.660 28.352 1.00 70.81 438 ALA A CA 1
ATOM 3583 C C . ALA A 1 438 ? -50.495 3.363 28.535 1.00 70.81 438 ALA A C 1
ATOM 3585 O O . ALA A 1 438 ? -50.997 3.404 29.655 1.00 70.81 438 ALA A O 1
ATOM 3586 N N . LYS A 1 439 ? -51.100 3.900 27.465 1.00 69.44 439 LYS A N 1
ATOM 3587 C CA . LYS A 1 439 ? -52.454 4.481 27.479 1.00 69.44 439 LYS A CA 1
ATOM 3588 C C . LYS A 1 439 ? -53.557 3.490 27.093 1.00 69.44 439 LYS A C 1
ATOM 3590 O O . LYS A 1 439 ? -54.715 3.762 27.378 1.00 69.44 439 LYS A O 1
ATOM 3595 N N . VAL A 1 440 ? -53.211 2.365 26.466 1.00 66.75 440 VAL A N 1
ATOM 3596 C CA . VAL A 1 440 ? -54.145 1.327 25.978 1.00 66.75 440 VAL A CA 1
ATOM 3597 C C . VAL A 1 440 ? -54.006 0.060 26.833 1.00 66.75 440 VAL A C 1
ATOM 3599 O O . VAL A 1 440 ? -54.153 -1.058 26.353 1.00 66.75 440 VAL A O 1
ATOM 3602 N N . GLN A 1 441 ? -53.615 0.226 28.103 1.00 53.56 441 GLN A N 1
ATOM 3603 C CA . GLN A 1 441 ? -53.293 -0.869 29.015 1.00 53.56 441 GLN A CA 1
ATOM 3604 C C . GLN A 1 441 ? -54.434 -1.882 29.031 1.00 53.56 441 GLN A C 1
ATOM 3606 O O . GLN A 1 441 ? -55.491 -1.538 29.527 1.00 53.56 441 GLN A O 1
ATOM 3611 N N . HIS A 1 442 ? -54.209 -3.077 28.467 1.00 54.38 442 HIS A N 1
ATOM 3612 C CA . HIS A 1 442 ? -54.514 -4.381 29.076 1.00 54.38 442 HIS A CA 1
ATOM 3613 C C . HIS A 1 442 ? -54.101 -5.609 28.227 1.00 54.38 442 HIS A C 1
ATOM 3615 O O . HIS A 1 442 ? -54.022 -6.684 28.807 1.00 54.38 442 HIS A O 1
ATOM 3621 N N . GLU A 1 443 ? -53.729 -5.506 26.941 1.00 59.50 443 GLU A N 1
ATOM 3622 C CA . GLU A 1 443 ? -53.801 -6.707 26.066 1.00 59.50 443 GLU A CA 1
ATOM 3623 C C . GLU A 1 443 ? -52.498 -7.312 25.499 1.00 59.50 443 GLU A C 1
ATOM 3625 O O . GLU A 1 443 ? -52.559 -8.365 24.868 1.00 59.50 443 GLU A O 1
ATOM 3630 N N . HIS A 1 444 ? -51.305 -6.747 25.728 1.00 68.44 444 HIS A N 1
ATOM 3631 C CA . HIS A 1 444 ? -50.097 -7.246 25.040 1.00 68.44 444 HIS A CA 1
ATOM 3632 C C . HIS A 1 444 ? -48.892 -7.498 25.956 1.00 68.44 444 HIS A C 1
ATOM 3634 O O . HIS A 1 444 ? -48.066 -6.619 26.202 1.00 68.44 444 HIS A O 1
ATOM 3640 N N . GLU A 1 445 ? -48.774 -8.742 26.422 1.00 77.31 445 GLU A N 1
ATOM 3641 C CA . GLU A 1 445 ? -47.677 -9.260 27.256 1.00 77.31 445 GLU A CA 1
ATOM 3642 C C . GLU A 1 445 ? -46.305 -9.144 26.569 1.00 77.31 445 GLU A C 1
ATOM 3644 O O . GLU A 1 445 ? -45.353 -8.654 27.172 1.00 77.31 445 GLU A O 1
ATOM 3649 N N . ILE A 1 446 ? -46.242 -9.418 25.260 1.00 79.69 446 ILE A N 1
ATOM 3650 C CA . ILE A 1 446 ? -45.030 -9.271 24.431 1.00 79.69 446 ILE A CA 1
ATOM 3651 C C . ILE A 1 446 ? -44.468 -7.841 24.488 1.00 79.69 446 ILE A C 1
ATOM 3653 O O . ILE A 1 446 ? -43.258 -7.638 24.555 1.00 79.69 446 ILE A O 1
ATOM 3657 N N . LEU A 1 447 ? -45.339 -6.827 24.484 1.00 76.81 447 LEU A N 1
ATOM 3658 C CA . LEU A 1 447 ? -44.918 -5.424 24.509 1.00 76.81 447 LEU A CA 1
ATOM 3659 C C . LEU A 1 447 ? -44.432 -4.989 25.896 1.00 76.81 447 LEU A C 1
ATOM 3661 O O . LEU A 1 447 ? -43.535 -4.149 25.985 1.00 76.81 447 LEU A O 1
ATOM 3665 N N . LYS A 1 448 ? -44.973 -5.577 26.972 1.00 78.50 448 LYS A N 1
ATOM 3666 C CA . LYS A 1 448 ? -44.455 -5.377 28.336 1.00 78.50 448 LYS A CA 1
ATOM 3667 C C . LYS A 1 448 ? -43.069 -5.996 28.495 1.00 78.50 448 LYS A C 1
ATOM 3669 O O . LYS A 1 448 ? -42.190 -5.362 29.079 1.00 78.50 448 LYS A O 1
ATOM 3674 N N . ASP A 1 449 ? -42.866 -7.187 27.941 1.00 83.88 449 ASP A N 1
ATOM 3675 C CA . ASP A 1 449 ? -41.563 -7.849 27.953 1.00 83.88 449 ASP A CA 1
ATOM 3676 C C . ASP A 1 449 ? -40.532 -7.088 27.122 1.00 83.88 449 ASP A C 1
ATOM 3678 O O . ASP A 1 449 ? -39.432 -6.832 27.613 1.00 83.88 449 ASP A O 1
ATOM 3682 N N . LEU A 1 450 ? -40.900 -6.624 25.922 1.00 83.62 450 LEU A N 1
ATOM 3683 C CA . LEU A 1 450 ? -40.036 -5.778 25.096 1.00 83.62 450 LEU A CA 1
ATOM 3684 C C . LEU A 1 450 ? -39.662 -4.481 25.824 1.00 83.62 450 LEU A C 1
ATOM 3686 O O . LEU A 1 450 ? -38.488 -4.130 25.883 1.00 83.62 450 LEU A O 1
ATOM 3690 N N . GLN A 1 451 ? -40.635 -3.803 26.443 1.00 85.88 451 GLN A N 1
ATOM 3691 C CA . GLN A 1 451 ? -40.390 -2.600 27.239 1.00 85.88 451 GLN A CA 1
ATOM 3692 C C . GLN A 1 451 ? -39.404 -2.863 28.379 1.00 85.88 451 GLN A C 1
ATOM 3694 O O . GLN A 1 451 ? -38.474 -2.081 28.588 1.00 85.88 451 GLN A O 1
ATOM 3699 N N . ARG A 1 452 ? -39.591 -3.962 29.116 1.00 84.31 452 ARG A N 1
ATOM 3700 C CA . ARG A 1 452 ? -38.698 -4.356 30.207 1.00 84.31 452 ARG A CA 1
ATOM 3701 C C . ARG A 1 452 ? -37.286 -4.638 29.694 1.00 84.31 452 ARG A C 1
ATOM 3703 O O . ARG A 1 452 ? -36.331 -4.154 30.295 1.00 84.31 452 ARG A O 1
ATOM 3710 N N . HIS A 1 453 ? -37.156 -5.360 28.581 1.00 85.38 453 HIS A N 1
ATOM 3711 C CA . HIS A 1 453 ? -35.863 -5.659 27.966 1.00 85.38 453 HIS A CA 1
ATOM 3712 C C . HIS A 1 453 ? -35.151 -4.389 27.495 1.00 85.38 453 HIS A C 1
ATOM 3714 O O . HIS A 1 453 ? -33.993 -4.190 27.840 1.00 85.38 453 HIS A O 1
ATOM 3720 N N . THR A 1 454 ? -35.842 -3.490 26.787 1.00 85.12 454 THR A N 1
ATOM 3721 C CA . THR A 1 454 ? -35.262 -2.217 26.331 1.00 85.12 454 THR A CA 1
ATOM 3722 C C . THR A 1 454 ? -34.811 -1.340 27.497 1.00 85.12 454 THR A C 1
ATOM 3724 O O . THR A 1 454 ? -33.752 -0.728 27.422 1.00 85.12 454 THR A O 1
ATOM 3727 N N . ILE A 1 455 ? -35.589 -1.270 28.584 1.00 84.12 455 ILE A N 1
ATOM 3728 C CA . ILE A 1 455 ? -35.200 -0.510 29.780 1.00 84.12 455 ILE A CA 1
ATOM 3729 C C . ILE A 1 455 ? -33.945 -1.113 30.415 1.00 84.12 455 ILE A C 1
ATOM 3731 O O . ILE A 1 455 ? -33.033 -0.363 30.743 1.00 84.12 455 ILE A O 1
ATOM 3735 N N . ASN A 1 456 ? -33.885 -2.439 30.570 1.00 84.25 456 ASN A N 1
ATOM 3736 C CA . ASN A 1 456 ? -32.709 -3.113 31.123 1.00 84.25 456 ASN A CA 1
ATOM 3737 C C . ASN A 1 456 ? -31.467 -2.864 30.258 1.00 84.25 456 ASN A C 1
ATOM 3739 O O . ASN A 1 456 ? -30.432 -2.486 30.790 1.00 84.25 456 ASN A O 1
ATOM 3743 N N . LEU A 1 457 ? -31.603 -2.985 28.935 1.00 83.62 457 LEU A N 1
ATOM 3744 C CA . LEU A 1 457 ? -30.512 -2.752 27.989 1.00 83.62 457 LEU A CA 1
ATOM 3745 C C . LEU A 1 457 ? -30.036 -1.294 27.973 1.00 83.62 457 LEU A C 1
ATOM 3747 O O . LEU A 1 457 ? -28.905 -1.025 27.613 1.00 83.62 457 LEU A O 1
ATOM 3751 N N . ALA A 1 458 ? -30.906 -0.343 28.320 1.00 81.62 458 ALA A N 1
ATOM 3752 C CA . ALA A 1 458 ? -30.536 1.064 28.425 1.00 81.62 458 ALA A CA 1
ATOM 3753 C C . ALA A 1 458 ? -29.786 1.389 29.730 1.00 81.62 458 ALA A C 1
ATOM 3755 O O . ALA A 1 458 ? -29.136 2.432 29.808 1.00 81.62 458 ALA A O 1
ATOM 3756 N N . TYR A 1 459 ? -29.957 0.565 30.773 1.00 78.19 459 TYR A N 1
ATOM 3757 C CA . TYR A 1 459 ? -29.213 0.687 32.030 1.00 78.19 459 TYR A CA 1
ATOM 3758 C C . TYR A 1 459 ? -27.779 0.156 31.911 1.00 78.19 459 TYR A C 1
ATOM 3760 O O . TYR A 1 459 ? -26.911 0.651 32.635 1.00 78.19 459 TYR A O 1
ATOM 3768 N N . GLU A 1 460 ? -27.564 -0.842 31.051 1.00 73.75 460 GLU A N 1
ATOM 3769 C CA . GLU A 1 460 ? -26.242 -1.313 30.608 1.00 73.75 460 GLU A CA 1
ATOM 3770 C C . GLU A 1 460 ? -25.549 -0.260 29.731 1.00 73.75 460 GLU A C 1
ATOM 3772 O O . GLU A 1 460 ? -24.327 -0.058 29.937 1.00 73.75 460 GLU A O 1
#

Solvent-accessible surface area (backbone atoms only — not comparable to full-atom values): 26641 Å² total; per-residue (Å²): 115,58,61,61,57,49,51,54,49,52,53,50,54,53,53,51,63,73,67,65,64,97,58,66,63,63,59,57,52,52,52,52,44,53,53,51,52,51,50,49,49,65,77,48,48,69,70,63,50,80,80,48,49,62,57,49,53,52,50,48,52,54,49,48,56,52,48,50,60,58,33,65,77,63,75,58,98,71,70,58,68,59,49,51,51,47,49,51,52,52,62,68,70,53,77,80,68,64,76,76,84,80,74,49,78,73,52,46,56,54,47,53,56,49,49,49,50,48,56,50,42,52,52,51,48,53,57,52,50,52,60,59,55,70,77,76,69,68,86,70,73,50,58,60,56,52,52,50,50,52,54,50,50,53,44,50,54,51,48,46,54,50,49,55,48,51,52,49,46,39,68,75,68,36,69,87,74,52,62,64,84,80,39,48,64,48,50,47,39,47,50,54,39,50,51,44,51,48,47,28,51,48,53,64,71,49,49,79,64,55,81,78,47,92,69,92,62,91,67,77,82,82,70,69,73,57,58,65,34,61,66,41,54,50,40,41,52,47,39,38,52,49,44,49,48,52,44,30,65,68,77,42,56,86,41,76,67,57,75,35,71,85,75,68,63,89,76,76,62,82,63,38,50,56,36,51,31,54,49,50,54,52,51,53,55,59,43,66,79,74,57,77,98,42,76,70,57,53,55,51,48,54,51,51,51,52,49,41,45,42,34,77,42,63,59,67,90,79,34,57,74,68,62,40,49,54,52,50,49,53,50,42,51,50,52,44,51,52,48,32,53,58,54,45,58,69,73,44,94,50,70,67,63,51,55,54,53,54,52,53,53,50,53,53,46,53,52,50,50,56,55,49,48,66,71,52,61,81,74,67,77,58,72,88,81,46,65,95,73,53,64,70,56,33,53,53,51,50,46,53,48,43,53,49,54,69,72,39,91,56,96,42,76,60,61,49,33,60,58,43,50,50,50,40,53,53,51,51,52,51,52,51,51,53,57,56,50,68,73,62,76,81,84,57,69,69,58,54,51,50,51,51,50,54,46,54,63,68,73,106

Mean predicted aligned error: 13.03 Å

Radius of gyration: 28.86 Å; Cα contacts (8 Å, |Δi|>4): 309; chains: 1; bounding box: 84×57×82 Å

pLDDT: mean 76.09, std 13.14, range [35.59, 95.19]

Organism: Nicotiana sylvestris (NCBI:txid4096)